Protein AF-A0ABD2QLW8-F1 (afdb_monomer_lite)

pLDDT: mean 84.71, std 13.04, range [32.97, 97.0]

Sequence (474 aa):
MIVKSRLRKSGEIDLCFFELCGQRHRYFQFLSPSQQATKYHVDKIKFDKLGTLLAVSCLPNDSSGLIFVRILTCSNYHWSVKWQYSADSSIQTLPFAWNYNCLMGHNTHILNIYDSQKSTFEIFEFDSSVYSVCQVHSKPGAKDSSLAIVVDTNDLKISDFGRALIPPPMCSTRIKFRKTQDNFLEPCINFVSMPQCLSFQSADSIPVLVQVDAQLVLLSLDPNGPVSHDSLDWQEHSLGSDLLLNHSHECGPKGKFPFAKTTTLLTLENCRLDTSISREEFQKMQIEPLLHCTWFEDNRLALIINEGRSVILMQLHFPLINIRKIAEFQADCDDRIVGTCAWNDCILLQKCTGDVIAVPVATREDVVDLNNTNFAAGRIPCLCHQMRVVDILLAGNIRQSVLLAYSSSQAKLYALPLLANYSGTAKLIMDFCTSVNVHKEFLLVSSFNHELRCFRLLQNNLILDSKPEALTDR

Foldseek 3Di:
DDWDWDQDPQRWIKIWDADPVRDTDDIDTPGDVLQVSVQKDWDDWDAAPVNQKIWIWIAGPDQAAWTKIWIWGADPNDIFTQAMDTHHSVDPDWDKDWDPPCPFFDDWTWMWIQDVVVRDIDIDIDDDDWAWAWDDEPDPPDQIWIWTWDFGFQKTAIATPSVDDDDPPHGFKIKGKAWPDSPHRGWGWHDKHWAHYPPDHDDQWTWMWIQTALWIKIFTKRQQADQCPDDQDWDWDDQDNTMIITMGGDDDDRGGGIDRPDMHIDDPVQEDEDPQADPVNVSQQRNPRFQDKEDQDRFWIWTQGPQQFWIKIWGHPPSHIYIHTAAGEDPPDPKGFQDWYHDDQWIWTAIQCQWIFTGGNPDDPDYHHPVDCQRTQEGEPHRFNDWYWAWAQAPPRDTWIWIWGADQSQQWIWIRTGDVPDHYYTATQDHQWNDWDDDNFWIWTQGPVRDIDIDGRHDCQSVSPDDDPPPDDD

InterPro domains:
  IPR006849 Elongator complex protein 1 [PTHR12747] (11-458)
  IPR056165 ELP1, N-terminal second beta-propeller [PF23797] (150-460)

Structure (mmCIF, N/CA/C/O backbone):
data_AF-A0ABD2QLW8-F1
#
_entry.id   AF-A0ABD2QLW8-F1
#
loop_
_atom_site.group_PDB
_atom_site.id
_atom_site.type_symbol
_atom_site.label_atom_id
_atom_site.label_alt_id
_atom_site.label_comp_id
_atom_site.label_asym_id
_atom_site.label_entity_id
_atom_site.label_seq_id
_atom_site.pdbx_PDB_ins_code
_atom_site.Cartn_x
_atom_site.Cartn_y
_atom_site.Cartn_z
_atom_site.occupancy
_atom_site.B_iso_or_equiv
_atom_site.auth_seq_id
_atom_site.auth_comp_id
_atom_site.auth_asym_id
_atom_site.auth_atom_id
_atom_site.pdbx_PDB_model_num
ATOM 1 N N . MET A 1 1 ? -10.978 -21.589 15.325 1.00 81.56 1 MET A N 1
ATOM 2 C CA . MET A 1 1 ? -10.734 -20.619 16.416 1.00 81.56 1 MET A CA 1
ATOM 3 C C . MET A 1 1 ? -11.939 -19.700 16.509 1.00 81.56 1 MET A C 1
ATOM 5 O O . MET A 1 1 ? -12.428 -19.284 15.468 1.00 81.56 1 MET A O 1
ATOM 9 N N . ILE A 1 2 ? -12.446 -19.430 17.710 1.00 89.81 2 ILE A N 1
ATOM 10 C CA . ILE A 1 2 ? -13.586 -18.523 17.928 1.00 89.81 2 ILE A CA 1
ATOM 11 C C . ILE A 1 2 ? -13.037 -17.197 18.463 1.00 89.81 2 ILE A C 1
ATOM 13 O O . ILE A 1 2 ? -12.175 -17.212 19.339 1.00 89.81 2 ILE A O 1
ATOM 17 N N . VAL A 1 3 ? -13.529 -16.063 17.961 1.00 91.81 3 VAL A N 1
ATOM 18 C CA . VAL A 1 3 ? -13.140 -14.725 18.440 1.00 91.81 3 VAL A CA 1
ATOM 19 C C . VAL A 1 3 ? -14.362 -14.000 18.969 1.00 91.81 3 VAL A C 1
ATOM 21 O O . VAL A 1 3 ? -15.420 -14.034 18.341 1.00 91.81 3 VAL A O 1
ATOM 24 N N . LYS A 1 4 ? -14.223 -13.348 20.122 1.00 95.12 4 LYS A N 1
ATOM 25 C CA . LYS A 1 4 ? -15.259 -12.488 20.703 1.00 95.12 4 LYS A CA 1
ATOM 26 C C . LYS A 1 4 ? -14.649 -11.195 21.215 1.00 95.12 4 LYS A C 1
ATOM 28 O O . LYS A 1 4 ? -13.523 -11.201 21.708 1.00 95.12 4 LYS A O 1
ATOM 33 N N . SER A 1 5 ? -15.403 -10.108 21.141 1.00 95.19 5 SER A N 1
ATOM 34 C CA . SER A 1 5 ? -15.041 -8.853 21.789 1.00 95.19 5 SER A CA 1
ATOM 35 C C . SER A 1 5 ? -15.433 -8.858 23.268 1.00 95.19 5 SER A C 1
ATOM 37 O O . SER A 1 5 ? -16.365 -9.554 23.686 1.00 95.19 5 SER A O 1
ATOM 39 N N . ARG A 1 6 ? -14.705 -8.094 24.083 1.00 94.62 6 ARG A N 1
ATOM 40 C CA . ARG A 1 6 ? -15.025 -7.863 25.495 1.00 94.62 6 ARG A CA 1
ATOM 41 C C . ARG A 1 6 ? -14.654 -6.440 25.889 1.00 94.62 6 ARG A C 1
ATOM 43 O O . ARG A 1 6 ? -13.480 -6.088 25.846 1.00 94.62 6 ARG A O 1
ATOM 50 N N . LEU A 1 7 ? -15.630 -5.671 26.366 1.00 92.81 7 LEU A N 1
ATOM 51 C CA . LEU A 1 7 ? -15.379 -4.398 27.040 1.00 92.81 7 LEU A CA 1
ATOM 52 C C . LEU A 1 7 ? -14.895 -4.660 28.476 1.00 92.81 7 LEU A C 1
ATOM 54 O O . LEU A 1 7 ? -15.542 -5.371 29.255 1.00 92.81 7 LEU A O 1
ATOM 58 N N . ARG A 1 8 ? -13.732 -4.119 28.830 1.00 90.31 8 ARG A N 1
ATOM 59 C CA . ARG A 1 8 ? -13.179 -4.150 30.185 1.00 90.31 8 ARG A CA 1
ATOM 60 C C . ARG A 1 8 ? -13.749 -3.023 31.035 1.00 90.31 8 ARG A C 1
ATOM 62 O O . ARG A 1 8 ? -14.130 -1.973 30.534 1.00 90.31 8 ARG A O 1
ATOM 69 N N . LYS A 1 9 ? -13.675 -3.199 32.359 1.00 86.81 9 LYS A N 1
ATOM 70 C CA . LYS A 1 9 ? -13.966 -2.127 33.327 1.00 86.81 9 LYS A CA 1
ATOM 71 C C . LYS A 1 9 ? -13.040 -0.913 33.170 1.00 86.81 9 LYS A C 1
ATOM 73 O O . LYS A 1 9 ? -13.452 0.185 33.505 1.00 86.81 9 LYS A O 1
ATOM 78 N N . SER A 1 10 ? -11.826 -1.111 32.649 1.00 87.25 10 SER A N 1
ATOM 79 C CA . SER A 1 10 ? -10.880 -0.040 32.304 1.00 87.25 10 SER A CA 1
ATOM 80 C C . SER A 1 10 ? -11.334 0.827 31.123 1.00 87.25 10 SER A C 1
ATOM 82 O O . SER A 1 10 ? -10.666 1.806 30.813 1.00 87.25 10 SER A O 1
ATOM 84 N N . GLY A 1 11 ? -12.446 0.486 30.458 1.00 89.94 11 GLY A N 1
ATOM 85 C CA . GLY A 1 11 ? -12.909 1.194 29.266 1.00 89.94 11 GLY A CA 1
ATOM 86 C C . GLY A 1 11 ? -12.135 0.816 28.005 1.00 89.94 11 GLY A C 1
ATOM 87 O O . GLY A 1 11 ? -12.017 1.633 27.106 1.00 89.94 11 GLY A O 1
ATOM 88 N N . GLU A 1 12 ? -11.591 -0.401 27.947 1.00 92.75 12 GLU A N 1
ATOM 89 C CA . GLU A 1 12 ? -10.851 -0.959 26.805 1.00 92.75 12 GLU A CA 1
ATOM 90 C C . GLU A 1 12 ? -11.678 -2.047 26.124 1.00 92.75 12 GLU A C 1
ATOM 92 O O . GLU A 1 12 ? -12.354 -2.813 26.813 1.00 92.75 12 GLU A O 1
ATOM 97 N N . ILE A 1 13 ? -11.579 -2.186 24.802 1.00 95.62 13 ILE A N 1
ATOM 98 C CA . ILE A 1 13 ? -12.150 -3.337 24.093 1.00 95.62 13 ILE A CA 1
ATOM 99 C C . ILE A 1 13 ? -11.027 -4.302 23.737 1.00 95.62 13 ILE A C 1
ATOM 101 O O . ILE A 1 13 ? -10.119 -3.964 22.980 1.00 95.62 13 ILE A O 1
ATOM 105 N N . ASP A 1 14 ? -11.135 -5.527 24.240 1.00 96.12 14 ASP A N 1
ATOM 106 C CA . ASP A 1 14 ? -10.288 -6.644 23.838 1.00 96.12 14 ASP A CA 1
ATOM 107 C C . ASP A 1 14 ? -10.958 -7.492 22.766 1.00 96.12 14 ASP A C 1
ATOM 109 O O . ASP A 1 14 ? -12.177 -7.683 22.781 1.00 96.12 14 ASP A O 1
ATOM 113 N N . LEU A 1 15 ? -10.139 -8.139 21.942 1.00 96.94 15 LEU A N 1
ATOM 114 C CA . LEU A 1 15 ? -10.539 -9.312 21.173 1.00 96.94 15 LEU A CA 1
ATOM 115 C C . LEU A 1 15 ? -9.937 -10.561 21.818 1.00 96.94 15 LEU A C 1
ATOM 117 O O . LEU A 1 15 ? -8.721 -10.706 21.923 1.00 96.94 15 LEU A O 1
ATOM 121 N N . CYS A 1 16 ? -10.809 -11.448 22.291 1.00 96.69 16 CYS A N 1
ATOM 122 C CA . CYS A 1 16 ? -10.474 -12.691 22.977 1.00 96.69 16 CYS A CA 1
ATOM 123 C C . CYS A 1 16 ? -10.613 -13.883 22.025 1.00 96.69 16 CYS A C 1
ATOM 125 O O . CYS A 1 16 ? -11.652 -14.059 21.387 1.00 96.69 16 CYS A O 1
ATOM 127 N N . PHE A 1 17 ? -9.591 -14.732 21.994 1.00 95.88 17 PHE A N 1
ATOM 128 C CA . PHE A 1 17 ? -9.534 -15.953 21.201 1.00 95.88 17 PHE A CA 1
ATOM 129 C C . PHE A 1 17 ? -9.810 -17.176 22.067 1.00 95.88 17 PHE A C 1
ATOM 131 O O . PHE A 1 17 ? -9.241 -17.330 23.153 1.00 95.88 17 PHE A O 1
ATOM 138 N N . PHE A 1 18 ? -10.639 -18.068 21.542 1.00 95.69 18 PHE A N 1
ATOM 139 C CA . PHE A 1 18 ? -11.011 -19.324 22.171 1.00 95.69 18 PHE A CA 1
ATOM 140 C C . PHE A 1 18 ? -10.697 -20.501 21.249 1.00 95.69 18 PHE A C 1
ATOM 142 O O . PHE A 1 18 ? -10.898 -20.449 20.026 1.00 95.69 18 PHE A O 1
ATOM 149 N N . GLU A 1 19 ? -10.216 -21.574 21.860 1.00 94.50 19 GLU A N 1
ATOM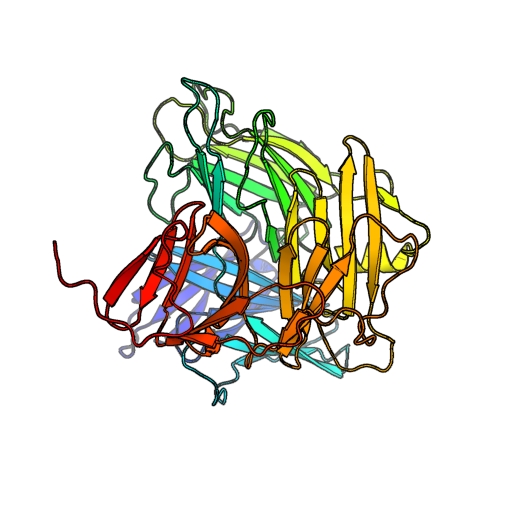 150 C CA . GLU A 1 19 ? -10.091 -22.882 21.227 1.00 94.50 19 GLU A CA 1
ATOM 151 C C . GLU A 1 19 ? -11.465 -23.543 21.052 1.00 94.50 19 GLU A C 1
ATOM 153 O O . GLU A 1 19 ? -12.471 -23.101 21.610 1.00 94.50 19 GLU A O 1
ATOM 158 N N . LEU A 1 20 ? -11.514 -24.633 20.281 1.00 93.50 20 LEU A N 1
ATOM 159 C CA . LEU A 1 20 ? -12.754 -25.389 20.060 1.00 93.50 20 LEU A CA 1
ATOM 160 C C . LEU A 1 20 ? -13.307 -26.010 21.353 1.00 93.50 20 LEU A C 1
ATOM 162 O O . LEU A 1 20 ? -14.512 -26.196 21.470 1.00 93.50 20 LEU A O 1
ATOM 166 N N . CYS A 1 21 ? -12.446 -26.268 22.340 1.00 94.62 21 CYS A N 1
ATOM 167 C CA . CYS A 1 21 ? -12.833 -26.738 23.672 1.00 94.62 21 CYS A CA 1
ATOM 168 C C . CYS A 1 21 ? -13.444 -25.635 24.561 1.00 94.62 21 CYS A C 1
ATOM 170 O O . CYS A 1 21 ? -13.775 -25.889 25.716 1.00 94.62 21 CYS A O 1
ATOM 172 N N . GLY A 1 22 ? -13.564 -24.400 24.058 1.00 93.12 22 GLY A N 1
ATOM 173 C CA . GLY A 1 22 ? -14.110 -23.260 24.795 1.00 93.12 22 GLY A CA 1
ATOM 174 C C . GLY A 1 22 ? -13.125 -22.592 25.758 1.00 93.12 22 GLY A C 1
ATOM 175 O O . GLY A 1 22 ? -13.476 -21.591 26.383 1.00 93.12 22 GLY A O 1
ATOM 176 N N . GLN A 1 23 ? -11.888 -23.087 25.869 1.00 94.19 23 GLN A N 1
ATOM 177 C CA . GLN A 1 23 ? -10.861 -22.441 26.681 1.00 94.19 23 GLN A CA 1
ATOM 178 C C . GLN A 1 23 ? -10.362 -21.158 26.015 1.00 94.19 23 GLN A C 1
ATOM 180 O O . GLN A 1 23 ? -10.132 -21.100 24.803 1.00 94.19 23 GLN A O 1
ATOM 185 N N . ARG A 1 24 ? -10.190 -20.109 26.827 1.00 94.12 24 ARG A N 1
ATOM 186 C CA . ARG A 1 24 ? -9.586 -18.851 26.383 1.00 94.12 24 ARG A CA 1
ATOM 187 C C . ARG A 1 24 ? -8.094 -19.075 26.178 1.00 94.12 24 ARG A C 1
ATOM 189 O O . ARG A 1 24 ? -7.380 -19.322 27.143 1.00 94.12 24 ARG A O 1
ATOM 196 N N . HIS A 1 25 ? -7.639 -18.908 24.945 1.00 91.94 25 HIS A N 1
ATOM 197 C CA . HIS A 1 25 ? -6.240 -19.090 24.584 1.00 91.94 25 HIS A CA 1
ATOM 198 C C . HIS A 1 25 ? -5.464 -17.775 24.694 1.00 91.94 25 HIS A C 1
ATOM 200 O O . HIS A 1 25 ? -4.417 -17.712 25.333 1.00 91.94 25 HIS A O 1
ATOM 206 N N . ARG A 1 26 ? -5.988 -16.693 24.098 1.00 91.75 26 ARG A N 1
ATOM 207 C CA . ARG A 1 26 ? -5.306 -15.390 24.008 1.00 91.75 26 ARG A CA 1
ATOM 208 C C . ARG A 1 26 ? -6.277 -14.221 23.970 1.00 91.75 26 ARG A C 1
ATOM 210 O O . ARG A 1 26 ? -7.477 -14.403 23.784 1.00 91.75 26 ARG A O 1
ATOM 217 N N . TYR A 1 27 ? -5.744 -13.018 24.123 1.00 93.81 27 TYR A N 1
ATOM 218 C CA . TYR A 1 27 ? -6.440 -11.780 23.807 1.00 93.81 27 TYR A CA 1
ATOM 219 C C . TYR A 1 27 ? -5.434 -10.716 23.361 1.00 93.81 27 TYR A C 1
ATOM 221 O O . TYR A 1 27 ? -4.240 -10.849 23.624 1.00 93.81 27 TYR A O 1
ATOM 229 N N . PHE A 1 28 ? -5.923 -9.657 22.727 1.00 94.50 28 PHE A N 1
ATOM 230 C CA . PHE A 1 28 ? -5.189 -8.401 22.577 1.00 94.50 28 PHE A CA 1
ATOM 231 C C . PHE A 1 28 ? -6.140 -7.222 22.750 1.00 94.50 28 PHE A C 1
ATOM 233 O O . PHE A 1 28 ? -7.352 -7.360 22.556 1.00 94.50 28 PHE A O 1
ATOM 240 N N . GLN A 1 29 ? -5.572 -6.078 23.120 1.00 94.62 29 GLN A N 1
ATOM 241 C CA . GLN A 1 29 ? -6.292 -4.817 23.198 1.00 94.62 29 GLN A CA 1
ATOM 242 C C . GLN A 1 29 ? -6.541 -4.303 21.782 1.00 94.62 29 GLN A C 1
ATOM 244 O O . GLN A 1 29 ? -5.602 -3.999 21.053 1.00 94.62 29 GLN A O 1
ATOM 249 N N . PHE A 1 30 ? -7.808 -4.234 21.395 1.00 94.31 30 PHE A N 1
ATOM 250 C CA . PHE A 1 30 ? -8.224 -3.804 20.066 1.00 94.31 30 PHE A CA 1
ATOM 251 C C . PHE A 1 30 ? -8.543 -2.305 20.015 1.00 94.31 30 PHE A C 1
ATOM 253 O O . PHE A 1 30 ? -8.186 -1.641 19.042 1.00 94.31 30 PHE A O 1
ATOM 260 N N . LEU A 1 31 ? -9.179 -1.776 21.067 1.00 92.62 31 LEU A N 1
ATOM 261 C CA . LEU A 1 31 ? -9.359 -0.338 21.270 1.00 92.62 31 LEU A CA 1
ATOM 262 C C . LEU A 1 31 ? -8.942 0.051 22.689 1.00 92.62 31 LEU A C 1
ATOM 264 O O . LEU A 1 31 ? -9.371 -0.564 23.672 1.00 92.62 31 LEU A O 1
ATOM 268 N N . SER A 1 32 ? -8.116 1.087 22.789 1.00 89.25 32 SER A N 1
ATOM 269 C CA . SER A 1 32 ? -7.715 1.700 24.056 1.00 89.25 32 SER A CA 1
ATOM 270 C C . SER A 1 32 ? -8.705 2.775 24.522 1.00 89.25 32 SER A C 1
ATOM 272 O O . SER A 1 32 ? -9.560 3.217 23.749 1.00 89.25 32 SER A O 1
ATOM 274 N N . PRO A 1 33 ? -8.589 3.261 25.772 1.00 84.69 33 PRO A N 1
ATOM 275 C CA . PRO A 1 33 ? -9.411 4.369 26.240 1.00 84.69 33 PRO A CA 1
ATOM 276 C C . PRO A 1 33 ? -9.087 5.660 25.474 1.00 84.69 33 PRO A C 1
ATOM 278 O O . PRO A 1 33 ? -9.996 6.435 25.195 1.00 84.69 33 PRO A O 1
ATOM 281 N N . SER A 1 34 ? -7.827 5.846 25.043 1.00 81.38 34 SER A N 1
ATOM 282 C CA . SER A 1 34 ? -7.426 6.954 24.154 1.00 81.38 34 SER A CA 1
ATOM 283 C C . SER A 1 34 ? -8.097 6.886 22.780 1.00 81.38 34 SER A C 1
ATOM 285 O O . SER A 1 34 ? -8.284 7.906 22.130 1.00 81.38 34 SER A O 1
ATOM 287 N N . GLN A 1 35 ? -8.529 5.695 22.363 1.00 81.31 35 GLN A N 1
ATOM 288 C CA . GLN A 1 35 ? -9.317 5.463 21.151 1.00 81.31 35 GLN A CA 1
ATOM 289 C C . GLN A 1 35 ? -10.827 5.468 21.420 1.00 81.31 35 GLN A C 1
ATOM 291 O O . GLN A 1 35 ? -11.605 5.033 20.572 1.00 81.31 35 GLN A O 1
ATOM 296 N N . GLN A 1 36 ? -11.249 5.936 22.599 1.00 84.75 36 GLN A N 1
ATOM 297 C CA . GLN A 1 36 ? -12.648 6.035 23.015 1.00 84.75 36 GLN A CA 1
ATOM 298 C C . GLN A 1 36 ? -13.402 4.712 22.920 1.00 84.75 36 GLN A C 1
ATOM 300 O O . GLN A 1 36 ? -14.556 4.680 22.497 1.00 84.75 36 GLN A O 1
ATOM 305 N N . ALA A 1 37 ? -12.775 3.607 23.328 1.00 88.00 37 ALA A N 1
ATOM 306 C CA . ALA A 1 37 ? -13.385 2.287 23.197 1.00 88.00 37 ALA A CA 1
ATOM 307 C C . ALA A 1 37 ? -14.788 2.192 23.838 1.00 88.00 37 ALA A C 1
ATOM 309 O O . ALA A 1 37 ? -15.629 1.445 23.356 1.00 88.00 37 ALA A O 1
ATOM 310 N N . THR A 1 38 ? -15.086 2.983 24.875 1.00 90.56 38 THR A N 1
ATOM 311 C CA . THR A 1 38 ? -16.416 3.048 25.511 1.00 90.56 38 THR A CA 1
ATOM 312 C C . THR A 1 38 ? -17.523 3.616 24.619 1.00 90.56 38 THR A C 1
ATOM 314 O O . THR A 1 38 ? -18.696 3.365 24.894 1.00 90.56 38 THR A O 1
ATOM 317 N N . LYS A 1 39 ? -17.185 4.354 23.556 1.00 91.38 39 LYS A N 1
ATOM 318 C CA . LYS A 1 39 ? -18.147 4.885 22.579 1.00 91.38 39 LYS A CA 1
ATOM 319 C C . LYS A 1 39 ? -18.470 3.906 21.458 1.00 91.38 39 LYS A C 1
ATOM 321 O O . LYS A 1 39 ? -19.301 4.229 20.619 1.00 91.38 39 LYS A O 1
ATOM 326 N N . TYR A 1 40 ? -17.835 2.739 21.428 1.00 93.00 40 TYR A N 1
ATOM 327 C CA . TYR A 1 40 ? -18.000 1.766 20.359 1.00 93.00 40 TYR A CA 1
ATOM 328 C C . TYR A 1 40 ? -18.392 0.399 20.908 1.00 93.00 40 TYR A C 1
ATOM 330 O O . TYR A 1 40 ? -18.121 0.055 22.061 1.00 93.00 40 TYR A O 1
ATOM 338 N N . HIS A 1 41 ? -18.987 -0.414 20.048 1.00 93.75 41 HIS A N 1
ATOM 339 C CA . HIS A 1 41 ? -19.063 -1.854 20.225 1.00 93.75 41 HIS A CA 1
ATOM 340 C C . HIS A 1 41 ? -18.669 -2.551 18.924 1.00 93.75 41 HIS A C 1
ATOM 342 O O . HIS A 1 41 ? -18.771 -1.999 17.829 1.00 93.75 41 HIS A O 1
ATOM 348 N N . VAL A 1 42 ? -18.184 -3.783 19.048 1.00 95.62 42 VAL A N 1
ATOM 349 C CA . VAL A 1 42 ? -17.807 -4.600 17.891 1.00 95.62 42 VAL A CA 1
ATOM 350 C C . VAL A 1 42 ? -19.049 -5.325 17.380 1.00 95.62 42 VAL A C 1
ATOM 352 O O . VAL A 1 42 ? -19.609 -6.138 18.115 1.00 95.62 42 VAL A O 1
ATOM 355 N N . ASP A 1 43 ? -19.444 -5.054 16.135 1.00 95.31 43 ASP A N 1
ATOM 356 C CA . ASP A 1 43 ? -20.573 -5.712 15.455 1.00 95.31 43 ASP A CA 1
ATOM 357 C C . ASP A 1 43 ? -20.147 -7.069 14.891 1.00 95.31 43 ASP A C 1
ATOM 359 O O . ASP A 1 43 ? -20.704 -8.119 15.214 1.00 95.31 43 ASP A O 1
ATOM 363 N N . LYS A 1 44 ? -19.101 -7.064 14.059 1.00 95.69 44 LYS A N 1
ATOM 364 C CA . LYS A 1 44 ? -18.684 -8.240 13.287 1.00 95.69 44 LYS A CA 1
ATOM 365 C C . LYS A 1 44 ? -17.186 -8.446 13.337 1.00 95.69 44 LYS A C 1
ATOM 367 O O . LYS A 1 44 ? -16.408 -7.504 13.247 1.00 95.69 44 LYS A O 1
ATOM 372 N N . ILE A 1 45 ? -16.801 -9.716 13.405 1.00 96.75 45 ILE A N 1
ATOM 373 C CA . ILE A 1 45 ? -15.417 -10.180 13.350 1.00 96.75 45 ILE A CA 1
ATOM 374 C C . ILE A 1 45 ? -15.367 -11.312 12.327 1.00 96.75 45 ILE A C 1
ATOM 376 O O . ILE A 1 45 ? -16.074 -12.310 12.491 1.00 96.75 45 ILE A O 1
ATOM 380 N N . LYS A 1 46 ? -14.560 -11.181 11.271 1.00 96.19 46 LYS A N 1
ATOM 381 C CA . LYS A 1 46 ? -14.378 -12.252 10.280 1.00 96.19 46 LYS A CA 1
ATOM 382 C C . LYS A 1 46 ? -12.925 -12.370 9.854 1.00 96.19 46 LYS A C 1
ATOM 384 O O . LYS A 1 46 ? -12.314 -11.393 9.426 1.00 96.19 46 LYS A O 1
ATOM 389 N N . PHE A 1 47 ? -12.417 -13.592 9.910 1.00 94.62 47 PHE A N 1
ATOM 390 C CA . PHE A 1 47 ? -11.191 -13.951 9.215 1.00 94.62 47 PHE A CA 1
ATOM 391 C C . PHE A 1 47 ? -11.435 -14.062 7.720 1.00 94.62 47 PHE A C 1
ATOM 393 O O . PHE A 1 47 ? -12.542 -14.406 7.296 1.00 94.62 47 PHE A O 1
ATOM 400 N N . ASP A 1 48 ? -10.392 -13.788 6.951 1.00 92.88 48 ASP A N 1
ATOM 401 C CA . ASP A 1 48 ? -10.333 -14.186 5.556 1.00 92.88 48 ASP A CA 1
ATOM 402 C C . ASP A 1 48 ? -10.225 -15.722 5.425 1.00 92.88 48 ASP A C 1
ATOM 404 O O . ASP A 1 48 ? -10.212 -16.464 6.411 1.00 92.88 48 ASP A O 1
ATOM 408 N N . LYS A 1 49 ? -10.141 -16.218 4.186 1.00 89.25 49 LYS A N 1
ATOM 409 C CA . LYS A 1 49 ? -10.057 -17.659 3.903 1.00 89.25 49 LYS A CA 1
ATOM 410 C C . LYS A 1 49 ? -8.809 -18.312 4.494 1.00 89.25 49 LYS A C 1
ATOM 412 O O . LYS A 1 49 ? -8.878 -19.468 4.908 1.00 89.25 49 LYS A O 1
ATOM 417 N N . LEU A 1 50 ? -7.684 -17.600 4.483 1.00 88.06 50 LEU A N 1
ATOM 418 C CA . LEU A 1 50 ? -6.387 -18.121 4.910 1.00 88.06 50 LEU A CA 1
ATOM 419 C C . LEU A 1 50 ? -6.154 -17.931 6.414 1.00 88.06 50 LEU A C 1
ATOM 421 O O . LEU A 1 50 ? -5.246 -18.540 6.976 1.00 88.06 50 LEU A O 1
ATOM 425 N N . GLY A 1 51 ? -6.976 -17.114 7.079 1.00 90.44 51 GLY A N 1
ATOM 426 C CA . GLY A 1 51 ? -6.809 -16.761 8.486 1.00 90.44 51 GLY A CA 1
ATOM 427 C C . GLY A 1 51 ? -5.634 -15.812 8.739 1.00 90.44 51 GLY A C 1
ATOM 428 O O . GLY A 1 51 ? -5.221 -15.658 9.889 1.00 90.44 51 GLY A O 1
ATOM 429 N N . THR A 1 52 ? -5.087 -15.195 7.690 1.00 90.00 52 THR A N 1
ATOM 430 C CA . THR A 1 52 ? -3.967 -14.247 7.761 1.00 90.00 52 THR A CA 1
ATOM 431 C C . THR A 1 52 ? -4.450 -12.827 8.048 1.00 90.00 52 THR A C 1
ATOM 433 O O . THR A 1 52 ? -3.738 -12.070 8.714 1.00 90.00 52 THR A O 1
ATOM 436 N N . LEU A 1 53 ? -5.664 -12.481 7.603 1.00 94.31 53 LEU A N 1
ATOM 437 C CA . LEU A 1 53 ? -6.300 -11.186 7.830 1.00 94.31 53 LEU A CA 1
ATOM 438 C C . LEU A 1 53 ? -7.541 -11.328 8.711 1.00 94.31 53 LEU A C 1
ATOM 440 O O . LEU A 1 53 ? -8.381 -12.210 8.522 1.00 94.31 53 LEU A O 1
ATOM 444 N N . LEU A 1 54 ? -7.688 -10.402 9.653 1.00 96.38 54 LEU A N 1
ATOM 445 C CA . LEU A 1 54 ? -8.867 -10.264 10.498 1.00 96.38 54 LEU A CA 1
ATOM 446 C C . LEU A 1 54 ? -9.553 -8.933 10.196 1.00 96.38 54 LEU A C 1
ATOM 448 O O . LEU A 1 54 ? -8.954 -7.880 10.383 1.00 96.38 54 LEU A O 1
ATOM 452 N N . ALA A 1 55 ? -10.814 -8.978 9.775 1.00 97.00 55 ALA A N 1
ATOM 453 C CA . ALA A 1 55 ? -11.661 -7.801 9.624 1.00 97.00 55 ALA A CA 1
ATOM 454 C C . ALA A 1 55 ? -12.573 -7.638 10.845 1.00 97.00 55 ALA A C 1
ATOM 456 O O . ALA A 1 55 ? -13.252 -8.590 11.250 1.00 97.00 55 ALA A O 1
ATOM 457 N N . VAL A 1 56 ? -12.603 -6.435 11.419 1.00 96.75 56 VAL A N 1
ATOM 458 C CA . VAL A 1 56 ? -13.407 -6.102 12.605 1.00 96.75 56 VAL A CA 1
ATOM 459 C C . VAL A 1 56 ? -14.208 -4.835 12.334 1.00 96.75 56 VAL A C 1
ATOM 461 O O . VAL A 1 56 ? -13.616 -3.777 12.136 1.00 96.75 56 VAL A O 1
ATOM 464 N N . SER A 1 57 ? -15.539 -4.935 12.341 1.00 96.06 57 SER A N 1
ATOM 465 C CA . SER A 1 57 ? -16.437 -3.779 12.240 1.00 96.06 57 SER A CA 1
ATOM 466 C C . SER A 1 57 ? -16.846 -3.288 13.619 1.00 96.06 57 SER A C 1
ATOM 468 O O . SER A 1 57 ? -17.213 -4.086 14.488 1.00 96.06 57 SER A O 1
ATOM 470 N N . CYS A 1 58 ? -16.791 -1.973 13.798 1.00 94.88 58 CYS A N 1
ATOM 471 C CA . CYS A 1 58 ? -17.208 -1.287 15.008 1.00 94.88 58 CYS A CA 1
ATOM 472 C C . CYS A 1 58 ? -18.308 -0.292 14.686 1.00 94.88 58 CYS A C 1
ATOM 474 O O . CYS A 1 58 ? -18.176 0.498 13.751 1.00 94.88 58 CYS A O 1
ATOM 476 N N . LEU A 1 59 ? -19.359 -0.322 15.495 1.00 93.38 59 LEU A N 1
ATOM 477 C CA . LEU A 1 59 ? -20.453 0.632 15.444 1.00 93.38 59 LEU A CA 1
ATOM 478 C C . LEU A 1 59 ? -20.349 1.548 16.663 1.00 93.38 59 LEU A C 1
ATOM 480 O O . LEU A 1 59 ? -19.981 1.079 17.749 1.00 93.38 59 LEU A O 1
ATOM 484 N N . PRO A 1 60 ? -20.640 2.846 16.515 1.00 92.81 60 PRO A N 1
ATOM 485 C CA . PRO A 1 60 ? -20.721 3.720 17.665 1.00 92.81 60 PRO A CA 1
ATOM 486 C C . PRO A 1 60 ? -21.960 3.366 18.502 1.00 92.81 60 PRO A C 1
ATOM 488 O O . PRO A 1 60 ? -22.976 2.906 17.984 1.00 92.81 60 PRO A O 1
ATOM 491 N N . ASN A 1 61 ? -21.861 3.548 19.816 1.00 90.62 61 ASN A N 1
ATOM 492 C CA . ASN A 1 61 ? -22.970 3.342 20.751 1.00 90.62 61 ASN A CA 1
ATOM 493 C C . ASN A 1 61 ? -24.021 4.455 20.626 1.00 90.62 61 ASN A C 1
ATOM 495 O O . ASN A 1 61 ? -25.199 4.211 20.871 1.00 90.62 61 ASN A O 1
ATOM 499 N N . ASP A 1 62 ? -23.581 5.633 20.178 1.00 86.94 62 ASP A N 1
ATOM 500 C CA . ASP A 1 62 ? -24.409 6.806 19.919 1.00 86.94 62 ASP A CA 1
ATOM 501 C C . ASP A 1 62 ? -24.346 7.171 18.427 1.00 86.94 62 ASP A C 1
ATOM 503 O O . ASP A 1 62 ? -23.367 6.883 17.738 1.00 86.94 62 ASP A O 1
ATOM 507 N N . SER A 1 63 ? -25.348 7.884 17.914 1.00 80.69 63 SER A N 1
ATOM 508 C CA . SER A 1 63 ? -25.438 8.294 16.501 1.00 80.69 63 SER A CA 1
ATOM 509 C C . SER A 1 63 ? -24.477 9.427 16.098 1.00 80.69 63 SER A C 1
ATOM 511 O O . SER A 1 63 ? -24.750 10.150 15.147 1.00 80.69 63 SER A O 1
ATOM 513 N N . SER A 1 64 ? -23.405 9.657 16.858 1.00 79.00 64 SER A N 1
ATOM 514 C CA . SER A 1 64 ? -22.454 10.758 16.648 1.00 79.00 64 SER A CA 1
ATOM 515 C C . SER A 1 64 ? -21.032 10.292 16.321 1.00 79.00 64 SER A C 1
ATOM 517 O O . SER A 1 64 ? -20.137 11.125 16.193 1.00 79.00 64 SER A O 1
ATOM 519 N N . GLY A 1 65 ? -20.782 8.979 16.269 1.00 82.62 65 GLY A N 1
ATOM 520 C CA . GLY A 1 65 ? -19.469 8.421 15.922 1.00 82.62 65 GLY A CA 1
ATOM 521 C C . GLY A 1 65 ? -19.322 8.126 14.429 1.00 82.62 65 GLY A C 1
ATOM 522 O O . GLY A 1 65 ? -20.223 8.393 13.648 1.00 82.62 65 GLY A O 1
ATOM 523 N N . LEU A 1 66 ? -18.195 7.547 14.024 1.00 88.75 66 LEU A N 1
ATOM 524 C CA . LEU A 1 66 ? -18.046 6.957 12.688 1.00 88.75 66 LEU A CA 1
ATOM 525 C C . LEU A 1 66 ? -18.152 5.444 12.805 1.00 88.75 66 LEU A C 1
ATOM 527 O O . LEU A 1 66 ? -17.609 4.856 13.739 1.00 88.75 66 LEU A O 1
ATOM 531 N N . ILE A 1 67 ? -18.804 4.797 11.849 1.00 91.56 67 ILE A N 1
ATOM 532 C CA . ILE A 1 67 ? -18.682 3.348 11.709 1.00 91.56 67 ILE A CA 1
ATOM 533 C C . ILE A 1 67 ? -17.364 3.060 11.013 1.00 91.56 67 ILE A C 1
ATOM 535 O O . ILE A 1 67 ? -16.983 3.769 10.084 1.00 91.56 67 ILE A O 1
ATOM 539 N N . PHE A 1 68 ? -16.661 2.012 11.429 1.00 92.69 68 PHE A N 1
ATOM 540 C CA . PHE A 1 68 ? -15.424 1.640 10.756 1.00 92.69 68 PHE A CA 1
ATOM 541 C C . PHE A 1 68 ? -15.200 0.134 10.686 1.00 92.69 68 PHE A C 1
ATOM 543 O O . PHE A 1 68 ? -15.700 -0.633 11.512 1.00 92.69 68 PHE A O 1
ATOM 550 N N . VAL A 1 69 ? -14.412 -0.284 9.695 1.00 94.81 69 VAL A N 1
ATOM 551 C CA . VAL A 1 69 ? -13.863 -1.640 9.568 1.00 94.81 69 VAL A CA 1
ATOM 552 C C . VAL A 1 69 ? -12.349 -1.548 9.613 1.00 94.81 69 VAL A C 1
ATOM 554 O O . VAL A 1 69 ? -11.748 -0.849 8.803 1.00 94.81 69 VAL A O 1
ATOM 557 N N . ARG A 1 70 ? -11.720 -2.271 10.541 1.00 95.25 70 ARG A N 1
ATOM 558 C CA . ARG A 1 70 ? -10.260 -2.411 10.608 1.00 95.25 70 ARG A CA 1
ATOM 559 C C . ARG A 1 70 ? -9.823 -3.744 10.040 1.00 95.25 70 ARG A C 1
ATOM 561 O O . ARG A 1 70 ? -10.421 -4.770 10.367 1.00 95.25 70 ARG A O 1
ATOM 568 N N . ILE A 1 71 ? -8.744 -3.718 9.267 1.00 95.44 71 ILE A N 1
ATOM 569 C CA . ILE A 1 71 ? -8.021 -4.911 8.832 1.00 95.44 71 ILE A CA 1
ATOM 570 C C . ILE A 1 71 ? -6.773 -5.067 9.688 1.00 95.44 71 ILE A C 1
ATOM 572 O O . ILE A 1 71 ? -5.936 -4.164 9.775 1.00 95.44 71 ILE A O 1
ATOM 576 N N . LEU A 1 72 ? -6.666 -6.222 10.338 1.00 95.44 72 LEU A N 1
ATOM 577 C CA . LEU A 1 72 ? -5.576 -6.557 11.236 1.00 95.44 72 LEU A CA 1
ATOM 578 C C . LEU A 1 72 ? -4.813 -7.776 10.739 1.00 95.44 72 LEU A C 1
ATOM 580 O O . LEU A 1 72 ? -5.392 -8.735 10.230 1.00 95.44 72 LEU A O 1
ATOM 584 N N . THR A 1 73 ? -3.510 -7.751 10.984 1.00 94.69 73 THR A N 1
ATOM 585 C CA . THR A 1 73 ? -2.594 -8.874 10.773 1.00 94.69 73 THR A CA 1
ATOM 586 C C . THR A 1 73 ? -1.957 -9.260 12.097 1.00 94.69 73 THR A C 1
ATOM 588 O O . THR A 1 73 ? -1.744 -8.395 12.951 1.00 94.69 73 THR A O 1
ATOM 591 N N . CYS A 1 74 ? -1.571 -10.524 12.241 1.00 93.94 74 CYS A N 1
ATOM 592 C CA . CYS A 1 74 ? -0.810 -11.000 13.392 1.00 93.94 74 CYS A CA 1
ATOM 593 C C . CYS A 1 74 ? 0.580 -11.465 12.958 1.00 93.94 74 CYS A C 1
ATOM 595 O O . CYS A 1 74 ? 0.703 -12.282 12.048 1.00 93.94 74 CYS A O 1
ATOM 597 N N . SER A 1 75 ? 1.623 -10.977 13.626 1.00 91.50 75 SER A N 1
ATOM 598 C CA . SER A 1 75 ? 2.994 -11.473 13.471 1.00 91.50 75 SER A CA 1
ATOM 599 C C . SER A 1 75 ? 3.678 -11.506 14.829 1.00 91.50 75 SER A C 1
ATOM 601 O O . SER A 1 75 ? 3.537 -10.568 15.609 1.00 91.50 75 SER A O 1
ATOM 603 N N . ASN A 1 76 ? 4.383 -12.596 15.149 1.00 91.00 76 ASN A N 1
ATOM 604 C CA . ASN A 1 76 ? 5.023 -12.805 16.457 1.00 91.00 76 ASN A CA 1
ATOM 605 C C . ASN A 1 76 ? 4.083 -12.526 17.647 1.00 91.00 76 ASN A C 1
ATOM 607 O O . ASN A 1 76 ? 4.483 -11.937 18.647 1.00 91.00 76 ASN A O 1
ATOM 611 N N . TYR A 1 77 ? 2.814 -12.931 17.519 1.00 89.62 77 TYR A N 1
ATOM 612 C CA . TYR A 1 77 ? 1.739 -12.690 18.494 1.00 89.62 77 TYR A CA 1
ATOM 613 C C . TYR A 1 77 ? 1.367 -11.221 18.735 1.00 89.62 77 TYR A C 1
ATOM 615 O O . TYR A 1 77 ? 0.545 -10.939 19.608 1.00 89.62 77 TYR A O 1
ATOM 623 N N . HIS A 1 78 ? 1.906 -10.301 17.940 1.00 92.00 78 HIS A N 1
ATOM 624 C CA . HIS A 1 78 ? 1.508 -8.903 17.910 1.00 92.00 78 HIS A CA 1
ATOM 625 C C . HIS A 1 78 ? 0.453 -8.689 16.829 1.00 92.00 78 HIS A C 1
ATOM 627 O O . HIS A 1 78 ? 0.688 -8.967 15.651 1.00 92.00 78 HIS A O 1
ATOM 633 N N . TRP A 1 79 ? -0.709 -8.190 17.239 1.00 94.25 79 TRP A N 1
ATOM 634 C CA . TRP A 1 79 ? -1.760 -7.763 16.325 1.00 94.25 79 TRP A CA 1
ATOM 635 C C . TRP A 1 79 ? -1.557 -6.295 15.981 1.00 94.25 79 TRP A C 1
ATOM 637 O O . TRP A 1 79 ? -1.442 -5.463 16.875 1.00 94.25 79 TRP A O 1
ATOM 647 N N . SER A 1 80 ? -1.540 -5.990 14.689 1.00 92.94 80 SER A N 1
ATOM 648 C CA . SER A 1 80 ? -1.390 -4.624 14.187 1.00 92.94 80 SER A CA 1
ATOM 649 C C . SER A 1 80 ? -2.491 -4.296 13.195 1.00 92.94 80 SER A C 1
ATOM 651 O O . SER A 1 80 ? -2.802 -5.130 12.337 1.00 92.94 80 SER A O 1
ATOM 653 N N . VAL A 1 81 ? -3.033 -3.084 13.272 1.00 93.06 81 VAL A N 1
ATOM 654 C CA . VAL A 1 81 ? -3.983 -2.569 12.277 1.00 93.06 81 VAL A CA 1
ATOM 655 C C . VAL A 1 81 ? -3.193 -2.086 11.066 1.00 93.06 81 VAL A C 1
ATOM 657 O O . VAL A 1 81 ? -2.265 -1.289 11.210 1.00 93.06 81 VAL A O 1
ATOM 660 N N . LYS A 1 82 ? -3.545 -2.585 9.881 1.00 91.38 82 LYS A N 1
ATOM 661 C CA . LYS A 1 82 ? -2.892 -2.222 8.613 1.00 91.38 82 LYS A CA 1
ATOM 662 C C . LYS A 1 82 ? -3.697 -1.247 7.776 1.00 91.38 82 LYS A C 1
ATOM 664 O O . LYS A 1 82 ? -3.116 -0.571 6.939 1.00 91.38 82 LYS A O 1
ATOM 669 N N . TRP A 1 83 ? -5.008 -1.208 7.983 1.00 91.88 83 TRP A N 1
ATOM 670 C CA . TRP A 1 83 ? -5.911 -0.375 7.206 1.00 91.88 83 TRP A CA 1
ATOM 671 C C . TRP A 1 83 ? -7.242 -0.182 7.937 1.00 91.88 83 TRP A C 1
ATOM 673 O O . TRP A 1 83 ? -7.676 -1.072 8.683 1.00 91.88 83 TRP A O 1
ATOM 683 N N . GLN A 1 84 ? -7.894 0.957 7.701 1.00 92.12 84 GLN A N 1
ATOM 684 C CA . GLN A 1 84 ? -9.220 1.262 8.225 1.00 92.12 84 GLN A CA 1
ATOM 685 C C . GLN A 1 84 ? -10.102 1.897 7.149 1.00 92.12 84 GLN A C 1
ATOM 687 O O . GLN A 1 84 ? -9.753 2.913 6.558 1.00 92.12 84 GLN A O 1
ATOM 692 N N . TYR A 1 85 ? -11.297 1.342 6.984 1.00 91.00 85 TYR A N 1
ATOM 693 C CA . TYR A 1 85 ? -12.400 2.007 6.307 1.00 91.00 85 TYR A CA 1
ATOM 694 C C . TYR A 1 85 ? -13.270 2.722 7.325 1.00 91.00 85 TYR A C 1
ATOM 696 O O . TYR A 1 85 ? -13.590 2.118 8.348 1.00 91.00 85 TYR A O 1
ATOM 704 N N . SER A 1 86 ? -13.692 3.951 7.045 1.00 89.75 86 SER A N 1
ATOM 705 C CA . SER A 1 86 ? -14.626 4.681 7.907 1.00 89.75 86 SER A CA 1
ATOM 706 C C . SER A 1 86 ? -15.784 5.228 7.081 1.00 89.75 86 SER A C 1
ATOM 708 O O . SER A 1 86 ? -15.569 5.730 5.983 1.00 89.75 86 SER A O 1
ATOM 710 N N . ALA A 1 87 ? -16.991 5.151 7.629 1.00 87.38 87 ALA A N 1
ATOM 711 C CA . ALA A 1 87 ? -18.207 5.697 7.051 1.00 87.38 87 ALA A CA 1
ATOM 712 C C . ALA A 1 87 ? -19.023 6.423 8.128 1.00 87.38 87 ALA A C 1
ATOM 714 O O . ALA A 1 87 ? -18.840 6.207 9.331 1.00 87.38 87 ALA A O 1
ATOM 715 N N . ASP A 1 88 ? -19.907 7.314 7.697 1.00 83.06 88 ASP A N 1
ATOM 716 C CA . ASP A 1 88 ? -20.720 8.122 8.602 1.00 83.06 88 ASP A CA 1
ATOM 717 C C . ASP A 1 88 ? -21.775 7.274 9.350 1.00 83.06 88 ASP A C 1
ATOM 719 O O . ASP A 1 88 ? -22.286 6.275 8.841 1.00 83.06 88 ASP A O 1
ATOM 723 N N . SER A 1 89 ? -22.095 7.660 10.589 1.00 76.69 89 SER A N 1
ATOM 724 C CA . SER A 1 89 ? -23.011 6.929 11.483 1.00 76.69 89 SER A CA 1
ATOM 725 C C . SER A 1 89 ? -24.482 7.059 11.135 1.00 76.69 89 SER A C 1
ATOM 727 O O . SER A 1 89 ? -25.307 6.389 11.758 1.00 76.69 89 SER A O 1
ATOM 729 N N . SER A 1 90 ? -24.853 7.866 10.138 1.00 78.25 90 SER A N 1
ATOM 730 C CA . SER A 1 90 ? -26.218 7.781 9.611 1.00 78.25 90 SER A CA 1
ATOM 731 C C . SER A 1 90 ? -26.488 6.434 8.916 1.00 78.25 90 SER A C 1
ATOM 733 O O . SER A 1 90 ? -27.644 6.046 8.737 1.00 78.25 90 SER A O 1
ATOM 735 N N . ILE A 1 91 ? -25.440 5.657 8.622 1.00 75.88 91 ILE A N 1
ATOM 736 C CA . ILE A 1 91 ? -25.523 4.224 8.335 1.00 75.88 91 ILE A CA 1
ATOM 737 C C . ILE A 1 91 ? -25.750 3.463 9.651 1.00 75.88 91 ILE A C 1
ATOM 739 O O . ILE A 1 91 ? -25.030 3.668 10.613 1.00 75.88 91 ILE A O 1
ATOM 743 N N . GLN A 1 92 ? -26.721 2.547 9.724 1.00 77.94 92 GLN A N 1
ATOM 744 C CA . GLN A 1 92 ? -26.955 1.760 10.954 1.00 77.94 92 GLN A CA 1
ATOM 745 C C . GLN A 1 92 ? -26.036 0.540 11.078 1.00 77.94 92 GLN A C 1
ATOM 747 O O . GLN A 1 92 ? -25.723 0.085 12.176 1.00 77.94 92 GLN A O 1
ATOM 752 N N . THR A 1 93 ? -25.631 -0.027 9.945 1.00 82.12 93 THR A N 1
ATOM 753 C CA . THR A 1 93 ? -24.776 -1.212 9.884 1.00 82.12 93 THR A CA 1
ATOM 754 C C . THR A 1 93 ? -23.867 -1.102 8.683 1.00 82.12 93 THR A C 1
ATOM 756 O O . THR A 1 93 ? -24.320 -0.641 7.640 1.00 82.12 93 THR A O 1
ATOM 759 N N . LEU A 1 94 ? -22.653 -1.630 8.783 1.00 86.88 94 LEU A N 1
ATOM 760 C CA . LEU A 1 94 ? -21.734 -1.710 7.654 1.00 86.88 94 LEU A CA 1
ATOM 761 C C . LEU A 1 94 ? -21.463 -3.185 7.321 1.00 86.88 94 LEU A C 1
ATOM 763 O O . LEU A 1 94 ? -20.519 -3.790 7.844 1.00 86.88 94 LEU A O 1
ATOM 767 N N . PRO A 1 95 ? -22.346 -3.838 6.536 1.00 90.31 95 PRO A N 1
ATOM 768 C CA . PRO A 1 95 ? -22.161 -5.225 6.157 1.00 90.31 95 PRO A CA 1
ATOM 769 C C . PRO A 1 95 ? -20.870 -5.384 5.364 1.00 90.31 95 PRO A C 1
ATOM 771 O O . PRO A 1 95 ? -20.634 -4.675 4.390 1.00 90.31 95 PRO A O 1
ATOM 774 N N . PHE A 1 96 ? -20.070 -6.374 5.752 1.00 94.44 96 PHE A N 1
ATOM 775 C CA . PHE A 1 96 ? -18.897 -6.760 4.990 1.00 94.44 96 PHE A CA 1
ATOM 776 C C . PHE A 1 96 ? -18.761 -8.280 4.882 1.00 94.44 96 PHE A C 1
ATOM 778 O O . PHE A 1 96 ? -19.216 -9.057 5.746 1.00 94.44 96 PHE A O 1
ATOM 785 N N . ALA A 1 97 ? -18.112 -8.719 3.811 1.00 93.88 97 ALA A N 1
ATOM 786 C CA . ALA A 1 97 ? -17.781 -10.114 3.579 1.00 93.88 97 ALA A CA 1
ATOM 787 C C . ALA A 1 97 ? -16.465 -10.243 2.813 1.00 93.88 97 ALA A C 1
ATOM 789 O O . ALA A 1 97 ? -16.211 -9.507 1.865 1.00 93.88 97 ALA A O 1
ATOM 790 N N . TRP A 1 98 ? -15.660 -11.227 3.206 1.00 93.38 98 TRP A N 1
ATOM 791 C CA . TRP A 1 98 ? -14.554 -11.691 2.382 1.00 93.38 98 TRP A CA 1
ATOM 792 C C . TRP A 1 98 ? -15.104 -12.446 1.171 1.00 93.38 98 TRP A C 1
ATOM 794 O O . TRP A 1 98 ? -16.038 -13.244 1.304 1.00 93.38 98 TRP A O 1
ATOM 804 N N . ASN A 1 99 ? -14.533 -12.204 -0.003 1.00 87.25 99 ASN A N 1
ATOM 805 C CA . ASN A 1 99 ? -14.850 -12.954 -1.206 1.00 87.25 99 ASN A CA 1
ATOM 806 C C . ASN A 1 99 ? -14.004 -14.237 -1.250 1.00 87.25 99 ASN A C 1
ATOM 808 O O . ASN A 1 99 ? -12.788 -14.201 -1.417 1.00 87.25 99 ASN A O 1
ATOM 812 N N . TYR A 1 100 ? -14.667 -15.384 -1.102 1.00 78.25 100 TYR A N 1
ATOM 813 C CA . TYR A 1 100 ? -14.029 -16.706 -1.086 1.00 78.25 100 TYR A CA 1
ATOM 814 C C . TYR A 1 100 ? -13.927 -17.362 -2.471 1.00 78.25 100 TYR A C 1
ATOM 816 O O . TYR A 1 100 ? -13.280 -18.406 -2.603 1.00 78.25 100 TYR A O 1
ATOM 824 N N . ASN A 1 101 ? -14.557 -16.757 -3.484 1.00 65.38 101 ASN A N 1
ATOM 825 C CA . ASN A 1 101 ? -14.705 -17.294 -4.837 1.00 65.38 101 ASN A CA 1
ATOM 826 C C . ASN A 1 101 ? -13.594 -16.841 -5.789 1.00 65.38 101 ASN A C 1
ATOM 828 O O . ASN A 1 101 ? -13.755 -16.958 -7.003 1.00 65.38 101 ASN A O 1
ATOM 832 N N . CYS A 1 102 ? -12.471 -16.326 -5.279 1.00 57.22 102 CYS A N 1
ATOM 833 C CA . CYS A 1 102 ? -11.345 -15.990 -6.138 1.00 57.22 102 CYS A CA 1
ATOM 834 C C . CYS A 1 102 ? -10.748 -17.289 -6.712 1.00 57.22 102 CYS A C 1
ATOM 836 O O . CYS A 1 102 ? -9.934 -17.962 -6.085 1.00 57.22 102 CYS A O 1
ATOM 838 N N . LEU A 1 103 ? -11.225 -17.670 -7.901 1.00 50.66 103 LEU A N 1
ATOM 839 C CA . LEU A 1 103 ? -10.728 -18.778 -8.725 1.00 50.66 103 LEU A CA 1
ATOM 840 C C . LEU A 1 103 ? -9.298 -18.507 -9.236 1.00 50.66 103 LEU A C 1
ATOM 842 O O . LEU A 1 103 ? -8.645 -19.404 -9.761 1.00 50.66 103 LEU A O 1
ATOM 846 N N . MET A 1 104 ? -8.819 -17.270 -9.075 1.00 46.78 104 MET A N 1
ATOM 847 C CA . MET A 1 104 ? -7.549 -16.758 -9.575 1.00 46.78 104 MET A CA 1
ATOM 848 C C . MET A 1 104 ? -6.511 -16.672 -8.446 1.00 46.78 104 MET A C 1
ATOM 850 O O . MET A 1 104 ? -6.213 -15.599 -7.939 1.00 46.78 104 MET A O 1
ATOM 854 N N . GLY A 1 105 ? -5.936 -17.820 -8.088 1.00 51.81 105 GLY A N 1
ATOM 855 C CA . GLY A 1 105 ? -4.640 -17.883 -7.411 1.00 51.81 105 GLY A CA 1
ATOM 856 C C . GLY A 1 105 ? -4.630 -17.666 -5.889 1.00 51.81 105 GLY A C 1
ATOM 857 O O . GLY A 1 105 ? -5.599 -17.253 -5.261 1.00 51.81 105 GLY A O 1
ATOM 858 N N . HIS A 1 106 ? -3.535 -18.100 -5.268 1.00 56.97 106 HIS A N 1
ATOM 859 C CA . HIS A 1 106 ? -3.530 -18.598 -3.891 1.00 56.97 106 HIS A CA 1
ATOM 860 C C . HIS A 1 106 ? -3.514 -17.527 -2.784 1.00 56.97 106 HIS A C 1
ATOM 862 O O . HIS A 1 106 ? -3.680 -17.904 -1.626 1.00 56.97 106 HIS A O 1
ATOM 868 N N . ASN A 1 107 ? -3.366 -16.232 -3.101 1.00 65.44 107 ASN A N 1
ATOM 869 C CA . ASN A 1 107 ? -2.966 -15.222 -2.106 1.00 65.44 107 ASN A CA 1
ATOM 870 C C . ASN A 1 107 ? -3.735 -13.885 -2.120 1.00 65.44 107 ASN A C 1
ATOM 872 O O . ASN A 1 107 ? -3.382 -12.995 -1.351 1.00 65.44 107 ASN A O 1
ATOM 876 N N . THR A 1 108 ? -4.759 -13.700 -2.956 1.00 73.38 108 THR A N 1
ATOM 877 C CA . THR A 1 108 ? -5.493 -12.421 -2.974 1.00 73.38 108 THR A CA 1
ATOM 878 C C . THR A 1 108 ? -6.551 -12.359 -1.877 1.00 73.38 108 THR A C 1
ATOM 880 O O . THR A 1 108 ? -7.397 -13.252 -1.765 1.00 73.38 108 THR A O 1
ATOM 883 N N . HIS A 1 109 ? -6.569 -11.262 -1.121 1.00 83.94 109 HIS A N 1
ATOM 884 C CA . HIS A 1 109 ? -7.601 -10.987 -0.127 1.00 83.94 109 HIS A CA 1
ATOM 885 C C . HIS A 1 109 ? -8.565 -9.917 -0.641 1.00 83.94 109 HIS A C 1
ATOM 887 O O . HIS A 1 109 ? -8.178 -8.766 -0.805 1.00 83.94 109 HIS A O 1
ATOM 893 N N . ILE A 1 110 ? -9.828 -10.286 -0.867 1.00 86.44 110 ILE A N 1
ATOM 894 C CA . ILE A 1 110 ? -10.850 -9.360 -1.373 1.00 86.44 110 ILE A CA 1
ATOM 895 C C . ILE A 1 110 ? -11.936 -9.165 -0.318 1.00 86.44 110 ILE A C 1
ATOM 897 O O . ILE A 1 110 ? -12.595 -10.130 0.084 1.00 86.44 110 ILE A O 1
ATOM 901 N N . LEU A 1 111 ? -12.140 -7.923 0.107 1.00 89.81 111 LEU A N 1
ATOM 902 C CA . LEU A 1 111 ? -13.181 -7.517 1.044 1.00 89.81 111 LEU A CA 1
ATOM 903 C C . LEU A 1 111 ? -14.243 -6.700 0.315 1.00 89.81 111 LEU A C 1
ATOM 905 O O . LEU A 1 111 ? -13.942 -5.662 -0.265 1.00 89.81 111 LEU A O 1
ATOM 909 N N . ASN A 1 112 ? -15.494 -7.129 0.423 1.00 90.94 112 ASN A N 1
ATOM 910 C CA . ASN A 1 112 ? -16.637 -6.364 -0.054 1.00 90.94 112 ASN A CA 1
ATOM 911 C C . ASN A 1 112 ? -17.281 -5.654 1.136 1.00 90.94 112 ASN A C 1
ATOM 913 O O . ASN A 1 112 ? -17.633 -6.316 2.121 1.00 90.94 112 ASN A O 1
ATOM 917 N N . ILE A 1 113 ? -17.469 -4.342 1.031 1.00 90.38 113 ILE A N 1
ATOM 918 C CA . ILE A 1 113 ? -18.192 -3.509 1.996 1.00 90.38 113 ILE A CA 1
ATOM 919 C C . ILE A 1 113 ? -19.407 -2.911 1.285 1.00 90.38 113 ILE A C 1
ATOM 921 O O . ILE A 1 113 ? -19.280 -2.385 0.185 1.00 90.38 113 ILE A O 1
ATOM 925 N N . TYR A 1 114 ? -20.591 -3.012 1.890 1.00 89.00 114 TYR A N 1
ATOM 926 C CA . TYR A 1 114 ? -21.784 -2.331 1.385 1.00 89.00 114 TYR A CA 1
ATOM 927 C C . TYR A 1 114 ? -21.980 -1.009 2.120 1.00 89.00 114 TYR A C 1
ATOM 929 O O . TYR A 1 114 ? -22.279 -1.017 3.317 1.00 89.00 114 TYR A O 1
ATOM 937 N N . ASP A 1 115 ? -21.843 0.101 1.402 1.00 84.44 115 ASP A N 1
ATOM 938 C CA . ASP A 1 115 ? -22.151 1.432 1.914 1.00 84.44 115 ASP A CA 1
ATOM 939 C C . ASP A 1 115 ? -23.589 1.795 1.519 1.00 84.44 115 ASP A C 1
ATOM 941 O O . ASP A 1 115 ? -23.901 2.066 0.356 1.00 84.44 115 ASP A O 1
ATOM 945 N N . SER A 1 116 ? -24.492 1.796 2.504 1.00 83.81 116 SER A N 1
ATOM 946 C CA . SER A 1 116 ? -25.904 2.093 2.266 1.00 83.81 116 SER A CA 1
ATOM 947 C C . SER A 1 116 ? -26.172 3.552 1.903 1.00 83.81 116 SER A C 1
ATOM 949 O O . SER A 1 116 ? -27.191 3.813 1.268 1.00 83.81 116 SER A O 1
ATOM 951 N N . GLN A 1 117 ? -25.308 4.500 2.285 1.00 82.12 117 GLN A N 1
ATOM 952 C CA . GLN A 1 117 ? -25.468 5.898 1.862 1.00 82.12 117 GLN A CA 1
ATOM 953 C C . GLN A 1 117 ? -25.208 6.034 0.371 1.00 82.12 117 GLN A C 1
ATOM 955 O O . GLN A 1 117 ? -25.980 6.674 -0.341 1.00 82.12 117 GLN A O 1
ATOM 960 N N . LYS A 1 118 ? -24.136 5.397 -0.104 1.00 83.06 118 LYS A N 1
ATOM 961 C CA . LYS A 1 118 ? -23.771 5.408 -1.523 1.00 83.06 118 LYS A CA 1
ATOM 962 C C . LYS A 1 118 ? -24.630 4.456 -2.349 1.00 83.06 118 LYS A C 1
ATOM 964 O O . LYS A 1 118 ? -24.711 4.611 -3.561 1.00 83.06 118 LYS A O 1
ATOM 969 N N . SER A 1 119 ? -25.296 3.497 -1.700 1.00 85.94 119 SER A N 1
ATOM 970 C CA . SER A 1 119 ? -26.002 2.391 -2.359 1.00 85.94 119 SER A CA 1
ATOM 971 C C . SER A 1 119 ? -25.078 1.599 -3.293 1.00 85.94 119 SER A C 1
ATOM 973 O O . SER A 1 119 ? -25.493 1.138 -4.357 1.00 85.94 119 SER A O 1
ATOM 975 N N . THR A 1 120 ? -23.813 1.442 -2.897 1.00 85.50 120 THR A N 1
ATOM 976 C CA . THR A 1 120 ? -22.776 0.766 -3.683 1.00 85.50 120 THR A CA 1
ATOM 977 C C . THR A 1 120 ? -22.032 -0.275 -2.853 1.00 85.50 120 THR A C 1
ATOM 979 O O . THR A 1 120 ? -21.976 -0.224 -1.622 1.00 85.50 120 THR A O 1
ATOM 982 N N . PHE A 1 121 ? -21.462 -1.254 -3.556 1.00 86.31 121 PHE A N 1
ATOM 983 C CA . PHE A 1 121 ? -20.448 -2.132 -2.992 1.00 86.31 121 PHE A CA 1
ATOM 984 C C . PHE A 1 121 ? -19.077 -1.558 -3.301 1.00 86.31 121 PHE A C 1
ATOM 986 O O . PHE A 1 121 ? -18.728 -1.368 -4.465 1.00 86.31 121 PHE A O 1
ATOM 993 N N . GLU A 1 122 ? -18.295 -1.343 -2.258 1.00 87.25 122 GLU A N 1
ATOM 994 C CA . GLU A 1 122 ? -16.878 -1.055 -2.380 1.00 87.25 122 GLU A CA 1
ATOM 995 C C . GLU A 1 122 ? -16.106 -2.365 -2.241 1.00 87.25 122 GLU A C 1
ATOM 997 O O . GLU A 1 122 ? -16.309 -3.143 -1.301 1.00 87.25 122 GLU A O 1
ATOM 1002 N N . ILE A 1 123 ? -15.259 -2.637 -3.231 1.00 86.44 123 ILE A N 1
ATOM 1003 C CA . ILE A 1 123 ? -14.471 -3.862 -3.326 1.00 86.44 123 ILE A CA 1
ATOM 1004 C C . ILE A 1 123 ? -13.014 -3.478 -3.117 1.00 86.44 123 ILE A C 1
ATOM 1006 O O . ILE A 1 123 ? -12.442 -2.737 -3.914 1.00 86.44 123 ILE A O 1
ATOM 1010 N N . PHE A 1 124 ? -12.421 -4.001 -2.050 1.00 86.38 124 PHE A N 1
ATOM 1011 C CA . PHE A 1 124 ? -11.028 -3.765 -1.698 1.00 86.38 124 PHE A CA 1
ATOM 1012 C C . PHE A 1 124 ? -10.218 -5.032 -1.933 1.00 86.38 124 PHE A C 1
ATOM 1014 O O . PHE A 1 124 ? -10.517 -6.078 -1.355 1.00 86.38 124 PHE A O 1
ATOM 1021 N N . GLU A 1 125 ? -9.183 -4.925 -2.759 1.00 84.56 125 GLU A N 1
ATOM 1022 C CA . GLU A 1 125 ? -8.176 -5.962 -2.956 1.00 84.56 125 GLU A CA 1
ATOM 1023 C C . GLU A 1 125 ? -6.928 -5.601 -2.144 1.00 84.56 125 GLU A C 1
ATOM 1025 O O . GLU A 1 125 ? -6.371 -4.514 -2.297 1.00 84.56 125 GLU A O 1
ATOM 1030 N N . PHE A 1 126 ? -6.507 -6.496 -1.250 1.00 83.31 126 PHE A N 1
ATOM 1031 C CA . PHE A 1 126 ? -5.334 -6.297 -0.404 1.00 83.31 126 PHE A CA 1
ATOM 1032 C C . PHE A 1 126 ? -4.189 -7.204 -0.838 1.00 83.31 126 PHE A C 1
ATOM 1034 O O . PHE A 1 126 ? -4.360 -8.420 -0.965 1.00 83.31 126 PHE A O 1
ATOM 1041 N N . ASP A 1 127 ? -3.004 -6.606 -0.940 1.00 78.69 127 ASP A N 1
ATOM 1042 C CA . ASP A 1 127 ? -1.732 -7.308 -1.070 1.00 78.69 127 ASP A CA 1
ATOM 1043 C C . ASP A 1 127 ? -0.724 -6.804 -0.030 1.00 78.69 127 ASP A C 1
ATOM 1045 O O . ASP A 1 127 ? -0.782 -5.673 0.465 1.00 78.69 127 ASP A O 1
ATOM 1049 N N . SER A 1 128 ? 0.224 -7.666 0.313 1.00 76.94 128 SER A N 1
ATOM 1050 C CA . SER A 1 128 ? 1.352 -7.327 1.161 1.00 76.94 128 SER A CA 1
ATOM 1051 C C . SER A 1 128 ? 2.341 -6.432 0.412 1.00 76.94 128 SER A C 1
ATOM 1053 O O . SER A 1 128 ? 2.872 -6.779 -0.641 1.00 76.94 128 SER A O 1
ATOM 1055 N N . SER A 1 129 ? 2.625 -5.267 0.987 1.00 70.62 129 SER A N 1
ATOM 1056 C CA . SER A 1 129 ? 3.674 -4.370 0.506 1.00 70.62 129 SER A CA 1
ATOM 1057 C C . SER A 1 129 ? 4.698 -4.138 1.605 1.00 70.62 129 SER A C 1
ATOM 1059 O O . SER A 1 129 ? 4.348 -3.821 2.742 1.00 70.62 129 SER A O 1
ATOM 1061 N N . VAL A 1 130 ? 5.975 -4.293 1.258 1.00 73.88 130 VAL A N 1
ATOM 1062 C CA . VAL A 1 130 ? 7.095 -3.908 2.118 1.00 73.88 130 VAL A CA 1
ATOM 1063 C C . VAL A 1 130 ? 7.705 -2.651 1.526 1.00 73.88 130 VAL A C 1
ATOM 1065 O O . VAL A 1 130 ? 8.291 -2.680 0.445 1.00 73.88 130 VAL A O 1
ATOM 1068 N N . TYR A 1 131 ? 7.561 -1.541 2.241 1.00 70.50 131 TYR A N 1
ATOM 1069 C CA . TYR A 1 131 ? 8.274 -0.320 1.910 1.00 70.50 131 TYR A CA 1
ATOM 1070 C C . TYR A 1 131 ? 9.648 -0.402 2.560 1.00 70.50 131 TYR A C 1
ATOM 1072 O O . TYR A 1 131 ? 9.773 -0.388 3.788 1.00 70.50 131 TYR A O 1
ATOM 1080 N N . SER A 1 132 ? 10.676 -0.503 1.724 1.00 66.69 132 SER A N 1
ATOM 1081 C CA . SER A 1 132 ? 12.072 -0.485 2.144 1.00 66.69 132 SER A CA 1
ATOM 1082 C C . SER A 1 132 ? 12.893 0.445 1.263 1.00 66.69 132 SER A C 1
ATOM 1084 O O . SER A 1 132 ? 12.647 0.524 0.059 1.00 66.69 132 SER A O 1
ATOM 1086 N N . VAL A 1 133 ? 13.888 1.098 1.856 1.00 71.44 133 VAL A N 1
ATOM 1087 C CA . VAL A 1 133 ? 14.858 1.940 1.149 1.00 71.44 133 VAL A CA 1
ATOM 1088 C C . VAL A 1 133 ? 16.248 1.458 1.480 1.00 71.44 133 VAL A C 1
ATOM 1090 O O . VAL A 1 133 ? 16.590 1.336 2.655 1.00 71.44 133 VAL A O 1
ATOM 1093 N N . CYS A 1 134 ? 17.050 1.238 0.445 1.00 58.59 134 CYS A N 1
ATOM 1094 C CA . CYS A 1 134 ? 18.487 1.084 0.587 1.00 58.59 134 CYS A CA 1
ATOM 1095 C C . CYS A 1 134 ? 19.160 2.362 0.078 1.00 58.59 134 CYS A C 1
ATOM 1097 O O . CYS A 1 134 ? 19.046 2.708 -1.101 1.00 58.59 134 CYS A O 1
ATOM 1099 N N . GLN A 1 135 ? 19.833 3.075 0.976 1.00 58.66 135 GLN A N 1
ATOM 1100 C CA . GLN A 1 135 ? 20.677 4.211 0.634 1.00 58.66 135 GLN A CA 1
ATOM 1101 C C . GLN A 1 135 ? 22.128 3.747 0.635 1.00 58.66 135 GLN A C 1
ATOM 1103 O O . GLN A 1 135 ? 22.699 3.499 1.699 1.00 58.66 135 GLN A O 1
ATOM 1108 N N . VAL A 1 136 ? 22.711 3.651 -0.560 1.00 57.12 136 VAL A N 1
ATOM 1109 C CA . VAL A 1 136 ? 24.137 3.358 -0.726 1.00 57.12 136 VAL A CA 1
ATOM 1110 C C . VAL A 1 136 ? 24.882 4.680 -0.791 1.00 57.12 136 VAL A C 1
ATOM 1112 O O . VAL A 1 136 ? 24.700 5.452 -1.735 1.00 57.12 136 VAL A O 1
ATOM 1115 N N . HIS A 1 137 ? 25.710 4.969 0.207 1.00 55.34 137 HIS A N 1
ATOM 1116 C CA . HIS A 1 137 ? 26.454 6.224 0.219 1.00 55.34 137 HIS A CA 1
ATOM 1117 C C . HIS A 1 137 ? 27.717 6.104 -0.639 1.00 55.34 137 HIS A C 1
ATOM 1119 O O . HIS A 1 137 ? 28.522 5.193 -0.471 1.00 55.34 137 HIS A O 1
ATOM 1125 N N . SER A 1 138 ? 27.950 7.073 -1.528 1.00 48.97 138 SER A N 1
ATOM 1126 C CA . SER A 1 138 ? 29.211 7.161 -2.282 1.00 48.97 138 SER A CA 1
ATOM 1127 C C . SER A 1 138 ? 30.378 7.702 -1.445 1.00 48.97 138 SER A C 1
ATOM 1129 O O . SER A 1 138 ? 31.537 7.559 -1.833 1.00 48.97 138 SER A O 1
ATOM 1131 N N . LYS A 1 139 ? 30.090 8.345 -0.303 1.00 56.47 139 LYS A N 1
ATOM 1132 C CA . LYS A 1 139 ? 31.102 8.957 0.567 1.00 56.47 139 LYS A CA 1
ATOM 1133 C C . LYS A 1 139 ? 31.798 7.892 1.430 1.00 56.47 139 LYS A C 1
ATOM 1135 O O . LYS A 1 139 ? 31.114 7.213 2.199 1.00 56.47 139 LYS A O 1
ATOM 1140 N N . PRO A 1 140 ? 33.141 7.791 1.393 1.00 50.69 140 PRO A N 1
ATOM 1141 C CA . PRO A 1 140 ? 33.891 6.907 2.282 1.00 50.69 140 PRO A CA 1
ATOM 1142 C C . PRO A 1 140 ? 33.561 7.194 3.755 1.00 50.69 140 PRO A C 1
ATOM 1144 O O . PRO A 1 140 ? 33.697 8.327 4.212 1.00 50.69 140 PRO A O 1
ATOM 1147 N N . GLY A 1 141 ? 33.119 6.173 4.495 1.00 60.22 141 GLY A N 1
ATOM 1148 C CA . GLY A 1 141 ? 32.802 6.266 5.928 1.00 60.22 141 GLY A CA 1
ATOM 1149 C C . GLY A 1 141 ? 31.343 6.588 6.273 1.00 60.22 141 GLY A C 1
ATOM 1150 O O . GLY A 1 141 ? 30.973 6.482 7.444 1.00 60.22 141 GLY A O 1
ATOM 1151 N N . ALA A 1 142 ? 30.495 6.924 5.297 1.00 62.56 142 ALA A N 1
ATOM 1152 C CA . ALA A 1 142 ? 29.051 6.945 5.513 1.00 62.56 142 ALA A CA 1
ATOM 1153 C C . ALA A 1 142 ? 28.523 5.501 5.537 1.00 62.56 142 ALA A C 1
ATOM 1155 O O . ALA A 1 142 ? 28.883 4.690 4.687 1.00 62.56 142 ALA A O 1
ATOM 1156 N N . LYS A 1 143 ? 27.717 5.161 6.548 1.00 65.31 143 LYS A N 1
ATOM 1157 C CA . LYS A 1 143 ? 27.098 3.835 6.633 1.00 65.31 143 LYS A CA 1
ATOM 1158 C C . LYS A 1 143 ? 25.885 3.792 5.718 1.00 65.31 143 LYS A C 1
ATOM 1160 O O . LYS A 1 143 ? 25.049 4.692 5.780 1.00 65.31 143 LYS A O 1
ATOM 1165 N N . ASP A 1 144 ? 25.785 2.734 4.928 1.00 72.38 144 ASP A N 1
ATOM 1166 C CA . ASP A 1 144 ? 24.570 2.436 4.181 1.00 72.38 144 ASP A CA 1
ATOM 1167 C C . ASP A 1 144 ? 23.395 2.299 5.156 1.00 72.38 144 ASP A C 1
ATOM 1169 O O . ASP A 1 144 ? 23.521 1.690 6.224 1.00 72.38 144 ASP A O 1
ATOM 1173 N N . SER A 1 145 ? 22.264 2.904 4.805 1.00 75.31 145 SER A N 1
ATOM 1174 C CA . SER A 1 145 ? 21.033 2.802 5.589 1.00 75.31 145 SER A CA 1
ATOM 1175 C C . SER A 1 145 ? 20.051 1.910 4.849 1.00 75.31 145 SER A C 1
ATOM 1177 O O . SER A 1 145 ? 19.839 2.068 3.646 1.00 75.31 145 SER A O 1
ATOM 1179 N N . SER A 1 146 ? 19.455 0.969 5.577 1.00 86.25 146 SER A N 1
ATOM 1180 C CA . SER A 1 146 ? 18.459 0.035 5.055 1.00 86.25 146 SER A CA 1
ATOM 1181 C C . SER A 1 146 ? 17.196 0.167 5.890 1.00 86.25 146 SER A C 1
ATOM 1183 O O . SER A 1 146 ? 16.985 -0.588 6.842 1.00 86.25 146 SER A O 1
ATOM 1185 N N . LEU A 1 147 ? 16.368 1.153 5.552 1.00 88.62 147 LEU A N 1
ATOM 1186 C CA . LEU A 1 147 ? 15.155 1.459 6.300 1.00 88.62 147 LEU A CA 1
ATOM 1187 C C . LEU A 1 147 ? 14.003 0.564 5.864 1.00 88.62 147 LEU A C 1
ATOM 1189 O O . LEU A 1 147 ? 13.767 0.383 4.672 1.00 88.62 147 LEU A O 1
ATOM 1193 N N . ALA A 1 148 ? 13.239 0.078 6.834 1.00 90.81 148 ALA A N 1
ATOM 1194 C CA . ALA A 1 148 ? 11.921 -0.501 6.631 1.00 90.81 148 ALA A CA 1
ATOM 1195 C C . ALA A 1 148 ? 10.899 0.263 7.471 1.00 90.81 148 ALA A C 1
ATOM 1197 O O . ALA A 1 148 ? 11.164 0.574 8.636 1.00 90.81 148 ALA A O 1
ATOM 1198 N N . ILE A 1 149 ? 9.734 0.541 6.884 1.00 92.19 149 ILE A N 1
ATOM 1199 C CA . ILE A 1 149 ? 8.618 1.192 7.576 1.00 92.19 149 ILE A CA 1
ATOM 1200 C C . ILE A 1 149 ? 7.440 0.227 7.652 1.00 92.19 149 ILE A C 1
ATOM 1202 O O . ILE A 1 149 ? 7.028 -0.357 6.649 1.00 92.19 149 ILE A O 1
ATOM 1206 N N . VAL A 1 150 ? 6.885 0.080 8.851 1.00 92.25 150 VAL A N 1
ATOM 1207 C CA . VAL A 1 150 ? 5.700 -0.729 9.129 1.00 92.25 150 VAL A CA 1
ATOM 1208 C C . VAL A 1 150 ? 4.621 0.157 9.738 1.00 92.25 150 VAL A C 1
ATOM 1210 O O . VAL A 1 150 ? 4.865 0.859 10.715 1.00 92.25 150 VAL A O 1
ATOM 1213 N N . VAL A 1 151 ? 3.413 0.081 9.180 1.00 92.31 151 VAL A N 1
ATOM 1214 C CA . VAL A 1 151 ? 2.223 0.745 9.726 1.00 92.31 151 VAL A CA 1
ATOM 1215 C C . VAL A 1 151 ? 1.603 -0.105 10.833 1.00 92.31 151 VAL A C 1
ATOM 1217 O O . VAL A 1 151 ? 1.435 -1.323 10.673 1.00 92.31 151 VAL A O 1
ATOM 1220 N N . ASP A 1 152 ? 1.260 0.533 11.947 1.00 92.06 152 ASP A N 1
ATOM 1221 C CA . ASP A 1 152 ? 0.471 -0.046 13.030 1.00 92.06 152 ASP A CA 1
ATOM 1222 C C . ASP A 1 152 ? -0.522 0.992 13.574 1.00 92.06 152 ASP A C 1
ATOM 1224 O O . ASP A 1 152 ? -0.204 1.775 14.465 1.00 92.06 152 ASP A O 1
ATOM 1228 N N . THR A 1 153 ? -1.738 1.009 13.026 1.00 91.31 153 THR A N 1
ATOM 1229 C CA . THR A 1 153 ? -2.765 2.024 13.330 1.00 91.31 153 THR A CA 1
ATOM 1230 C C . THR A 1 153 ? -2.278 3.450 13.034 1.00 91.31 153 THR A C 1
ATOM 1232 O O . THR A 1 153 ? -2.254 3.863 11.879 1.00 91.31 153 THR A O 1
ATOM 1235 N N . ASN A 1 154 ? -1.887 4.197 14.067 1.00 92.94 154 ASN A N 1
ATOM 1236 C CA . ASN A 1 154 ? -1.396 5.570 14.021 1.00 92.94 154 ASN A CA 1
ATOM 1237 C C . ASN A 1 154 ? 0.118 5.669 14.218 1.00 92.94 154 ASN A C 1
ATOM 1239 O O . ASN A 1 154 ? 0.652 6.776 14.273 1.00 92.94 154 ASN A O 1
ATOM 1243 N N . ASP A 1 155 ? 0.794 4.528 14.336 1.00 93.75 155 ASP A N 1
ATOM 1244 C CA . ASP A 1 155 ? 2.233 4.438 14.508 1.00 93.75 155 ASP A CA 1
ATOM 1245 C C . ASP A 1 155 ? 2.900 4.055 13.174 1.00 93.75 155 ASP A C 1
ATOM 1247 O O . ASP A 1 155 ? 2.577 3.035 12.557 1.00 93.75 155 ASP A O 1
ATOM 1251 N N . LEU A 1 156 ? 3.896 4.838 12.760 1.00 94.06 156 LEU A N 1
ATOM 1252 C CA . LEU A 1 156 ? 4.935 4.410 11.827 1.00 94.06 156 LEU A CA 1
ATOM 1253 C C . LEU A 1 156 ? 6.106 3.858 12.625 1.00 94.06 156 LEU A C 1
ATOM 1255 O O . LEU A 1 156 ? 6.788 4.586 13.351 1.00 94.06 156 LEU A O 1
ATOM 1259 N N . LYS A 1 157 ? 6.355 2.565 12.460 1.00 93.69 157 LYS A N 1
ATOM 1260 C CA . LYS A 1 157 ? 7.470 1.849 13.073 1.00 93.69 157 LYS A CA 1
ATOM 1261 C C . LYS A 1 157 ? 8.596 1.730 12.058 1.00 93.69 157 LYS A C 1
ATOM 1263 O O . LYS A 1 157 ? 8.419 1.113 11.010 1.00 93.69 157 LYS A O 1
ATOM 1268 N N . ILE A 1 158 ? 9.738 2.331 12.364 1.00 92.75 158 ILE A N 1
ATOM 1269 C CA . ILE A 1 158 ? 10.883 2.447 11.462 1.00 92.75 158 ILE A CA 1
ATOM 1270 C C . ILE A 1 158 ? 12.044 1.634 12.027 1.00 92.75 158 ILE A C 1
ATOM 1272 O O . ILE A 1 158 ? 12.445 1.835 13.179 1.00 92.75 158 ILE A O 1
ATOM 1276 N N . SER A 1 159 ? 12.612 0.757 11.204 1.00 91.56 159 SER A N 1
ATOM 1277 C CA . SER A 1 159 ? 13.789 -0.058 11.531 1.00 91.56 159 SER A CA 1
ATOM 1278 C C . SER A 1 159 ? 14.897 0.170 10.506 1.00 91.56 159 SER A C 1
ATOM 1280 O O . SER A 1 159 ? 14.666 -0.025 9.316 1.00 91.56 159 SER A O 1
ATOM 1282 N N . ASP A 1 160 ? 16.097 0.558 10.955 1.00 88.75 160 ASP A N 1
ATOM 1283 C CA . ASP A 1 160 ? 17.301 0.603 10.107 1.00 88.75 160 ASP A CA 1
ATOM 1284 C C . ASP A 1 160 ? 18.108 -0.697 10.238 1.00 88.75 160 ASP A C 1
ATOM 1286 O O . ASP A 1 160 ? 18.967 -0.840 11.117 1.00 88.75 160 ASP A O 1
ATOM 1290 N N . PHE A 1 161 ? 17.853 -1.638 9.330 1.00 87.81 161 PHE A N 1
ATOM 1291 C CA . PHE A 1 161 ? 18.552 -2.923 9.271 1.00 87.81 161 PHE A CA 1
ATOM 1292 C C . PHE A 1 161 ? 20.033 -2.793 8.895 1.00 87.81 161 PHE A C 1
ATOM 1294 O O . PHE A 1 161 ? 20.802 -3.716 9.156 1.00 87.81 161 PHE A O 1
ATOM 1301 N N . GLY A 1 162 ? 20.460 -1.650 8.345 1.00 84.38 162 GLY A N 1
ATOM 1302 C CA . GLY A 1 162 ? 21.875 -1.364 8.093 1.00 84.38 162 GLY A CA 1
ATOM 1303 C C . GLY A 1 162 ? 22.661 -1.102 9.382 1.00 84.38 162 GLY A C 1
ATOM 1304 O O . GLY A 1 162 ? 23.889 -1.207 9.402 1.00 84.38 162 GLY A O 1
ATOM 1305 N N . ARG A 1 163 ? 21.966 -0.783 10.484 1.00 83.19 163 ARG A N 1
ATOM 1306 C CA . ARG A 1 163 ? 22.578 -0.436 11.779 1.00 83.19 163 ARG A CA 1
ATOM 1307 C C . ARG A 1 163 ? 22.273 -1.431 12.879 1.00 83.19 163 ARG A C 1
ATOM 1309 O O . ARG A 1 163 ? 23.142 -1.684 13.711 1.00 83.19 163 ARG A O 1
ATOM 1316 N N . ALA A 1 164 ? 21.050 -1.946 12.915 1.00 84.88 164 ALA A N 1
ATOM 1317 C CA . ALA A 1 164 ? 20.600 -2.842 13.963 1.00 84.88 164 ALA A CA 1
ATOM 1318 C C . ALA A 1 164 ? 19.618 -3.878 13.413 1.00 84.88 164 ALA A C 1
ATOM 1320 O O . ALA A 1 164 ? 18.661 -3.556 12.712 1.00 84.88 164 ALA A O 1
ATOM 1321 N N . LEU A 1 165 ? 19.821 -5.137 13.798 1.00 88.69 165 LEU A N 1
ATOM 1322 C CA . LEU A 1 165 ? 18.867 -6.209 13.538 1.00 88.69 165 LEU A CA 1
ATOM 1323 C C . LEU A 1 165 ? 17.786 -6.181 14.621 1.00 88.69 165 LEU A C 1
ATOM 1325 O O . LEU A 1 165 ? 17.907 -6.840 15.652 1.00 88.69 165 LEU A O 1
ATOM 1329 N N . ILE A 1 166 ? 16.751 -5.371 14.402 1.00 88.50 166 ILE A N 1
ATOM 1330 C CA . ILE A 1 166 ? 15.625 -5.239 15.331 1.00 88.50 166 ILE A CA 1
ATOM 1331 C C . ILE A 1 166 ? 14.504 -6.187 14.882 1.00 88.50 166 ILE A C 1
ATOM 1333 O O . ILE A 1 166 ? 13.971 -6.015 13.783 1.00 88.50 166 ILE A O 1
ATOM 1337 N N . PRO A 1 167 ? 14.138 -7.202 15.685 1.00 89.00 167 PRO A N 1
ATOM 1338 C CA . PRO A 1 167 ? 13.100 -8.149 15.304 1.00 89.00 167 PRO A CA 1
ATOM 1339 C C . PRO A 1 167 ? 11.694 -7.538 15.470 1.00 89.00 167 PRO A C 1
ATOM 1341 O O . PRO A 1 167 ? 11.443 -6.831 16.450 1.00 89.00 167 PRO A O 1
ATOM 1344 N N . PRO A 1 168 ? 10.731 -7.863 14.588 1.00 88.25 168 PRO A N 1
ATOM 1345 C CA . PRO A 1 168 ? 9.326 -7.534 14.816 1.00 88.25 168 PRO A CA 1
ATOM 1346 C C . PRO A 1 168 ? 8.811 -8.152 16.131 1.00 88.25 168 PRO A C 1
ATOM 1348 O O . PRO A 1 168 ? 9.168 -9.295 16.434 1.00 88.25 168 PRO A O 1
ATOM 1351 N N . PRO A 1 169 ? 7.946 -7.467 16.903 1.00 88.00 169 PRO A N 1
ATOM 1352 C CA . PRO A 1 169 ? 7.254 -6.211 16.582 1.00 88.00 169 PRO A CA 1
ATOM 1353 C C . PRO A 1 169 ? 8.013 -4.927 16.973 1.00 88.00 169 PRO A C 1
ATOM 1355 O O . PRO A 1 169 ? 7.430 -3.845 16.883 1.00 88.00 169 PRO A O 1
ATOM 1358 N N . MET A 1 170 ? 9.262 -5.033 17.440 1.00 91.31 170 MET A N 1
ATOM 1359 C CA . MET A 1 170 ? 10.065 -3.881 17.862 1.00 91.31 170 MET A CA 1
ATOM 1360 C C . MET A 1 170 ? 10.524 -3.043 16.658 1.00 91.31 170 MET A C 1
ATOM 1362 O O . MET A 1 170 ? 10.577 -3.531 15.526 1.00 91.31 170 MET A O 1
ATOM 1366 N N . CYS A 1 171 ? 10.882 -1.783 16.907 1.00 92.00 171 CYS A N 1
ATOM 1367 C CA . CYS A 1 171 ? 11.449 -0.871 15.911 1.00 92.00 171 CYS A CA 1
ATOM 1368 C C . CYS A 1 171 ? 12.505 0.052 16.530 1.00 92.00 171 CYS A C 1
ATOM 1370 O O . CYS A 1 171 ? 12.546 0.212 17.747 1.00 92.00 171 CYS A O 1
ATOM 1372 N N . SER A 1 172 ? 13.355 0.672 15.705 1.00 89.75 172 SER A N 1
ATOM 1373 C CA . SER A 1 172 ? 14.307 1.683 16.202 1.00 89.75 172 SER A CA 1
ATOM 1374 C C . SER A 1 172 ? 13.605 2.979 16.592 1.00 89.75 172 SER A C 1
ATOM 1376 O O . SER A 1 172 ? 13.843 3.523 17.670 1.00 89.75 172 SER A O 1
ATOM 1378 N N . THR A 1 173 ? 12.710 3.441 15.722 1.00 90.31 173 THR A N 1
ATOM 1379 C CA . THR A 1 173 ? 12.026 4.724 15.854 1.00 90.31 173 THR A CA 1
ATOM 1380 C C . THR A 1 173 ? 10.538 4.523 15.646 1.00 90.31 173 THR A C 1
ATOM 1382 O O . THR A 1 173 ? 10.127 3.828 14.713 1.00 90.31 173 THR A O 1
ATOM 1385 N N . ARG A 1 174 ? 9.734 5.169 16.489 1.00 93.00 174 ARG A N 1
ATOM 1386 C CA . ARG A 1 174 ? 8.284 5.224 16.358 1.00 93.00 174 ARG A CA 1
ATOM 1387 C C . ARG A 1 174 ? 7.839 6.667 16.153 1.00 93.00 174 ARG A C 1
ATOM 1389 O O . ARG A 1 174 ? 8.139 7.542 16.962 1.00 93.00 174 ARG A O 1
ATOM 1396 N N . ILE A 1 175 ? 7.090 6.902 15.083 1.00 93.19 175 ILE A N 1
ATOM 1397 C CA . ILE A 1 175 ? 6.397 8.168 14.835 1.00 93.19 175 ILE A CA 1
ATOM 1398 C C . ILE A 1 175 ? 4.909 7.912 15.030 1.00 93.19 175 ILE A C 1
ATOM 1400 O O . ILE A 1 175 ? 4.335 7.092 14.322 1.00 93.19 175 ILE A O 1
ATOM 1404 N N . LYS A 1 176 ? 4.296 8.600 15.987 1.00 93.38 176 LYS A N 1
ATOM 1405 C CA . LYS A 1 176 ? 2.886 8.460 16.337 1.00 93.38 176 LYS A CA 1
ATOM 1406 C C . LYS A 1 176 ? 2.106 9.695 15.912 1.00 93.38 176 LYS A C 1
ATOM 1408 O O . LYS A 1 176 ? 2.445 10.806 16.315 1.00 93.38 176 LYS A O 1
ATOM 1413 N N . PHE A 1 177 ? 1.027 9.493 15.168 1.00 92.75 177 PHE A N 1
ATOM 1414 C CA . PHE A 1 177 ? 0.077 10.546 14.822 1.00 92.75 177 PHE A CA 1
ATOM 1415 C C . PHE A 1 177 ? -1.055 10.607 15.851 1.00 92.75 177 PHE A C 1
ATOM 1417 O O . PHE A 1 177 ? -1.610 9.582 16.264 1.00 92.75 177 PHE A O 1
ATOM 1424 N N . ARG A 1 178 ? -1.414 11.816 16.282 1.00 90.19 178 ARG A N 1
ATOM 1425 C CA . ARG A 1 178 ? -2.495 12.065 17.246 1.00 90.19 178 ARG A CA 1
ATOM 1426 C C . ARG A 1 178 ? -3.371 13.210 16.777 1.00 90.19 178 ARG A C 1
ATOM 1428 O O . ARG A 1 178 ? -2.910 14.075 16.044 1.00 90.19 178 ARG A O 1
ATOM 1435 N N . LYS A 1 179 ? -4.622 13.231 17.230 1.00 86.62 179 LYS A N 1
ATOM 1436 C CA . LYS A 1 179 ? -5.477 14.409 17.075 1.00 86.62 179 LYS A CA 1
ATOM 1437 C C . LYS A 1 179 ? -5.291 15.345 18.263 1.00 86.62 179 LYS A C 1
ATOM 1439 O O . LYS A 1 179 ? -5.060 14.870 19.371 1.00 86.62 179 LYS A O 1
ATOM 1444 N N . THR A 1 180 ? -5.381 16.654 18.036 1.00 80.69 180 THR A N 1
ATOM 1445 C CA . THR A 1 180 ? -5.309 17.664 19.115 1.00 80.69 180 THR A CA 1
ATOM 1446 C C . THR A 1 180 ? -6.525 17.612 20.039 1.00 80.69 180 THR A C 1
ATOM 1448 O O . THR A 1 180 ? -6.445 18.014 21.195 1.00 80.69 180 THR A O 1
ATOM 1451 N N . GLN A 1 181 ? -7.655 17.114 19.533 1.00 79.69 181 GLN A N 1
ATOM 1452 C CA . GLN A 1 181 ? -8.907 17.008 20.269 1.00 79.69 181 GLN A CA 1
ATOM 1453 C C . GLN A 1 181 ? -9.164 15.559 20.701 1.00 79.69 181 GLN A C 1
ATOM 1455 O O . GLN A 1 181 ? -9.370 14.679 19.862 1.00 79.69 181 GLN A O 1
ATOM 1460 N N . ASP A 1 182 ? -9.260 15.336 22.015 1.00 66.75 182 ASP A N 1
ATOM 1461 C CA . ASP A 1 182 ? -9.473 14.016 22.640 1.00 66.75 182 ASP A CA 1
ATOM 1462 C C . ASP A 1 182 ? -10.796 13.331 22.246 1.00 66.75 182 ASP A C 1
ATOM 1464 O O . ASP A 1 182 ? -10.998 12.146 22.512 1.00 66.75 182 ASP A O 1
ATOM 1468 N N . ASN A 1 183 ? -11.712 14.063 21.601 1.00 64.69 183 ASN A N 1
ATOM 1469 C CA . ASN A 1 183 ? -13.050 13.595 21.239 1.00 64.69 183 ASN A CA 1
ATOM 1470 C C . ASN A 1 183 ? -13.158 12.907 19.876 1.00 64.69 183 ASN A C 1
ATOM 1472 O O . ASN A 1 183 ? -14.226 12.372 19.573 1.00 64.69 183 ASN A O 1
ATOM 1476 N N . PHE A 1 184 ? -12.062 12.741 19.135 1.00 72.50 184 PHE A N 1
ATOM 1477 C CA . PHE A 1 184 ? -12.053 11.962 17.893 1.00 72.50 184 PHE A CA 1
ATOM 1478 C C . PHE A 1 184 ? -11.354 10.608 18.023 1.00 72.50 184 PHE A C 1
ATOM 1480 O O . PHE A 1 184 ? -10.444 10.433 18.828 1.00 72.50 184 PHE A O 1
ATOM 1487 N N . LEU A 1 185 ? -11.771 9.650 17.188 1.00 80.81 185 LEU A N 1
ATOM 1488 C CA . LEU A 1 185 ? -11.003 8.427 16.954 1.00 80.81 185 LEU A CA 1
ATOM 1489 C C . LEU A 1 185 ? -9.559 8.797 16.599 1.00 80.81 185 LEU A C 1
ATOM 1491 O O . LEU A 1 185 ? -9.343 9.699 15.778 1.00 80.81 185 LEU A O 1
ATOM 1495 N N . GLU A 1 186 ? -8.599 8.085 17.203 1.00 86.25 186 GLU A N 1
ATOM 1496 C CA . GLU A 1 186 ? -7.188 8.224 16.840 1.00 86.25 186 GLU A CA 1
ATOM 1497 C C . GLU A 1 186 ? -7.034 8.099 15.317 1.00 86.25 186 GLU A C 1
ATOM 1499 O O . GLU A 1 186 ? -7.714 7.267 14.702 1.00 86.25 186 GLU A O 1
ATOM 1504 N N . PRO A 1 187 ? -6.179 8.933 14.707 1.00 90.31 187 PRO A N 1
ATOM 1505 C CA . PRO A 1 187 ? -6.029 8.947 13.261 1.00 90.31 187 PRO A CA 1
ATOM 1506 C C . PRO A 1 187 ? -5.475 7.610 12.764 1.00 90.31 187 PRO A C 1
ATOM 1508 O O . PRO A 1 187 ? -4.646 7.015 13.436 1.00 90.31 187 PRO A O 1
ATOM 1511 N N . CYS A 1 188 ? -5.884 7.124 11.600 1.00 91.06 188 CYS A N 1
ATOM 1512 C CA . CYS A 1 188 ? -5.351 5.891 11.026 1.00 91.06 188 CYS A CA 1
ATOM 1513 C C . CYS A 1 188 ? -4.424 6.206 9.857 1.00 91.06 188 CYS A C 1
ATOM 1515 O O . CYS A 1 188 ? -4.764 6.981 8.967 1.00 91.06 188 CYS A O 1
ATOM 1517 N N . ILE A 1 189 ? -3.255 5.578 9.824 1.00 93.12 189 ILE A N 1
ATOM 1518 C CA . ILE A 1 189 ? -2.388 5.629 8.654 1.00 93.12 189 ILE A CA 1
ATOM 1519 C C . ILE A 1 189 ? -2.949 4.648 7.628 1.00 93.12 189 ILE A C 1
ATOM 1521 O O . ILE A 1 189 ? -3.000 3.442 7.870 1.00 93.12 189 ILE A O 1
ATOM 1525 N N . ASN A 1 190 ? -3.363 5.175 6.482 1.00 89.69 190 ASN A N 1
ATOM 1526 C CA . ASN A 1 190 ? -3.945 4.393 5.392 1.00 89.69 190 ASN A CA 1
ATOM 1527 C C . ASN A 1 190 ? -2.912 4.049 4.321 1.00 89.69 190 ASN A C 1
ATOM 1529 O O . ASN A 1 190 ? -3.036 3.033 3.641 1.00 89.69 190 ASN A O 1
ATOM 1533 N N . PHE A 1 191 ? -1.882 4.885 4.185 1.00 90.81 191 PHE A N 1
ATOM 1534 C CA . PHE A 1 191 ? -0.872 4.737 3.152 1.00 90.81 191 PHE A CA 1
ATOM 1535 C C . PHE A 1 191 ? 0.480 5.260 3.630 1.00 90.81 191 PHE A C 1
ATOM 1537 O O . PHE A 1 191 ? 0.560 6.257 4.349 1.00 90.81 191 PHE A O 1
ATOM 1544 N N . VAL A 1 192 ? 1.556 4.608 3.198 1.00 93.12 192 VAL A N 1
ATOM 1545 C CA . VAL A 1 192 ? 2.923 5.099 3.364 1.00 93.12 192 VAL A CA 1
ATOM 1546 C C . VAL A 1 192 ? 3.715 4.788 2.106 1.00 93.12 192 VAL A C 1
ATOM 1548 O O . VAL A 1 192 ? 3.549 3.725 1.519 1.00 93.12 192 VAL A O 1
ATOM 1551 N N . SER A 1 193 ? 4.576 5.702 1.679 1.00 91.62 193 SER A N 1
ATOM 1552 C CA . SER A 1 193 ? 5.471 5.478 0.552 1.00 91.62 193 SER A CA 1
ATOM 1553 C C . SER A 1 193 ? 6.768 6.249 0.723 1.00 91.62 193 SER A C 1
ATOM 1555 O O . SER A 1 193 ? 6.788 7.361 1.246 1.00 91.62 193 SER A O 1
ATOM 1557 N N . MET A 1 194 ? 7.857 5.657 0.250 1.00 90.19 194 MET A N 1
ATOM 1558 C CA . MET A 1 194 ? 9.189 6.251 0.269 1.00 90.19 194 MET A CA 1
ATOM 1559 C C . MET A 1 194 ? 10.000 5.790 -0.950 1.00 90.19 194 MET A C 1
ATOM 1561 O O . MET A 1 194 ? 9.722 4.708 -1.486 1.00 90.19 194 MET A O 1
ATOM 1565 N N . PRO A 1 195 ? 10.978 6.588 -1.410 1.00 85.81 195 PRO A N 1
ATOM 1566 C CA . PRO A 1 195 ? 11.745 6.267 -2.605 1.00 85.81 195 PRO A CA 1
ATOM 1567 C C . PRO A 1 195 ? 12.660 5.063 -2.382 1.00 85.81 195 PRO A C 1
ATOM 1569 O O . PRO A 1 195 ? 13.441 5.033 -1.445 1.00 85.81 195 PRO A O 1
ATOM 1572 N N . GLN A 1 196 ? 12.569 4.054 -3.248 1.00 72.44 196 GLN A N 1
ATOM 1573 C CA . GLN A 1 196 ? 13.094 2.709 -2.963 1.00 72.44 196 GLN A CA 1
ATOM 1574 C C . GLN A 1 196 ? 14.572 2.502 -3.283 1.00 72.44 196 GLN A C 1
ATOM 1576 O O . GLN A 1 196 ? 15.218 1.647 -2.679 1.00 72.44 196 GLN A O 1
ATOM 1581 N N . CYS A 1 197 ? 15.113 3.270 -4.224 1.00 66.06 197 CYS A N 1
ATOM 1582 C CA . CYS A 1 197 ? 16.526 3.244 -4.562 1.00 66.06 197 CYS A CA 1
ATOM 1583 C C . CYS A 1 197 ? 17.024 4.679 -4.594 1.00 66.06 197 CYS A C 1
ATOM 1585 O O . CYS A 1 197 ? 16.678 5.442 -5.492 1.00 66.06 197 CYS A O 1
ATOM 1587 N N . LEU A 1 198 ? 17.830 5.035 -3.600 1.00 58.22 198 LEU A N 1
ATOM 1588 C CA . LEU A 1 198 ? 18.460 6.339 -3.546 1.00 58.22 198 LEU A CA 1
ATOM 1589 C C . LEU A 1 198 ? 19.847 6.226 -4.191 1.00 58.22 198 LEU A C 1
ATOM 1591 O O . LEU A 1 198 ? 20.823 5.915 -3.511 1.00 58.22 198 LEU A O 1
ATOM 1595 N N . SER A 1 199 ? 19.968 6.502 -5.493 1.00 53.06 199 SER A N 1
ATOM 1596 C CA . SER A 1 199 ? 21.271 6.788 -6.116 1.00 53.06 199 SER A CA 1
ATOM 1597 C 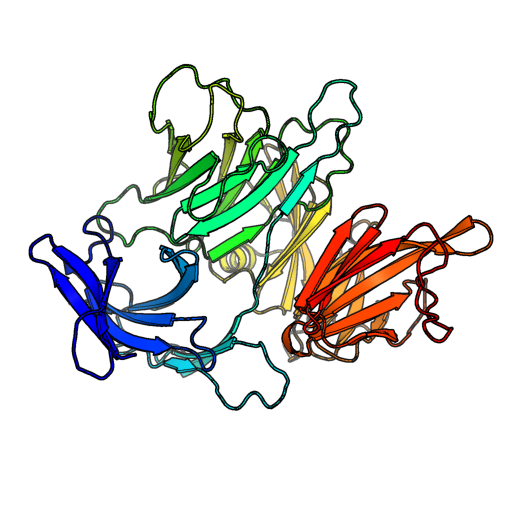C . SER A 1 199 ? 21.725 8.210 -5.763 1.00 53.06 199 SER A C 1
ATOM 1599 O O . SER A 1 199 ? 21.930 9.047 -6.638 1.00 53.06 199 SER A O 1
ATOM 1601 N N . PHE A 1 200 ? 21.813 8.525 -4.473 1.00 52.59 200 PHE A N 1
ATOM 1602 C CA . PHE A 1 200 ? 22.026 9.892 -4.012 1.00 52.59 200 PHE A CA 1
ATOM 1603 C C . PHE A 1 200 ? 23.466 10.113 -3.586 1.00 52.59 200 PHE A C 1
ATOM 1605 O O . PHE A 1 200 ? 24.032 9.346 -2.807 1.00 52.59 200 PHE A O 1
ATOM 1612 N N . GLN A 1 201 ? 24.024 11.243 -4.012 1.00 49.44 201 GLN A N 1
ATOM 1613 C CA . GLN A 1 201 ? 25.291 11.750 -3.487 1.00 49.44 201 GLN A CA 1
ATOM 1614 C C . GLN A 1 201 ? 25.100 12.848 -2.417 1.00 49.44 201 GLN A C 1
ATOM 1616 O O . GLN A 1 201 ? 26.088 13.236 -1.786 1.00 49.44 201 GLN A O 1
ATOM 1621 N N . SER A 1 202 ? 23.871 13.345 -2.174 1.00 51.59 202 SER A N 1
ATOM 1622 C CA . SER A 1 202 ? 23.688 14.608 -1.429 1.00 51.59 202 SER A CA 1
ATOM 1623 C C . SER A 1 202 ? 22.483 14.772 -0.491 1.00 51.59 202 SER A C 1
ATOM 1625 O O . SER A 1 202 ? 22.480 15.772 0.221 1.00 51.59 202 SER A O 1
ATOM 1627 N N . ALA A 1 203 ? 21.468 13.897 -0.447 1.00 61.44 203 ALA A N 1
ATOM 1628 C CA . ALA A 1 203 ? 20.336 14.155 0.454 1.00 61.44 203 ALA A CA 1
ATOM 1629 C C . ALA A 1 203 ? 20.630 13.701 1.888 1.00 61.44 203 ALA A C 1
ATOM 1631 O O . ALA A 1 203 ? 20.800 12.513 2.157 1.00 61.44 203 ALA A O 1
ATOM 1632 N N . ASP A 1 204 ? 20.617 14.667 2.807 1.00 77.38 204 ASP A N 1
ATOM 1633 C CA . ASP A 1 204 ? 20.687 14.441 4.255 1.00 77.38 204 ASP A CA 1
ATOM 1634 C C . ASP A 1 204 ? 19.410 13.786 4.816 1.00 77.38 204 ASP A C 1
ATOM 1636 O O . ASP A 1 204 ? 19.364 13.417 5.985 1.00 77.38 204 ASP A O 1
ATOM 1640 N N . SER A 1 205 ? 18.349 13.668 4.010 1.00 85.81 205 SER A N 1
ATOM 1641 C CA . SER A 1 205 ? 17.059 13.143 4.451 1.00 85.81 205 SER A CA 1
ATOM 1642 C C . SER A 1 205 ? 16.309 12.384 3.363 1.00 85.81 205 SER A C 1
ATOM 1644 O O . SER A 1 205 ? 16.381 12.743 2.189 1.00 85.81 205 SER A O 1
ATOM 1646 N N . ILE A 1 206 ? 15.512 11.409 3.781 1.00 88.06 206 ILE A N 1
ATOM 1647 C CA . ILE A 1 206 ? 14.675 10.548 2.956 1.00 88.06 206 ILE A CA 1
ATOM 1648 C C . ILE A 1 206 ? 13.231 11.053 3.055 1.00 88.06 206 ILE A C 1
ATOM 1650 O O . ILE A 1 206 ? 12.671 11.056 4.156 1.00 88.06 206 ILE A O 1
ATOM 1654 N N . PRO A 1 207 ? 12.607 11.494 1.953 1.00 91.06 207 PRO A N 1
ATOM 1655 C CA . PRO A 1 207 ? 11.216 11.910 1.990 1.00 91.06 207 PRO A CA 1
ATOM 1656 C C . PRO A 1 207 ? 10.301 10.689 2.136 1.00 91.06 207 PRO A C 1
ATOM 1658 O O . PRO A 1 207 ? 10.502 9.657 1.496 1.00 91.06 207 PRO A O 1
ATOM 1661 N N . VAL A 1 208 ? 9.278 10.811 2.975 1.00 92.50 208 VAL A N 1
ATOM 1662 C CA . VAL A 1 208 ? 8.252 9.787 3.181 1.00 92.50 208 VAL A CA 1
ATOM 1663 C C . VAL A 1 208 ? 6.891 10.445 3.074 1.00 92.50 208 VAL A C 1
ATOM 1665 O O . VAL A 1 208 ? 6.579 11.365 3.825 1.00 92.50 208 VAL A O 1
ATOM 1668 N N . LEU A 1 209 ? 6.076 9.965 2.143 1.00 94.44 209 LEU A N 1
ATOM 1669 C CA . LEU A 1 209 ? 4.680 10.358 2.039 1.00 94.44 209 LEU A CA 1
ATOM 1670 C C . LEU A 1 209 ? 3.840 9.437 2.921 1.00 94.44 209 LEU A C 1
ATOM 1672 O O . LEU A 1 209 ? 3.956 8.215 2.834 1.00 94.44 209 LEU A O 1
ATOM 1676 N N . VAL A 1 210 ? 2.976 10.023 3.738 1.00 94.81 210 VAL A N 1
ATOM 1677 C CA . VAL A 1 210 ? 2.078 9.313 4.647 1.00 94.81 210 VAL A CA 1
ATOM 1678 C C . VAL A 1 210 ? 0.670 9.852 4.438 1.00 94.81 210 VAL A C 1
ATOM 1680 O O . VAL A 1 210 ? 0.471 11.064 4.465 1.00 94.81 210 VAL A O 1
ATOM 1683 N N . GLN A 1 211 ? -0.309 8.971 4.248 1.00 93.62 211 GLN A N 1
ATOM 1684 C CA . GLN A 1 211 ? -1.719 9.344 4.313 1.00 93.62 211 GLN A CA 1
ATOM 1685 C C . GLN A 1 211 ? -2.269 8.961 5.681 1.00 93.62 211 GLN A C 1
ATOM 1687 O O . GLN A 1 211 ? -2.277 7.783 6.046 1.00 93.62 211 GLN A O 1
ATOM 1692 N N . VAL A 1 212 ? -2.715 9.965 6.425 1.00 92.81 212 VAL A N 1
ATOM 1693 C CA . VAL A 1 212 ? -3.269 9.851 7.771 1.00 92.81 212 VAL A CA 1
ATOM 1694 C C . VAL A 1 212 ? -4.718 10.317 7.712 1.00 92.81 212 VAL A C 1
ATOM 1696 O O . VAL A 1 212 ? -4.977 11.488 7.449 1.00 92.81 212 VAL A O 1
ATOM 1699 N N . ASP A 1 213 ? -5.667 9.409 7.922 1.00 89.44 213 ASP A N 1
ATOM 1700 C CA . ASP A 1 213 ? -7.082 9.616 7.611 1.00 89.44 213 ASP A CA 1
ATOM 1701 C C . ASP A 1 213 ? -7.246 10.173 6.178 1.00 89.44 213 ASP A C 1
ATOM 1703 O O . ASP A 1 213 ? -6.881 9.507 5.209 1.00 89.44 213 ASP A O 1
ATOM 1707 N N . ALA A 1 214 ? -7.754 11.402 6.069 1.00 87.00 214 ALA A N 1
ATOM 1708 C CA . ALA A 1 214 ? -7.986 12.161 4.844 1.00 87.00 214 ALA A CA 1
ATOM 1709 C C . ALA A 1 214 ? -6.935 13.273 4.639 1.00 87.00 214 ALA A C 1
ATOM 1711 O O . ALA A 1 214 ? -7.236 14.323 4.074 1.00 87.00 214 ALA A O 1
ATOM 1712 N N . GLN A 1 215 ? -5.726 13.108 5.180 1.00 91.44 215 GLN A N 1
ATOM 1713 C CA . GLN A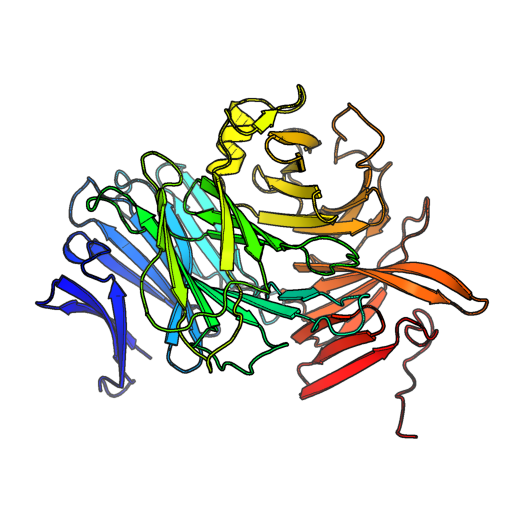 1 215 ? -4.656 14.102 5.114 1.00 91.44 215 GLN A CA 1
ATOM 1714 C C . GLN A 1 215 ? -3.367 13.483 4.586 1.00 91.44 215 GLN A C 1
ATOM 1716 O O . GLN A 1 215 ? -2.967 12.395 4.994 1.00 91.44 215 GLN A O 1
ATOM 1721 N N . LEU A 1 216 ? -2.683 14.212 3.705 1.00 93.19 216 LEU A N 1
ATOM 1722 C CA . LEU A 1 216 ? -1.368 13.827 3.204 1.00 93.19 216 LEU A CA 1
ATOM 1723 C C . LEU A 1 216 ? -0.278 14.600 3.936 1.00 93.19 216 LEU A C 1
ATOM 1725 O O . LEU A 1 216 ? -0.272 15.832 3.967 1.00 93.19 216 LEU A O 1
ATOM 1729 N N . VAL A 1 217 ? 0.661 13.857 4.503 1.00 93.88 217 VAL A N 1
ATOM 1730 C CA . VAL A 1 217 ? 1.777 14.366 5.290 1.00 93.88 217 VAL A CA 1
ATOM 1731 C C . VAL A 1 217 ? 3.076 13.940 4.624 1.00 93.88 217 VAL A C 1
ATOM 1733 O O . VAL A 1 217 ? 3.298 12.759 4.361 1.00 93.88 217 VAL A O 1
ATOM 1736 N N . LEU A 1 218 ? 3.950 14.907 4.368 1.00 93.44 218 LEU A N 1
ATOM 1737 C CA . LEU A 1 218 ? 5.299 14.667 3.883 1.00 93.44 218 LEU A CA 1
ATOM 1738 C C . LEU A 1 218 ? 6.281 14.774 5.051 1.00 93.44 218 LEU A C 1
ATOM 1740 O O . LEU A 1 218 ? 6.436 15.840 5.649 1.00 93.44 218 LEU A O 1
ATOM 1744 N N . LEU A 1 219 ? 6.943 13.667 5.372 1.00 92.75 219 LEU A N 1
ATOM 1745 C CA . LEU A 1 219 ? 8.013 13.597 6.362 1.00 92.75 219 LEU A CA 1
ATOM 1746 C C . LEU A 1 219 ? 9.370 13.668 5.662 1.00 92.75 219 LEU A C 1
ATOM 1748 O O . LEU A 1 219 ? 9.565 13.072 4.607 1.00 92.75 219 LEU A O 1
ATOM 1752 N N . SER A 1 220 ? 10.331 14.335 6.285 1.00 90.50 220 SER A N 1
ATOM 1753 C CA . SER A 1 220 ? 11.751 14.261 5.939 1.00 90.50 220 SER A CA 1
ATOM 1754 C C . SER A 1 220 ? 12.456 13.452 7.023 1.00 90.50 220 SER A C 1
ATOM 1756 O O . SER A 1 220 ? 12.613 13.925 8.148 1.00 90.50 220 SER A O 1
ATOM 1758 N N . LEU A 1 221 ? 12.844 12.213 6.719 1.00 89.44 221 LEU A N 1
ATOM 1759 C CA . LEU A 1 221 ? 13.545 11.342 7.660 1.00 89.44 221 LEU A CA 1
ATOM 1760 C C . LEU A 1 221 ? 15.056 11.511 7.533 1.00 89.44 221 LEU A C 1
ATOM 1762 O O . LEU A 1 221 ? 15.629 11.167 6.508 1.00 89.44 221 LEU A O 1
ATOM 1766 N N . ASP A 1 222 ? 15.722 11.977 8.579 1.00 87.56 222 ASP A N 1
ATOM 1767 C CA . ASP A 1 222 ? 17.177 11.933 8.682 1.00 87.56 222 ASP A CA 1
ATOM 1768 C C . ASP A 1 222 ? 17.597 10.548 9.209 1.00 87.56 222 ASP A C 1
ATOM 1770 O O . ASP A 1 222 ? 17.346 10.245 10.381 1.00 87.56 222 ASP A O 1
ATOM 1774 N N . PRO A 1 223 ? 18.230 9.681 8.394 1.00 82.81 223 PRO A N 1
ATOM 1775 C CA . PRO A 1 223 ? 18.705 8.380 8.866 1.00 82.81 223 PRO A CA 1
ATOM 1776 C C . PRO A 1 223 ? 19.823 8.527 9.913 1.00 82.81 223 PRO A C 1
ATOM 1778 O O . PRO A 1 223 ? 20.057 7.630 10.722 1.00 82.81 223 PRO A O 1
ATOM 1781 N N . ASN A 1 224 ? 20.522 9.662 9.927 1.00 80.75 224 ASN A N 1
ATOM 1782 C CA . ASN A 1 224 ? 21.619 10.018 10.820 1.00 80.75 224 ASN A CA 1
ATOM 1783 C C . ASN A 1 224 ? 21.181 10.952 11.953 1.00 80.75 224 ASN A C 1
ATOM 1785 O O . ASN A 1 224 ? 22.011 11.745 12.414 1.00 80.75 224 ASN A O 1
ATOM 1789 N N . GLY A 1 225 ? 19.931 10.815 12.408 1.00 73.69 225 GLY A N 1
ATOM 1790 C CA . GLY A 1 225 ? 19.348 11.599 13.491 1.00 73.69 225 GLY A CA 1
ATOM 1791 C C . GLY A 1 225 ? 20.249 11.733 14.729 1.00 73.69 225 GLY A C 1
ATOM 1792 O O . GLY A 1 225 ? 21.243 11.009 14.885 1.00 73.69 225 GLY A O 1
ATOM 1793 N N . PRO A 1 226 ? 19.940 12.695 15.613 1.00 72.75 226 PRO A N 1
ATOM 1794 C CA . PRO A 1 226 ? 20.804 13.049 16.732 1.00 72.75 226 PRO A CA 1
ATOM 1795 C C . PRO A 1 226 ? 21.150 11.823 17.584 1.00 72.75 226 PRO A C 1
ATOM 1797 O O . PRO A 1 226 ? 20.354 10.899 17.739 1.00 72.75 226 PRO A O 1
ATOM 1800 N N . VAL A 1 227 ? 22.363 11.812 18.143 1.00 62.53 227 VAL A N 1
ATOM 1801 C CA . VAL A 1 227 ? 22.748 10.779 19.109 1.00 62.53 227 VAL A CA 1
ATOM 1802 C C . VAL A 1 227 ? 21.883 10.991 20.348 1.00 62.53 227 VAL A C 1
ATOM 1804 O O . VAL A 1 227 ? 22.089 11.958 21.083 1.00 62.53 227 VAL A O 1
ATOM 1807 N N . SER A 1 228 ? 20.898 10.121 20.572 1.00 57.94 228 SER A N 1
ATOM 1808 C CA . SER A 1 228 ? 20.065 10.205 21.771 1.00 57.94 228 SER A CA 1
ATOM 1809 C C . SER A 1 228 ? 20.917 9.789 22.971 1.00 57.94 228 SER A C 1
ATOM 1811 O O . SER A 1 228 ? 21.301 8.620 23.092 1.00 57.94 228 SER A O 1
ATOM 1813 N N . HIS A 1 229 ? 21.280 10.746 23.826 1.00 53.00 229 HIS A N 1
ATOM 1814 C CA . HIS A 1 229 ? 22.148 10.467 24.970 1.00 53.00 229 HIS A CA 1
ATOM 1815 C C . HIS A 1 229 ? 21.397 9.931 26.184 1.00 53.00 229 HIS A C 1
ATOM 1817 O O . HIS A 1 229 ? 21.994 9.115 26.881 1.00 53.00 229 HIS A O 1
ATOM 1823 N N . ASP A 1 230 ? 20.131 10.314 26.364 1.00 47.62 230 ASP A N 1
ATOM 1824 C CA . ASP A 1 230 ? 19.152 9.768 27.305 1.00 47.62 230 ASP A CA 1
ATOM 1825 C C . ASP A 1 230 ? 17.754 10.319 26.927 1.00 47.62 230 ASP A C 1
ATOM 1827 O O . ASP A 1 230 ? 17.669 11.431 26.414 1.00 47.62 230 ASP A O 1
ATOM 1831 N N . SER A 1 231 ? 16.707 9.539 27.230 1.00 50.03 231 SER A N 1
ATOM 1832 C CA . SER A 1 231 ? 15.260 9.853 27.260 1.00 50.03 231 SER A CA 1
ATOM 1833 C C . SER A 1 231 ? 14.330 9.372 26.124 1.00 50.03 231 SER A C 1
ATOM 1835 O O . SER A 1 231 ? 14.551 9.536 24.927 1.00 50.03 231 SER A O 1
ATOM 1837 N N . LEU A 1 232 ? 13.221 8.783 26.593 1.00 53.50 232 LEU A N 1
ATOM 1838 C CA . LEU A 1 232 ? 11.950 8.470 25.927 1.00 53.50 232 LEU A CA 1
ATOM 1839 C C . LEU A 1 232 ? 11.099 9.743 25.707 1.00 53.50 232 LEU A C 1
ATOM 1841 O O . LEU A 1 232 ? 9.868 9.658 25.661 1.00 53.50 232 LEU A O 1
ATOM 1845 N N . ASP A 1 233 ? 11.716 10.927 25.647 1.00 57.69 233 ASP A N 1
ATOM 1846 C CA . ASP A 1 233 ? 10.956 12.173 25.574 1.00 57.69 233 ASP A CA 1
ATOM 1847 C C . ASP A 1 233 ? 10.352 12.327 24.182 1.00 57.69 233 ASP A C 1
ATOM 1849 O O . ASP A 1 233 ? 11.044 12.419 23.165 1.00 57.69 233 ASP A O 1
ATOM 1853 N N . TRP A 1 234 ? 9.022 12.335 24.152 1.00 63.56 234 TRP A N 1
ATOM 1854 C CA . TRP A 1 234 ? 8.263 12.586 22.943 1.00 63.56 234 TRP A CA 1
ATOM 1855 C C . TRP A 1 234 ? 8.483 14.032 22.506 1.00 63.56 234 TRP A C 1
ATOM 1857 O O . TRP A 1 234 ? 8.096 14.960 23.214 1.00 63.56 234 TRP A O 1
ATOM 1867 N N . GLN A 1 235 ? 9.070 14.223 21.328 1.00 71.94 235 GLN A N 1
ATOM 1868 C CA . GLN A 1 235 ? 9.044 15.526 20.668 1.00 71.94 235 GLN A CA 1
ATOM 1869 C C . GLN A 1 235 ? 7.721 15.659 19.925 1.00 71.94 235 GLN A C 1
ATOM 1871 O O . GLN A 1 235 ? 7.378 14.790 19.122 1.00 71.94 235 GLN A O 1
ATOM 1876 N N . GLU A 1 236 ? 6.971 16.708 20.247 1.00 76.06 236 GLU A N 1
ATOM 1877 C CA . GLU A 1 236 ? 5.639 16.964 19.711 1.00 76.06 236 GLU A CA 1
ATOM 1878 C C . GLU A 1 236 ? 5.704 18.104 18.691 1.00 76.06 236 GLU A C 1
ATOM 1880 O O . GLU A 1 236 ? 6.181 19.203 18.980 1.00 76.06 236 GLU A O 1
ATOM 1885 N N . HIS A 1 237 ? 5.238 17.827 17.477 1.00 79.75 237 HIS A N 1
ATOM 1886 C CA . HIS A 1 237 ? 5.170 18.779 16.379 1.00 79.75 237 HIS A CA 1
ATOM 1887 C C . HIS A 1 237 ? 3.709 18.952 15.962 1.00 79.75 237 HIS A C 1
ATOM 1889 O O . HIS A 1 237 ? 3.052 17.990 15.563 1.00 79.75 237 HIS A O 1
ATOM 1895 N N . SER A 1 238 ? 3.193 20.180 16.035 1.00 80.12 238 SER A N 1
ATOM 1896 C CA . SER A 1 238 ? 1.879 20.505 15.472 1.00 80.12 238 SER A CA 1
ATOM 1897 C C . SER A 1 238 ? 1.978 20.584 13.949 1.00 80.12 238 SER A C 1
ATOM 1899 O O . SER A 1 238 ? 2.834 21.290 13.416 1.00 80.12 238 SER A O 1
ATOM 1901 N N . LEU A 1 239 ? 1.113 19.842 13.253 1.00 77.50 239 LEU A N 1
ATOM 1902 C CA . LEU A 1 239 ? 1.037 19.800 11.787 1.00 77.50 239 LEU A CA 1
ATOM 1903 C C . LEU A 1 239 ? -0.127 20.631 11.230 1.00 77.50 239 LEU A C 1
ATOM 1905 O O . LEU A 1 239 ? -0.401 20.587 10.035 1.00 77.50 239 LEU A O 1
ATOM 1909 N N . GLY A 1 240 ? -0.821 21.367 12.095 1.00 80.00 240 GLY A N 1
ATOM 1910 C CA . GLY A 1 240 ? -2.056 22.089 11.805 1.00 80.00 240 GLY A CA 1
ATOM 1911 C C . GLY A 1 240 ? -2.953 22.149 13.042 1.00 80.00 240 GLY A C 1
ATOM 1912 O O . GLY A 1 240 ? -2.524 21.800 14.144 1.00 80.00 240 GLY A O 1
ATOM 1913 N N . SER A 1 241 ? -4.211 22.563 12.862 1.00 70.81 241 SER A N 1
ATOM 1914 C CA . SER A 1 241 ? -5.187 22.678 13.958 1.00 70.81 241 SER A CA 1
ATOM 1915 C C . SER A 1 241 ? -5.486 21.345 14.643 1.00 70.81 241 SER A C 1
ATOM 1917 O O . SER A 1 241 ? -5.722 21.321 15.850 1.00 70.81 241 SER A O 1
ATOM 1919 N N . ASP A 1 242 ? -5.447 20.243 13.887 1.00 83.19 242 ASP A N 1
ATOM 1920 C CA . ASP A 1 242 ? -6.067 18.988 14.318 1.00 83.19 242 ASP A CA 1
ATOM 1921 C C . ASP A 1 242 ? -5.128 17.782 14.385 1.00 83.19 242 ASP A C 1
ATOM 1923 O O . ASP A 1 242 ? -5.538 16.753 14.914 1.00 83.19 242 ASP A O 1
ATOM 1927 N N . LEU A 1 243 ? -3.879 17.885 13.911 1.00 84.88 243 LEU A N 1
ATOM 1928 C CA . LEU A 1 243 ? -2.934 16.763 13.867 1.00 84.88 243 LEU A CA 1
ATOM 1929 C C . LEU A 1 243 ? -1.617 17.099 14.581 1.00 84.88 243 LEU A C 1
ATOM 1931 O O . LEU A 1 243 ? -0.972 18.112 14.306 1.00 84.88 243 LEU A O 1
ATOM 1935 N N . LEU A 1 244 ? -1.214 16.209 15.481 1.00 85.19 244 LEU A N 1
ATOM 1936 C CA . LEU A 1 244 ? 0.053 16.216 16.202 1.00 85.19 244 LEU A CA 1
ATOM 1937 C C . LEU A 1 244 ? 0.893 15.023 15.757 1.00 85.19 244 LEU A C 1
ATOM 1939 O O . LEU A 1 244 ? 0.377 13.923 15.531 1.00 85.19 244 LEU A O 1
ATOM 1943 N N . LEU A 1 245 ? 2.196 15.245 15.662 1.00 87.00 245 LEU A N 1
ATOM 1944 C CA . LEU A 1 245 ? 3.185 14.214 15.412 1.00 87.00 245 LEU A CA 1
ATOM 1945 C C . LEU A 1 245 ? 4.098 14.106 16.622 1.00 87.00 245 LEU A C 1
ATOM 1947 O O . LEU A 1 245 ? 4.777 15.066 16.982 1.00 87.00 245 LEU A O 1
ATOM 1951 N N . ASN A 1 246 ? 4.129 12.918 17.216 1.00 85.44 246 ASN A N 1
ATOM 1952 C CA . ASN A 1 246 ? 4.959 12.622 18.369 1.00 85.44 246 ASN A CA 1
ATOM 1953 C C . ASN A 1 246 ? 6.010 11.609 17.924 1.00 85.44 246 ASN A C 1
ATOM 1955 O O . ASN A 1 246 ? 5.686 10.580 17.335 1.00 85.44 246 ASN A O 1
ATOM 1959 N N . HIS A 1 247 ? 7.271 11.875 18.222 1.00 83.38 247 HIS A N 1
ATOM 1960 C CA . HIS A 1 247 ? 8.375 10.990 17.870 1.00 83.38 247 HIS A CA 1
ATOM 1961 C C . HIS A 1 247 ? 9.016 10.386 19.127 1.00 83.38 247 HIS A C 1
ATOM 1963 O O . HIS A 1 247 ? 9.298 11.125 20.070 1.00 83.38 247 HIS A O 1
ATOM 1969 N N . SER A 1 248 ? 9.306 9.081 19.132 1.00 82.88 248 SER A N 1
ATOM 1970 C CA . SER A 1 248 ? 10.084 8.423 20.191 1.00 82.88 248 SER A CA 1
ATOM 1971 C C . SER A 1 248 ? 11.071 7.378 19.658 1.00 82.88 248 SER A C 1
ATOM 1973 O O . SER A 1 248 ? 10.866 6.748 18.617 1.00 82.88 248 SER A O 1
ATOM 1975 N N . HIS A 1 249 ? 12.163 7.190 20.401 1.00 79.94 249 HIS A N 1
ATOM 1976 C CA . HIS A 1 249 ? 13.130 6.115 20.186 1.00 79.94 249 HIS A CA 1
ATOM 1977 C C . HIS A 1 249 ? 12.804 4.949 21.120 1.00 79.94 249 HIS A C 1
ATOM 1979 O O . HIS A 1 249 ? 12.650 5.153 22.324 1.00 79.94 249 HIS A O 1
ATOM 1985 N N . GLU A 1 250 ? 12.701 3.730 20.586 1.00 74.75 250 GLU A N 1
ATOM 1986 C CA . GLU A 1 250 ? 12.253 2.578 21.385 1.00 74.75 250 GLU A CA 1
ATOM 1987 C C . GLU A 1 250 ? 13.365 1.590 21.717 1.00 74.75 250 GLU A C 1
ATOM 1989 O O . GLU A 1 250 ? 13.375 1.024 22.810 1.00 74.75 250 GLU A O 1
ATOM 1994 N N . CYS A 1 251 ? 14.276 1.325 20.778 1.00 67.69 251 CYS A N 1
ATOM 1995 C CA . CYS A 1 251 ? 15.227 0.225 20.905 1.00 67.69 251 CYS A CA 1
ATOM 1996 C C . CYS A 1 251 ? 16.583 0.547 20.270 1.00 67.69 251 CYS A C 1
ATOM 1998 O O . CYS A 1 251 ? 16.665 0.896 19.094 1.00 67.69 251 CYS A O 1
ATOM 2000 N N . GLY A 1 252 ? 17.650 0.300 21.034 1.00 60.69 252 GLY A N 1
ATOM 2001 C CA . GLY A 1 252 ? 19.020 0.187 20.537 1.00 60.69 252 GLY A CA 1
ATOM 2002 C C . GLY A 1 252 ? 20.072 0.792 21.480 1.00 60.69 252 GLY A C 1
ATOM 2003 O O . GLY A 1 252 ? 19.731 1.528 22.405 1.00 60.69 252 GLY A O 1
ATOM 2004 N N . PRO A 1 253 ? 21.363 0.461 21.293 1.00 58.09 253 PRO A N 1
ATOM 2005 C CA . PRO A 1 253 ? 22.459 1.106 22.017 1.00 58.09 253 PRO A CA 1
ATOM 2006 C C . PRO A 1 253 ? 22.521 2.605 21.682 1.00 58.09 253 PRO A C 1
ATOM 2008 O O . PRO A 1 253 ? 22.035 3.013 20.629 1.00 58.09 253 PRO A O 1
ATOM 2011 N N . LYS A 1 254 ? 23.165 3.415 22.542 1.00 64.50 254 LYS A N 1
ATOM 2012 C CA . LYS A 1 254 ? 23.455 4.837 22.264 1.00 64.50 254 LYS A CA 1
ATOM 2013 C C . LYS A 1 254 ? 23.960 4.981 20.824 1.00 64.50 254 LYS A C 1
ATOM 2015 O O . LYS A 1 254 ? 25.009 4.439 20.477 1.00 64.50 254 LYS A O 1
ATOM 2020 N N . GLY A 1 255 ? 23.186 5.653 19.978 1.00 67.38 255 GLY A N 1
ATOM 2021 C CA . GLY A 1 255 ? 23.384 5.608 18.536 1.00 67.38 255 GLY A CA 1
ATOM 2022 C C . GLY A 1 255 ? 22.533 6.628 17.795 1.00 67.38 255 GLY A C 1
ATOM 2023 O O . GLY A 1 255 ? 21.660 7.271 18.371 1.00 67.38 255 GLY A O 1
ATOM 2024 N N . LYS A 1 256 ? 22.836 6.794 16.506 1.00 75.00 256 LYS A N 1
ATOM 2025 C CA . LYS A 1 256 ? 22.044 7.607 15.582 1.00 75.00 256 LYS A CA 1
ATOM 2026 C C . LYS A 1 256 ? 20.937 6.739 15.000 1.00 75.00 256 LYS A C 1
ATOM 2028 O O . LYS A 1 256 ? 21.242 5.766 14.301 1.00 75.00 256 LYS A O 1
ATOM 2033 N N . PHE A 1 257 ? 19.690 7.096 15.265 1.00 80.81 257 PHE A N 1
ATOM 2034 C CA . PHE A 1 257 ? 18.514 6.428 14.712 1.00 80.81 257 PHE A CA 1
ATOM 2035 C C . PHE A 1 257 ? 17.795 7.346 13.722 1.00 80.81 257 PHE A C 1
ATOM 2037 O O . PHE A 1 257 ? 17.971 8.565 13.801 1.00 80.81 257 PHE A O 1
ATOM 2044 N N . PRO A 1 258 ? 16.990 6.786 12.801 1.00 83.06 258 PRO A N 1
ATOM 2045 C CA . PRO A 1 258 ? 16.159 7.590 11.917 1.00 83.06 258 PRO A CA 1
ATOM 2046 C C . PRO A 1 258 ? 15.282 8.553 12.721 1.00 83.06 258 PRO A C 1
ATOM 2048 O O . PRO A 1 258 ? 14.675 8.139 13.707 1.00 83.06 258 PRO A O 1
ATOM 2051 N N . PHE A 1 259 ? 15.213 9.814 12.307 1.00 85.19 259 PHE A N 1
ATOM 2052 C CA . PHE A 1 259 ? 14.455 10.869 12.982 1.00 85.19 259 PHE A CA 1
ATOM 2053 C C . PHE A 1 259 ? 13.675 11.706 11.963 1.00 85.19 259 PHE A C 1
ATOM 2055 O O . PHE A 1 259 ? 14.187 11.994 10.884 1.00 85.19 259 PHE A O 1
ATOM 2062 N N . ALA A 1 260 ? 12.454 12.131 12.290 1.00 85.75 260 ALA A N 1
ATOM 2063 C CA . ALA A 1 260 ? 11.677 13.025 11.430 1.00 85.75 260 ALA A CA 1
ATOM 2064 C C . ALA A 1 260 ? 12.154 14.480 11.579 1.00 85.75 260 ALA A C 1
ATOM 2066 O O . ALA A 1 260 ? 11.730 15.192 12.482 1.00 85.75 260 ALA A O 1
ATOM 2067 N N . LYS A 1 261 ? 13.044 14.925 10.685 1.00 85.62 261 LYS A N 1
ATOM 2068 C CA . LYS A 1 261 ? 13.679 16.253 10.706 1.00 85.62 261 LYS A CA 1
ATOM 2069 C C . LYS A 1 261 ? 12.697 17.382 10.419 1.00 85.62 261 LYS A C 1
ATOM 2071 O O . LYS A 1 261 ? 12.716 18.407 11.095 1.00 85.62 261 LYS A O 1
ATOM 2076 N N . THR A 1 262 ? 11.872 17.214 9.392 1.00 85.06 262 THR A N 1
ATOM 2077 C CA . THR A 1 262 ? 10.803 18.155 9.052 1.00 85.06 262 THR A CA 1
ATOM 2078 C C . THR A 1 262 ? 9.533 17.392 8.735 1.00 85.06 262 THR A C 1
ATOM 2080 O O . THR A 1 262 ? 9.567 16.239 8.299 1.00 85.06 262 THR A O 1
ATOM 2083 N N . THR A 1 263 ? 8.403 18.048 8.971 1.00 85.88 263 THR A N 1
ATOM 2084 C CA . THR A 1 263 ? 7.098 17.541 8.570 1.00 85.88 263 THR A CA 1
ATOM 2085 C C . THR A 1 263 ? 6.307 18.656 7.911 1.00 85.88 263 THR A C 1
ATOM 2087 O O . THR A 1 263 ? 6.276 19.780 8.410 1.00 85.88 263 THR A O 1
ATOM 2090 N N . THR A 1 264 ? 5.665 18.344 6.793 1.00 87.44 264 THR A N 1
ATOM 2091 C CA . THR A 1 264 ? 4.841 19.282 6.036 1.00 87.44 264 THR A CA 1
ATOM 2092 C C . THR A 1 264 ? 3.490 18.641 5.761 1.00 87.44 264 THR A C 1
ATOM 2094 O O . THR A 1 264 ? 3.407 17.621 5.078 1.00 87.44 264 THR A O 1
ATOM 2097 N N . LEU A 1 265 ? 2.422 19.240 6.290 1.00 88.94 265 LEU A N 1
ATOM 2098 C CA . LEU A 1 265 ? 1.061 18.907 5.881 1.00 88.94 265 LEU A CA 1
ATOM 2099 C C . LEU A 1 265 ? 0.820 19.483 4.479 1.00 88.94 265 LEU A C 1
ATOM 2101 O O . LEU A 1 265 ? 1.068 20.672 4.239 1.00 88.94 265 LEU A O 1
ATOM 2105 N N . LEU A 1 266 ? 0.345 18.649 3.554 1.00 86.56 266 LEU A N 1
ATOM 2106 C CA . LEU A 1 266 ? 0.004 19.092 2.207 1.00 86.56 266 LEU A CA 1
ATOM 2107 C C . LEU A 1 266 ? -1.309 19.875 2.250 1.00 86.56 266 LEU A C 1
ATOM 2109 O O . LEU A 1 266 ? -2.395 19.307 2.224 1.00 86.56 266 LEU A O 1
ATOM 2113 N N . THR A 1 267 ? -1.207 21.196 2.318 1.00 87.62 267 THR A N 1
ATOM 2114 C CA . THR A 1 267 ? -2.340 22.126 2.239 1.00 87.62 267 THR A CA 1
ATOM 2115 C C . THR A 1 267 ? -2.258 22.940 0.950 1.00 87.62 267 THR A C 1
ATOM 2117 O O . THR A 1 267 ? -1.204 23.002 0.315 1.00 87.62 267 THR A O 1
ATOM 2120 N N . LEU A 1 268 ? -3.350 23.613 0.575 1.00 83.25 268 LEU A N 1
ATOM 2121 C CA . LEU A 1 268 ? -3.343 24.568 -0.544 1.00 83.25 268 LEU A CA 1
ATOM 2122 C C . LEU A 1 268 ? -2.339 25.717 -0.344 1.00 83.25 268 LEU A C 1
ATOM 2124 O O . LEU A 1 268 ? -1.923 26.330 -1.318 1.00 83.25 268 LEU A O 1
ATOM 2128 N N . GLU A 1 269 ? -1.949 26.013 0.897 1.00 85.31 269 GLU A N 1
ATOM 2129 C CA . GLU A 1 269 ? -0.968 27.060 1.214 1.00 85.31 269 GLU A CA 1
ATOM 2130 C C . GLU A 1 269 ? 0.467 26.609 0.910 1.00 85.31 269 GLU A C 1
ATOM 2132 O O . GLU A 1 269 ? 1.292 27.408 0.474 1.00 85.31 269 GLU A O 1
ATOM 2137 N N . ASN A 1 270 ? 0.747 25.315 1.086 1.00 86.94 270 ASN A N 1
ATOM 2138 C CA . ASN A 1 270 ? 2.069 24.723 0.863 1.00 86.94 270 ASN A CA 1
ATOM 2139 C C . ASN A 1 270 ? 2.227 24.125 -0.547 1.00 86.94 270 ASN A C 1
ATOM 2141 O O . ASN A 1 270 ? 3.317 23.684 -0.924 1.00 86.94 270 ASN A O 1
ATOM 2145 N N . CYS A 1 271 ? 1.145 24.096 -1.331 1.00 89.81 271 CYS A N 1
ATOM 2146 C CA . CYS A 1 271 ? 1.110 23.491 -2.657 1.00 89.81 271 CYS A CA 1
ATOM 2147 C C . CYS A 1 271 ? 0.804 24.530 -3.737 1.00 89.81 271 CYS A C 1
ATOM 2149 O O . CYS A 1 271 ? -0.184 25.256 -3.673 1.00 89.81 271 CYS A O 1
ATOM 2151 N N . ARG A 1 272 ? 1.611 24.538 -4.796 1.00 93.62 272 ARG A N 1
ATOM 2152 C CA . ARG A 1 272 ? 1.301 25.234 -6.040 1.00 93.62 272 ARG A CA 1
ATOM 2153 C C . ARG A 1 272 ? 0.610 24.266 -6.988 1.00 93.62 272 ARG A C 1
ATOM 2155 O O . ARG A 1 272 ? 1.233 23.342 -7.507 1.00 93.62 272 ARG A O 1
ATOM 2162 N N . LEU A 1 273 ? -0.675 24.511 -7.205 1.00 92.56 273 LEU A N 1
ATOM 2163 C CA . LEU A 1 273 ? -1.475 23.774 -8.172 1.00 92.56 273 LEU A CA 1
ATOM 2164 C C . LEU A 1 273 ? -1.231 24.323 -9.578 1.00 92.56 273 LEU A C 1
ATOM 2166 O O . LEU A 1 273 ? -1.286 25.534 -9.802 1.00 92.56 273 LEU A O 1
ATOM 2170 N N . ASP A 1 274 ? -0.942 23.423 -10.504 1.00 92.56 274 ASP A N 1
ATOM 2171 C CA . ASP A 1 274 ? -0.961 23.696 -11.933 1.00 92.56 274 ASP A CA 1
ATOM 2172 C C . ASP A 1 274 ? -2.403 23.887 -12.438 1.00 92.56 274 ASP A C 1
ATOM 2174 O O . ASP A 1 274 ? -3.358 23.442 -11.803 1.00 92.56 274 ASP A O 1
ATOM 2178 N N . THR A 1 275 ? -2.586 24.540 -13.586 1.00 88.38 275 THR A N 1
ATOM 2179 C CA . THR A 1 275 ? -3.924 24.769 -14.163 1.00 88.38 275 THR A CA 1
ATOM 2180 C C . THR A 1 275 ? -4.634 23.475 -14.555 1.00 88.38 275 THR A C 1
ATOM 2182 O O . THR A 1 275 ? -5.860 23.465 -14.651 1.00 88.38 275 THR A O 1
ATOM 2185 N N . SER A 1 276 ? -3.888 22.386 -14.753 1.00 90.19 276 SER A N 1
ATOM 2186 C CA . SER A 1 276 ? -4.429 21.056 -15.039 1.00 90.19 276 SER A CA 1
ATOM 2187 C C . SER A 1 276 ? -5.171 20.406 -13.867 1.00 90.19 276 SER A C 1
ATOM 2189 O O . SER A 1 276 ? -5.899 19.447 -14.112 1.00 90.19 276 SER A O 1
ATOM 2191 N N . ILE A 1 277 ? -4.999 20.878 -12.624 1.00 91.62 277 ILE A N 1
ATOM 2192 C CA . ILE A 1 277 ? -5.639 20.296 -11.435 1.00 91.62 277 ILE A CA 1
ATOM 2193 C C . ILE A 1 277 ? -6.560 21.305 -10.739 1.00 91.62 277 ILE A C 1
ATOM 2195 O O . ILE A 1 277 ? -6.154 22.407 -10.362 1.00 91.62 277 ILE A O 1
ATOM 2199 N N . SER A 1 278 ? -7.819 20.920 -10.536 1.00 92.56 278 SER A N 1
ATOM 2200 C CA . SER A 1 278 ? -8.789 21.736 -9.805 1.00 92.56 278 SER A CA 1
ATOM 2201 C C . SER A 1 278 ? -8.570 21.658 -8.288 1.00 92.56 278 SER A C 1
ATOM 2203 O O . SER A 1 278 ? -7.925 20.748 -7.758 1.00 92.56 278 SER A O 1
ATOM 2205 N N . ARG A 1 279 ? -9.139 22.614 -7.542 1.00 91.88 279 ARG A N 1
ATOM 2206 C CA . ARG A 1 279 ? -9.114 22.562 -6.070 1.00 91.88 279 ARG A CA 1
ATOM 2207 C C . ARG A 1 279 ? -9.903 21.369 -5.536 1.00 91.88 279 ARG A C 1
ATOM 2209 O O . ARG A 1 279 ? -9.479 20.767 -4.555 1.00 91.88 279 ARG A O 1
ATOM 2216 N N . GLU A 1 280 ? -11.017 21.024 -6.176 1.00 90.62 280 GLU A N 1
ATOM 2217 C CA . GLU A 1 280 ? -11.826 19.857 -5.824 1.00 90.62 280 GLU A CA 1
ATOM 2218 C C . GLU A 1 280 ? -11.052 18.556 -6.065 1.00 90.62 280 GLU A C 1
ATOM 2220 O O . GLU A 1 280 ? -11.076 17.669 -5.217 1.00 90.62 280 GLU A O 1
ATOM 2225 N N . GLU A 1 281 ? -10.316 18.443 -7.174 1.00 88.56 281 GLU A N 1
ATOM 2226 C CA . GLU A 1 281 ? -9.451 17.285 -7.444 1.00 88.56 281 GLU A CA 1
ATOM 2227 C C . GLU A 1 281 ? -8.324 17.165 -6.411 1.00 88.56 281 GLU A C 1
ATOM 2229 O O . GLU A 1 281 ? -8.049 16.072 -5.913 1.00 88.56 281 GLU A O 1
ATOM 2234 N N . PHE A 1 282 ? -7.709 18.287 -6.024 1.00 90.25 282 PHE A N 1
ATOM 2235 C CA . PHE A 1 282 ? -6.718 18.297 -4.949 1.00 90.25 282 PHE A CA 1
ATOM 2236 C C . PHE A 1 282 ? -7.321 17.868 -3.603 1.00 90.25 282 PHE A C 1
ATOM 2238 O O . PHE A 1 282 ? -6.692 17.111 -2.871 1.00 90.25 282 PHE A O 1
ATOM 2245 N N . GLN A 1 283 ? -8.544 18.296 -3.275 1.00 89.38 283 GLN A N 1
ATOM 2246 C CA . GLN A 1 283 ? -9.243 17.840 -2.067 1.00 89.38 283 GLN A CA 1
ATOM 2247 C C . GLN A 1 283 ? -9.564 16.343 -2.122 1.00 89.38 283 GLN A C 1
ATOM 2249 O O . GLN A 1 283 ? -9.336 15.637 -1.140 1.00 89.38 283 GLN A O 1
ATOM 2254 N N . LYS A 1 284 ? -10.025 15.835 -3.271 1.00 87.44 284 LYS A N 1
ATOM 2255 C CA . LYS A 1 284 ? -10.249 14.396 -3.477 1.00 87.44 284 LYS A CA 1
ATOM 2256 C C . LYS A 1 284 ? -8.980 13.588 -3.247 1.00 87.44 284 LYS A C 1
ATOM 2258 O O . LYS A 1 284 ? -9.037 12.594 -2.540 1.00 87.44 284 LYS A O 1
ATOM 2263 N N . MET A 1 285 ? -7.832 14.053 -3.743 1.00 87.75 285 MET A N 1
ATOM 2264 C CA . MET A 1 285 ? -6.532 13.411 -3.500 1.00 87.75 285 MET A CA 1
ATOM 2265 C C . MET A 1 285 ? -6.203 13.261 -2.004 1.00 87.75 285 MET A C 1
ATOM 2267 O O . MET A 1 285 ? -5.483 12.339 -1.631 1.00 87.75 285 MET A O 1
ATOM 2271 N N . GLN A 1 286 ? -6.695 14.156 -1.144 1.00 85.69 286 GLN A N 1
ATOM 2272 C CA . GLN A 1 286 ? -6.475 14.052 0.300 1.00 85.69 286 GLN A CA 1
ATOM 2273 C C . GLN A 1 286 ? -7.423 13.041 0.953 1.00 85.69 286 GLN A C 1
ATOM 2275 O O . GLN A 1 286 ? -6.996 12.261 1.804 1.00 85.69 286 GLN A O 1
ATOM 2280 N N . ILE A 1 287 ? -8.693 13.064 0.543 1.00 85.50 287 ILE A N 1
ATOM 2281 C CA . ILE A 1 287 ? -9.786 12.315 1.172 1.00 85.50 287 ILE A CA 1
ATOM 2282 C C . ILE A 1 287 ? -9.837 10.864 0.693 1.00 85.50 287 ILE A C 1
ATOM 2284 O O . ILE A 1 287 ? -10.109 9.960 1.484 1.00 85.50 287 ILE A O 1
ATOM 2288 N N . GLU A 1 288 ? -9.603 10.634 -0.594 1.00 85.81 288 GLU A N 1
ATOM 2289 C CA . GLU A 1 288 ? -9.670 9.305 -1.187 1.00 85.81 288 GLU A CA 1
ATOM 2290 C C . GLU A 1 288 ? -8.429 8.481 -0.822 1.00 85.81 288 GLU A C 1
ATOM 2292 O O . GLU A 1 288 ? -7.315 9.013 -0.813 1.00 85.81 288 GLU A O 1
ATOM 2297 N N . PRO A 1 289 ? -8.581 7.173 -0.553 1.00 84.06 289 PRO A N 1
ATOM 2298 C CA . PRO A 1 289 ? -7.443 6.295 -0.333 1.00 84.06 289 PRO A CA 1
ATOM 2299 C C . PRO A 1 289 ? -6.485 6.329 -1.526 1.00 84.06 289 PRO A C 1
ATOM 2301 O O . PRO A 1 289 ? -6.884 6.075 -2.665 1.00 84.06 289 PRO A O 1
ATOM 2304 N N . LEU A 1 290 ? -5.208 6.604 -1.264 1.00 87.50 290 LEU A N 1
ATOM 2305 C CA . LEU A 1 290 ? -4.184 6.486 -2.293 1.00 87.50 290 LEU A CA 1
ATOM 2306 C C . LEU A 1 290 ? -4.021 5.017 -2.691 1.00 87.50 290 LEU A C 1
ATOM 2308 O O . LEU A 1 290 ? -3.705 4.172 -1.854 1.00 87.50 290 LEU A O 1
ATOM 2312 N N . LEU A 1 291 ? -4.200 4.723 -3.980 1.00 83.38 291 LEU A N 1
ATOM 2313 C CA . LEU A 1 291 ? -4.054 3.360 -4.498 1.00 83.38 291 LEU A CA 1
ATOM 2314 C C . LEU A 1 291 ? -2.584 2.998 -4.691 1.00 83.38 291 LEU A C 1
ATOM 2316 O O . LEU A 1 291 ? -2.111 1.962 -4.227 1.00 83.38 291 LEU A O 1
ATOM 2320 N N . HIS A 1 292 ? -1.844 3.880 -5.364 1.00 85.94 292 HIS A N 1
ATOM 2321 C CA . HIS A 1 292 ? -0.431 3.680 -5.640 1.00 85.94 292 HIS A CA 1
ATOM 2322 C C . HIS A 1 292 ? 0.342 4.995 -5.606 1.00 85.94 292 HIS A C 1
ATOM 2324 O O . HIS A 1 292 ? -0.162 6.061 -5.966 1.00 85.94 292 HIS A O 1
ATOM 2330 N N . CYS A 1 293 ? 1.614 4.883 -5.230 1.00 91.62 293 CYS A N 1
ATOM 2331 C CA . CYS A 1 293 ? 2.592 5.956 -5.300 1.00 91.62 293 CYS A CA 1
ATOM 2332 C C . CYS A 1 293 ? 3.883 5.408 -5.899 1.00 91.62 293 CYS A C 1
ATOM 2334 O O . CYS A 1 293 ? 4.417 4.403 -5.422 1.00 91.62 293 CYS A O 1
ATOM 2336 N N . THR A 1 294 ? 4.429 6.101 -6.890 1.00 91.69 294 THR A N 1
ATOM 2337 C CA . THR A 1 294 ? 5.726 5.761 -7.477 1.00 91.69 294 THR A CA 1
ATOM 2338 C C . THR A 1 294 ? 6.668 6.936 -7.375 1.00 91.69 294 THR A C 1
ATOM 2340 O O . THR A 1 294 ? 6.410 8.001 -7.924 1.00 91.69 294 THR A O 1
ATOM 2343 N N . TRP A 1 295 ? 7.794 6.705 -6.715 1.00 90.50 295 TRP A N 1
ATOM 2344 C CA . TRP A 1 295 ? 8.937 7.602 -6.755 1.00 90.50 295 TRP A CA 1
ATOM 2345 C C . TRP A 1 295 ? 9.771 7.255 -7.978 1.00 90.50 295 TRP A C 1
ATOM 2347 O O . TRP A 1 295 ? 10.105 6.086 -8.176 1.00 90.50 295 TRP A O 1
ATOM 2357 N N . PHE A 1 296 ? 10.090 8.250 -8.791 1.00 83.88 296 PHE A N 1
ATOM 2358 C CA . PHE A 1 296 ? 11.018 8.089 -9.911 1.00 83.88 296 PHE A CA 1
ATOM 2359 C C . PHE A 1 296 ? 12.239 8.999 -9.776 1.00 83.88 296 PHE A C 1
ATOM 2361 O O . PHE A 1 296 ? 13.227 8.771 -10.462 1.00 83.88 296 PHE A O 1
ATOM 2368 N N . GLU A 1 297 ? 12.199 9.937 -8.822 1.00 81.44 297 GLU A N 1
ATOM 2369 C CA . GLU A 1 297 ? 13.341 10.685 -8.307 1.00 81.44 297 GLU A CA 1
ATOM 2370 C C . GLU A 1 297 ? 13.136 11.052 -6.835 1.00 81.44 297 GLU A C 1
ATOM 2372 O O . GLU A 1 297 ? 12.078 10.851 -6.238 1.00 81.44 297 GLU A O 1
ATOM 2377 N N . ASP A 1 298 ? 14.170 11.659 -6.282 1.00 76.62 298 ASP A N 1
ATOM 2378 C CA . ASP A 1 298 ? 14.332 12.157 -4.927 1.00 76.62 298 ASP A CA 1
ATOM 2379 C C . ASP A 1 298 ? 13.233 13.122 -4.493 1.00 76.62 298 ASP A C 1
ATOM 2381 O O . ASP A 1 298 ? 12.819 13.162 -3.338 1.00 76.62 298 ASP A O 1
ATOM 2385 N N . ASN A 1 299 ? 12.771 13.925 -5.438 1.00 86.62 299 ASN A N 1
ATOM 2386 C CA . ASN A 1 299 ? 11.824 14.999 -5.220 1.00 86.62 299 ASN A CA 1
ATOM 2387 C C . ASN A 1 299 ? 10.631 14.899 -6.168 1.00 86.62 299 ASN A C 1
ATOM 2389 O O . ASN A 1 299 ? 9.884 15.864 -6.292 1.00 86.62 299 ASN A O 1
ATOM 2393 N N . ARG A 1 300 ? 10.442 13.772 -6.861 1.00 90.69 300 ARG A N 1
ATOM 2394 C CA . ARG A 1 300 ? 9.311 13.583 -7.769 1.00 90.69 300 ARG A CA 1
ATOM 2395 C C . ARG A 1 300 ? 8.627 12.262 -7.493 1.00 90.69 300 ARG A C 1
ATOM 2397 O O . ARG A 1 300 ? 9.242 11.195 -7.533 1.00 90.69 300 ARG A O 1
ATOM 2404 N N . LEU A 1 301 ? 7.324 12.347 -7.272 1.00 93.44 301 LEU A N 1
ATOM 2405 C CA . LEU A 1 301 ? 6.478 11.178 -7.134 1.00 93.44 301 LEU A CA 1
ATOM 2406 C C . LEU A 1 301 ? 5.200 11.326 -7.956 1.00 93.44 301 LEU A C 1
ATOM 2408 O O . LEU A 1 301 ? 4.692 12.427 -8.169 1.00 93.44 301 LEU A O 1
ATOM 2412 N N . ALA A 1 302 ? 4.694 10.194 -8.415 1.00 94.69 302 ALA A N 1
ATOM 2413 C CA . ALA A 1 302 ? 3.411 10.069 -9.075 1.00 94.69 302 ALA A CA 1
ATOM 2414 C C . ALA A 1 302 ? 2.411 9.414 -8.126 1.00 94.69 302 ALA A C 1
ATOM 2416 O O . ALA A 1 302 ? 2.731 8.401 -7.498 1.00 94.69 302 ALA A O 1
ATOM 2417 N N . LEU A 1 303 ? 1.215 9.983 -8.045 1.00 94.94 303 LEU A N 1
ATOM 2418 C CA . LEU A 1 303 ? 0.091 9.505 -7.254 1.00 94.94 303 LEU A CA 1
ATOM 2419 C C . LEU A 1 303 ? -1.030 9.058 -8.179 1.00 94.94 303 LEU A C 1
ATOM 2421 O O . LEU A 1 303 ? -1.371 9.756 -9.135 1.00 94.94 303 LEU A O 1
ATOM 2425 N N . ILE A 1 304 ? -1.611 7.909 -7.860 1.00 93.75 304 ILE A N 1
ATOM 2426 C CA . ILE A 1 304 ? -2.789 7.376 -8.534 1.00 93.75 304 ILE A CA 1
ATOM 2427 C C . ILE A 1 304 ? -4.012 7.669 -7.663 1.00 93.75 304 ILE A C 1
ATOM 2429 O O . ILE A 1 304 ? -4.086 7.188 -6.530 1.00 93.75 304 ILE A O 1
ATOM 2433 N N . ILE A 1 305 ? -4.945 8.465 -8.190 1.00 91.88 305 ILE A N 1
ATOM 2434 C CA . ILE A 1 305 ? -6.138 8.960 -7.478 1.00 91.88 305 ILE A CA 1
ATOM 2435 C C . ILE A 1 305 ? -7.421 8.634 -8.254 1.00 91.88 305 ILE A C 1
ATOM 2437 O O . ILE A 1 305 ? -7.347 8.059 -9.346 1.00 91.88 305 ILE A O 1
ATOM 2441 N N . ASN A 1 306 ? -8.586 9.035 -7.726 1.00 88.69 306 ASN A N 1
ATOM 2442 C CA . ASN A 1 306 ? -9.878 8.921 -8.408 1.00 88.69 306 ASN A CA 1
ATOM 2443 C C . ASN A 1 306 ? -10.147 7.476 -8.842 1.00 88.69 306 ASN A C 1
ATOM 2445 O O . ASN A 1 306 ? -10.357 7.191 -10.018 1.00 88.69 306 ASN A O 1
ATOM 2449 N N . GLU A 1 307 ? -9.997 6.543 -7.900 1.00 88.00 307 GLU A N 1
ATOM 2450 C CA . GLU A 1 307 ? -10.134 5.098 -8.131 1.00 88.00 307 GLU A CA 1
ATOM 2451 C C . GLU A 1 307 ? -9.241 4.526 -9.252 1.00 88.00 307 GLU A C 1
ATOM 2453 O O . GLU A 1 307 ? -9.587 3.535 -9.899 1.00 88.00 307 GLU A O 1
ATOM 2458 N N . GLY A 1 308 ? -8.083 5.139 -9.498 1.00 91.06 308 GLY A N 1
ATOM 2459 C CA . GLY A 1 308 ? -7.155 4.678 -10.528 1.00 91.06 308 GLY A CA 1
ATOM 2460 C C . GLY A 1 308 ? -7.333 5.370 -11.869 1.00 91.06 308 GLY A C 1
ATOM 2461 O O . GLY A 1 308 ? -6.762 4.910 -12.857 1.00 91.06 308 GLY A O 1
ATOM 2462 N N . ARG A 1 309 ? -8.119 6.449 -11.926 1.00 94.31 309 ARG A N 1
ATOM 2463 C CA . ARG A 1 309 ? -8.458 7.107 -13.189 1.00 94.31 309 ARG A CA 1
ATOM 2464 C C . ARG A 1 309 ? -7.529 8.245 -13.582 1.00 94.31 309 ARG A C 1
ATOM 2466 O O . ARG A 1 309 ? -7.429 8.553 -14.769 1.00 94.31 309 ARG A O 1
ATOM 2473 N N . SER A 1 310 ? -6.857 8.853 -12.610 1.00 94.50 310 SER A N 1
ATOM 2474 C CA . SER A 1 310 ? -6.045 10.049 -12.835 1.00 94.50 310 SER A CA 1
ATOM 2475 C C . SER A 1 310 ? -4.675 9.901 -12.173 1.00 94.50 310 SER A C 1
ATOM 2477 O O . SER A 1 310 ? -4.536 9.308 -11.098 1.00 94.50 310 SER A O 1
ATOM 2479 N N . VAL A 1 311 ? -3.651 10.445 -12.830 1.00 95.25 311 VAL A N 1
ATOM 2480 C CA . VAL A 1 311 ? -2.258 10.430 -12.375 1.00 95.25 311 VAL A CA 1
ATOM 2481 C C . VAL A 1 311 ? -1.819 11.848 -12.074 1.00 95.25 311 VAL A C 1
ATOM 2483 O O . VAL A 1 311 ? -1.748 12.701 -12.965 1.00 95.25 311 VAL A O 1
ATOM 2486 N N . ILE A 1 312 ? -1.487 12.086 -10.812 1.00 95.31 312 ILE A N 1
ATOM 2487 C CA . ILE A 1 312 ? -0.980 13.364 -10.330 1.00 95.31 312 ILE A CA 1
ATOM 2488 C C . ILE A 1 312 ? 0.524 13.260 -10.141 1.00 95.31 312 ILE A C 1
ATOM 2490 O O . ILE A 1 312 ? 1.016 12.366 -9.458 1.00 95.31 312 ILE A O 1
ATOM 2494 N N . LEU A 1 313 ? 1.262 14.198 -10.716 1.00 94.94 313 LEU A N 1
ATOM 2495 C CA . LEU A 1 313 ? 2.665 14.387 -10.410 1.00 94.94 313 LEU A CA 1
ATOM 2496 C C . LEU A 1 313 ? 2.826 15.419 -9.301 1.00 94.94 313 LEU A C 1
ATOM 2498 O O . LEU A 1 313 ? 2.335 16.542 -9.413 1.00 94.94 313 LEU A O 1
ATOM 2502 N N . MET A 1 314 ? 3.614 15.063 -8.295 1.00 94.44 314 MET A N 1
ATOM 2503 C CA . MET A 1 314 ? 4.045 15.955 -7.233 1.00 94.44 314 MET A CA 1
ATOM 2504 C C . MET A 1 314 ? 5.563 16.135 -7.285 1.00 94.44 314 MET A C 1
ATOM 2506 O O . MET A 1 314 ? 6.318 15.161 -7.295 1.00 94.44 314 MET A O 1
ATOM 2510 N N . GLN A 1 315 ? 6.005 17.392 -7.328 1.00 93.12 315 GLN A N 1
ATOM 2511 C CA . GLN A 1 315 ? 7.413 17.778 -7.319 1.00 93.12 315 GLN A CA 1
ATOM 2512 C C . GLN A 1 315 ? 7.734 18.579 -6.053 1.00 93.12 315 GLN A C 1
ATOM 2514 O O . GLN A 1 315 ? 7.225 19.683 -5.845 1.00 93.12 315 GLN A O 1
ATOM 2519 N N . LEU A 1 316 ? 8.607 18.026 -5.223 1.00 90.38 316 LEU A N 1
ATOM 2520 C CA . LEU A 1 316 ? 8.988 18.517 -3.908 1.00 90.38 316 LEU A CA 1
ATOM 2521 C C . LEU A 1 316 ? 10.092 19.584 -4.043 1.00 90.38 316 LEU A C 1
ATOM 2523 O O . LEU A 1 316 ? 11.280 19.268 -4.054 1.00 90.38 316 LEU A O 1
ATOM 2527 N N . HIS A 1 317 ? 9.713 20.859 -4.154 1.00 85.56 317 HIS A N 1
ATOM 2528 C CA . HIS A 1 317 ? 10.642 21.996 -4.214 1.00 85.56 317 HIS A CA 1
ATOM 2529 C C . HIS A 1 317 ? 10.559 22.831 -2.933 1.00 85.56 317 HIS A C 1
ATOM 2531 O O . HIS A 1 317 ? 10.067 23.957 -2.947 1.00 85.56 317 HIS A O 1
ATOM 2537 N N . PHE A 1 318 ? 11.022 22.278 -1.809 1.00 75.75 318 PHE A N 1
ATOM 2538 C CA . PHE A 1 318 ? 10.869 22.922 -0.501 1.00 75.75 318 PHE A CA 1
ATOM 2539 C C . PHE A 1 318 ? 11.282 24.411 -0.512 1.00 75.75 318 PHE A C 1
ATOM 2541 O O . PHE A 1 318 ? 12.384 24.733 -0.963 1.00 75.75 318 PHE A O 1
ATOM 2548 N N . PRO A 1 319 ? 10.417 25.318 -0.014 1.00 76.31 319 PRO A N 1
ATOM 2549 C CA . PRO A 1 319 ? 9.208 25.044 0.777 1.00 76.31 319 PRO A CA 1
ATOM 2550 C C . PRO A 1 319 ? 7.929 24.751 -0.031 1.00 76.31 319 PRO A C 1
ATOM 2552 O O . PRO A 1 319 ? 6.912 24.426 0.571 1.00 76.31 319 PRO A O 1
ATOM 2555 N N . LEU A 1 320 ? 7.952 24.865 -1.361 1.00 86.81 320 LEU A N 1
ATOM 2556 C CA . LEU A 1 320 ? 6.764 24.788 -2.211 1.00 86.81 320 LEU A CA 1
ATOM 2557 C C . LEU A 1 320 ? 6.646 23.435 -2.921 1.00 86.81 320 LEU A C 1
ATOM 2559 O O . LEU A 1 320 ? 7.596 22.921 -3.507 1.00 86.81 320 LEU A O 1
ATOM 2563 N N . ILE A 1 321 ? 5.450 22.861 -2.932 1.00 92.00 321 ILE A N 1
ATOM 2564 C CA . ILE A 1 321 ? 5.204 21.586 -3.608 1.00 92.00 321 ILE A CA 1
ATOM 2565 C C . ILE A 1 321 ? 4.402 21.850 -4.875 1.00 92.00 321 ILE A C 1
ATOM 2567 O O . ILE A 1 321 ? 3.275 22.329 -4.802 1.00 92.00 321 ILE A O 1
ATOM 2571 N N . ASN A 1 322 ? 4.969 21.554 -6.044 1.00 93.81 322 ASN A N 1
ATOM 2572 C CA . ASN A 1 322 ? 4.250 21.712 -7.308 1.00 93.81 322 ASN A CA 1
ATOM 2573 C C . ASN A 1 322 ? 3.440 20.450 -7.590 1.00 93.81 322 ASN A C 1
ATOM 2575 O O . ASN A 1 322 ? 3.982 19.344 -7.536 1.00 93.81 322 ASN A O 1
ATOM 2579 N N . ILE A 1 323 ? 2.162 20.617 -7.911 1.00 94.50 323 ILE A N 1
ATOM 2580 C CA . ILE A 1 323 ? 1.234 19.517 -8.165 1.00 94.50 323 ILE A CA 1
ATOM 2581 C C . ILE A 1 323 ? 0.570 19.749 -9.512 1.00 94.50 323 ILE A C 1
ATOM 2583 O O . ILE A 1 323 ? 0.004 20.815 -9.743 1.00 94.50 323 ILE A O 1
ATOM 2587 N N . ARG A 1 324 ? 0.623 18.747 -10.387 1.00 94.38 324 ARG A N 1
ATOM 2588 C CA . ARG A 1 324 ? -0.019 18.791 -11.704 1.00 94.38 324 ARG A CA 1
ATOM 2589 C C . ARG A 1 324 ? -0.633 17.453 -12.068 1.00 94.38 324 ARG A C 1
ATOM 2591 O O . ARG A 1 324 ? -0.100 16.409 -11.690 1.00 94.38 324 ARG A O 1
ATOM 2598 N N . LYS A 1 325 ? -1.708 17.468 -12.846 1.00 95.12 325 LYS A N 1
ATOM 2599 C CA . LYS A 1 325 ? -2.263 16.252 -13.444 1.00 95.12 325 LYS A CA 1
ATOM 2600 C C . LYS A 1 325 ? -1.493 15.958 -14.728 1.00 95.12 325 LYS A C 1
ATOM 2602 O O . LYS A 1 325 ? -1.344 16.837 -15.565 1.00 95.12 325 LYS A O 1
ATOM 2607 N N . ILE A 1 326 ? -0.960 14.746 -14.866 1.00 95.25 326 ILE A N 1
ATOM 2608 C CA . ILE A 1 326 ? -0.159 14.368 -16.046 1.00 95.25 326 ILE A CA 1
ATOM 2609 C C . ILE A 1 326 ? -0.877 13.384 -16.958 1.00 95.25 326 ILE A C 1
ATOM 2611 O O . ILE A 1 326 ? -0.556 13.313 -18.141 1.00 95.25 326 ILE A O 1
ATOM 2615 N N . ALA A 1 327 ? -1.843 12.632 -16.432 1.00 94.69 327 ALA A N 1
ATOM 2616 C CA . ALA A 1 327 ? -2.640 11.728 -17.239 1.00 94.69 327 ALA A CA 1
ATOM 2617 C C . ALA A 1 327 ? -4.001 11.440 -16.607 1.00 94.69 327 ALA A C 1
ATOM 2619 O O . ALA A 1 327 ? -4.148 11.506 -15.385 1.00 94.69 327 ALA A O 1
ATOM 2620 N N . GLU A 1 328 ? -4.980 11.113 -17.441 1.00 95.81 328 GLU A N 1
ATOM 2621 C CA . GLU A 1 328 ? -6.345 10.802 -17.025 1.00 95.81 328 GLU A CA 1
ATOM 2622 C C . GLU A 1 328 ? -7.063 9.945 -18.075 1.00 95.81 328 GLU A C 1
ATOM 2624 O O . GLU A 1 328 ? -6.802 10.065 -19.273 1.00 95.81 328 GLU A O 1
ATOM 2629 N N . PHE A 1 329 ? -7.958 9.062 -17.635 1.00 95.06 329 PHE A N 1
ATOM 2630 C CA . PHE A 1 329 ? -8.910 8.400 -18.525 1.00 95.06 329 PHE A CA 1
ATOM 2631 C C . PHE A 1 329 ? -10.109 9.305 -18.805 1.00 95.06 329 PHE A C 1
ATOM 2633 O O . PHE A 1 329 ? -10.608 9.986 -17.910 1.00 95.06 329 PHE A O 1
ATOM 2640 N N . GLN A 1 330 ? -10.655 9.223 -20.019 1.00 92.75 330 GLN A N 1
ATOM 2641 C CA . GLN A 1 330 ? -11.960 9.822 -20.319 1.00 92.75 330 GLN A CA 1
ATOM 2642 C C . GLN A 1 330 ? -13.042 9.302 -19.357 1.00 92.75 330 GLN A C 1
ATOM 2644 O O . GLN A 1 330 ? -12.956 8.179 -18.855 1.00 92.75 330 GLN A O 1
ATOM 2649 N N . ALA A 1 331 ? -14.049 10.129 -19.073 1.00 88.94 331 ALA A N 1
ATOM 2650 C CA . ALA A 1 331 ? -15.054 9.869 -18.037 1.00 88.94 331 ALA A CA 1
ATOM 2651 C C . ALA A 1 331 ? -15.904 8.604 -18.277 1.00 88.94 331 ALA A C 1
ATOM 2653 O O . ALA A 1 331 ? -16.427 8.034 -17.326 1.00 88.94 331 ALA A O 1
ATOM 2654 N N . ASP A 1 332 ? -16.021 8.162 -19.525 1.00 90.50 332 ASP A N 1
ATOM 2655 C CA . ASP A 1 332 ? -16.786 6.997 -19.981 1.00 90.50 332 ASP A CA 1
ATOM 2656 C C . ASP A 1 332 ? -15.978 5.689 -20.013 1.00 90.50 332 ASP A C 1
ATOM 2658 O O . ASP A 1 332 ? -16.542 4.620 -20.225 1.00 90.50 332 ASP A O 1
ATOM 2662 N N . CYS A 1 333 ? -14.663 5.749 -19.800 1.00 90.31 333 CYS A N 1
ATOM 2663 C CA . CYS A 1 333 ? -13.820 4.558 -19.781 1.00 90.31 333 CYS A CA 1
ATOM 2664 C C . CYS A 1 333 ? -13.944 3.817 -18.442 1.00 90.31 333 CYS A C 1
ATOM 2666 O O . CYS A 1 333 ? -13.810 4.434 -17.395 1.00 90.31 333 CYS A O 1
ATOM 2668 N N . ASP A 1 334 ? -14.140 2.501 -18.437 1.00 90.56 334 ASP A N 1
ATOM 2669 C CA . ASP A 1 334 ? -14.188 1.707 -17.193 1.00 90.56 334 ASP A CA 1
ATOM 2670 C C . ASP A 1 334 ? -12.811 1.172 -16.749 1.00 90.56 334 ASP A C 1
ATOM 2672 O O . ASP A 1 334 ? -12.700 0.485 -15.729 1.00 90.56 334 ASP A O 1
ATOM 2676 N N . ASP A 1 335 ? -11.752 1.477 -17.504 1.00 93.50 335 ASP A N 1
ATOM 2677 C CA . ASP A 1 335 ? -10.385 1.057 -17.191 1.00 93.50 335 ASP A CA 1
ATOM 2678 C C . ASP A 1 335 ? -9.810 1.852 -16.002 1.00 93.50 335 ASP A C 1
ATOM 2680 O O . ASP A 1 335 ? -10.247 2.959 -15.669 1.00 93.50 335 ASP A O 1
ATOM 2684 N N . ARG A 1 336 ? -8.840 1.248 -15.316 1.00 94.25 336 ARG A N 1
ATOM 2685 C CA . ARG A 1 336 ? -8.218 1.763 -14.093 1.00 94.25 336 ARG A CA 1
ATOM 2686 C C . ARG A 1 336 ? -6.742 1.397 -14.071 1.00 94.25 336 ARG A C 1
ATOM 2688 O O . ARG A 1 336 ? -6.340 0.339 -14.554 1.00 94.25 336 ARG A O 1
ATOM 2695 N N . ILE A 1 337 ? -5.932 2.249 -13.460 1.00 94.50 337 ILE A N 1
ATOM 2696 C CA . ILE A 1 337 ? -4.523 1.962 -13.198 1.00 94.50 337 ILE A CA 1
ATOM 2697 C C . ILE A 1 337 ? -4.426 1.047 -11.977 1.00 94.50 337 ILE A C 1
ATOM 2699 O O . ILE A 1 337 ? -4.919 1.386 -10.904 1.00 94.50 337 ILE A O 1
ATOM 2703 N N . VAL A 1 338 ? -3.748 -0.087 -12.146 1.00 91.56 338 VAL A N 1
ATOM 2704 C CA . VAL A 1 338 ? -3.544 -1.118 -11.108 1.00 91.56 338 VAL A CA 1
ATOM 2705 C C . VAL A 1 338 ? -2.081 -1.275 -10.690 1.00 91.56 338 VAL A C 1
ATOM 2707 O O . VAL A 1 338 ? -1.758 -2.039 -9.787 1.00 91.56 338 VAL A O 1
ATOM 2710 N N . GLY A 1 339 ? -1.171 -0.606 -11.396 1.00 91.81 339 GLY A N 1
ATOM 2711 C CA . GLY A 1 339 ? 0.259 -0.741 -11.177 1.00 91.81 339 GLY A CA 1
ATOM 2712 C C . GLY A 1 339 ? 1.013 0.432 -11.776 1.00 91.81 339 GLY A C 1
ATOM 2713 O O . GLY A 1 339 ? 0.612 0.999 -12.792 1.00 91.81 339 GLY A O 1
ATOM 2714 N N . THR A 1 340 ? 2.106 0.819 -11.128 1.00 94.12 340 THR A N 1
ATOM 2715 C CA . THR A 1 340 ? 2.918 1.955 -11.562 1.00 94.12 340 THR A CA 1
ATOM 2716 C C . THR A 1 340 ? 4.396 1.731 -11.267 1.00 94.12 340 THR A C 1
ATOM 2718 O O . THR A 1 340 ? 4.771 1.102 -10.270 1.00 94.12 340 THR A O 1
ATOM 2721 N N . CYS A 1 341 ? 5.248 2.221 -12.164 1.00 93.75 341 CYS A N 1
ATOM 2722 C CA . CYS A 1 341 ? 6.694 2.135 -12.050 1.00 93.75 341 CYS A CA 1
ATOM 2723 C C . CYS A 1 341 ? 7.395 3.326 -12.710 1.00 93.75 341 CYS A C 1
ATOM 2725 O O . CYS A 1 341 ? 6.915 3.893 -13.683 1.00 93.75 341 CYS A O 1
ATOM 2727 N N . ALA A 1 342 ? 8.557 3.684 -12.180 1.00 92.25 342 ALA A N 1
ATOM 2728 C CA . ALA A 1 342 ? 9.443 4.691 -12.736 1.00 92.25 342 ALA A CA 1
ATOM 2729 C C . ALA A 1 342 ? 10.224 4.130 -13.929 1.00 92.25 342 ALA A C 1
ATOM 2731 O O . ALA A 1 342 ? 10.747 3.017 -13.838 1.00 92.25 342 ALA A O 1
ATOM 2732 N N . TRP A 1 343 ? 10.372 4.903 -15.006 1.00 92.00 343 TRP A N 1
ATOM 2733 C CA . TRP A 1 343 ? 11.284 4.565 -16.098 1.00 92.00 343 TRP A CA 1
ATOM 2734 C C . TRP A 1 343 ? 11.821 5.815 -16.794 1.00 92.00 343 TRP A C 1
ATOM 2736 O O . TRP A 1 343 ? 11.111 6.430 -17.586 1.00 92.00 343 TRP A O 1
ATOM 2746 N N . ASN A 1 344 ? 13.090 6.163 -16.556 1.00 88.62 344 ASN A N 1
ATOM 2747 C CA . ASN A 1 344 ? 13.697 7.388 -17.090 1.00 88.62 344 ASN A CA 1
ATOM 2748 C C . ASN A 1 344 ? 12.806 8.614 -16.777 1.00 88.62 344 ASN A C 1
ATOM 2750 O O . ASN A 1 344 ? 12.316 8.752 -15.659 1.00 88.62 344 ASN A O 1
ATOM 2754 N N . ASP A 1 345 ? 12.529 9.461 -17.770 1.00 89.25 345 ASP A N 1
ATOM 2755 C CA . ASP A 1 345 ? 11.597 10.591 -17.668 1.00 89.25 345 ASP A CA 1
ATOM 2756 C C . ASP A 1 345 ? 10.125 10.201 -17.891 1.00 89.25 345 ASP A C 1
ATOM 2758 O O . ASP A 1 345 ? 9.313 11.041 -18.284 1.00 89.25 345 ASP A O 1
ATOM 2762 N N . CYS A 1 346 ? 9.766 8.933 -17.702 1.00 92.31 346 CYS A N 1
ATOM 2763 C CA . CYS A 1 346 ? 8.413 8.414 -17.874 1.00 92.31 346 CYS A CA 1
ATOM 2764 C C . CYS A 1 346 ? 7.925 7.674 -16.624 1.00 92.31 346 CYS A C 1
ATOM 2766 O O . CYS A 1 346 ? 8.699 7.155 -15.816 1.00 92.31 346 CYS A O 1
ATOM 2768 N N . ILE A 1 347 ? 6.605 7.568 -16.513 1.00 93.50 347 ILE A N 1
ATOM 2769 C CA . ILE A 1 347 ? 5.932 6.677 -15.573 1.00 93.50 347 ILE A CA 1
ATOM 2770 C C . ILE A 1 347 ? 5.256 5.582 -16.386 1.00 93.50 347 ILE A C 1
ATOM 2772 O O . ILE A 1 347 ? 4.455 5.856 -17.280 1.00 93.50 347 ILE A O 1
ATOM 2776 N N . LEU A 1 348 ? 5.595 4.337 -16.082 1.00 95.50 348 LEU A N 1
ATOM 2777 C CA . LEU A 1 348 ? 4.908 3.173 -16.611 1.00 95.50 348 LEU A CA 1
ATOM 2778 C C . LEU A 1 348 ? 3.646 2.934 -15.794 1.00 95.50 348 LEU A C 1
ATOM 2780 O O . LEU A 1 348 ? 3.733 2.801 -14.576 1.00 95.50 348 LEU A O 1
ATOM 2784 N N . LEU A 1 349 ? 2.502 2.839 -16.459 1.00 95.88 349 LEU A N 1
ATOM 2785 C CA . LEU A 1 349 ? 1.209 2.556 -15.845 1.00 95.88 349 LEU A CA 1
ATOM 2786 C C . LEU A 1 349 ? 0.675 1.247 -16.409 1.00 95.88 349 LEU A C 1
ATOM 2788 O O . LEU A 1 349 ? 0.619 1.085 -17.628 1.00 95.88 349 LEU A O 1
ATOM 2792 N N . GLN A 1 350 ? 0.275 0.327 -15.537 1.00 96.44 350 GLN A N 1
ATOM 2793 C CA . GLN A 1 350 ? -0.452 -0.873 -15.926 1.00 96.44 350 GLN A CA 1
ATOM 2794 C C . GLN A 1 350 ? -1.954 -0.639 -15.766 1.00 96.44 350 GLN A C 1
ATOM 2796 O O . GLN A 1 350 ? -2.421 -0.275 -14.687 1.00 96.44 350 GLN A O 1
ATOM 2801 N N . LYS A 1 351 ? -2.697 -0.890 -16.839 1.00 95.44 351 LYS A N 1
ATOM 2802 C CA . LYS A 1 351 ? -4.159 -0.869 -16.893 1.00 95.44 351 LYS A CA 1
ATOM 2803 C C . LYS A 1 351 ? -4.771 -2.178 -16.388 1.00 95.44 351 LYS A C 1
ATOM 2805 O O . LYS A 1 351 ? -4.098 -3.214 -16.385 1.00 95.44 351 LYS A O 1
ATOM 2810 N N . CYS A 1 352 ? -6.061 -2.184 -16.050 1.00 93.19 352 CYS A N 1
ATOM 2811 C CA . CYS A 1 352 ? -6.764 -3.402 -15.623 1.00 93.19 352 CYS A CA 1
ATOM 2812 C C . CYS A 1 352 ? -6.898 -4.434 -16.763 1.00 93.19 352 CYS A C 1
ATOM 2814 O O . CYS A 1 352 ? -7.072 -5.630 -16.537 1.00 93.19 352 CYS A O 1
ATOM 2816 N N . THR A 1 353 ? -6.729 -3.990 -18.006 1.00 93.00 353 THR A N 1
ATOM 2817 C CA . THR A 1 353 ? -6.642 -4.826 -19.214 1.00 93.00 353 THR A CA 1
ATOM 2818 C C . THR A 1 353 ? -5.306 -5.578 -19.358 1.00 93.00 353 THR A C 1
ATOM 2820 O O . THR A 1 353 ? -5.178 -6.477 -20.204 1.00 93.00 353 THR A O 1
ATOM 2823 N N . GLY A 1 354 ? -4.314 -5.235 -18.527 1.00 94.12 354 GLY A N 1
ATOM 2824 C CA . GLY A 1 354 ? -2.942 -5.746 -18.564 1.00 94.12 354 GLY A CA 1
ATOM 2825 C C . GLY A 1 354 ? -1.999 -4.939 -19.461 1.00 94.12 354 GLY A C 1
ATOM 2826 O O . GLY A 1 354 ? -0.794 -5.205 -19.465 1.00 94.12 354 GLY A O 1
ATOM 2827 N N . ASP A 1 355 ? -2.517 -3.961 -20.206 1.00 95.19 355 ASP A N 1
ATOM 2828 C CA . ASP A 1 355 ? -1.709 -3.079 -21.046 1.00 95.19 355 ASP A CA 1
ATOM 2829 C C . ASP A 1 355 ? -0.822 -2.176 -20.186 1.00 95.19 355 ASP A C 1
ATOM 2831 O O . ASP A 1 355 ? -1.244 -1.661 -19.150 1.00 95.19 355 ASP A O 1
ATOM 2835 N N . VAL A 1 356 ? 0.416 -1.977 -20.629 1.00 95.62 356 VAL A N 1
ATOM 2836 C CA . VAL A 1 356 ? 1.388 -1.084 -20.002 1.00 95.62 356 VAL A CA 1
ATOM 2837 C C . VAL A 1 356 ? 1.624 0.095 -20.928 1.00 95.62 356 VAL A C 1
ATOM 2839 O O . VAL A 1 356 ? 1.946 -0.084 -22.104 1.00 95.62 356 VAL A O 1
ATOM 2842 N N . ILE A 1 357 ? 1.497 1.302 -20.393 1.00 94.94 357 ILE A N 1
ATOM 2843 C CA . ILE A 1 357 ? 1.723 2.555 -21.116 1.00 94.94 357 ILE A CA 1
ATOM 2844 C C . ILE A 1 357 ? 2.823 3.374 -20.444 1.00 94.94 357 ILE A C 1
ATOM 2846 O O . ILE A 1 357 ? 2.958 3.339 -19.225 1.00 94.94 357 ILE A O 1
ATOM 2850 N N . ALA A 1 358 ? 3.602 4.111 -21.229 1.00 93.62 358 ALA A N 1
ATOM 2851 C CA . ALA A 1 358 ? 4.647 5.008 -20.752 1.00 93.62 358 ALA A CA 1
ATOM 2852 C C . ALA A 1 358 ? 4.189 6.465 -20.877 1.00 93.62 358 ALA A C 1
ATOM 2854 O O . ALA A 1 358 ? 4.081 6.993 -21.982 1.00 93.62 358 ALA A O 1
ATOM 2855 N N . VAL A 1 359 ? 3.932 7.121 -19.747 1.00 93.25 359 VAL A N 1
ATOM 2856 C CA . VAL A 1 359 ? 3.512 8.526 -19.683 1.00 93.25 359 VAL A CA 1
ATOM 2857 C C . VAL A 1 359 ? 4.736 9.416 -19.456 1.00 93.25 359 VAL A C 1
ATOM 2859 O O . VAL A 1 359 ? 5.352 9.321 -18.392 1.00 93.25 359 VAL A O 1
ATOM 2862 N N . PRO A 1 360 ? 5.104 10.291 -20.410 1.00 91.62 360 PRO A N 1
ATOM 2863 C CA . PRO A 1 360 ? 6.223 11.209 -20.240 1.00 91.62 360 PRO A CA 1
ATOM 2864 C C . PRO A 1 360 ? 5.957 12.242 -19.145 1.00 91.62 360 PRO A C 1
ATOM 2866 O O . PRO A 1 360 ? 4.889 12.845 -19.080 1.00 91.62 360 PRO A O 1
ATOM 2869 N N . VAL A 1 361 ? 6.967 12.500 -18.323 1.00 88.81 361 VAL A N 1
ATOM 2870 C CA . VAL A 1 361 ? 6.935 13.503 -17.258 1.00 88.81 361 VAL A CA 1
ATOM 2871 C C . VAL A 1 361 ? 7.472 14.841 -17.767 1.00 88.81 361 VAL A C 1
ATOM 2873 O O . VAL A 1 361 ? 6.918 15.888 -17.455 1.00 88.81 361 VAL A O 1
ATOM 2876 N N . ALA A 1 362 ? 8.563 14.863 -18.529 1.00 75.62 362 ALA A N 1
ATOM 2877 C CA . ALA A 1 362 ? 9.316 16.101 -18.756 1.00 75.62 362 ALA A CA 1
ATOM 2878 C C . ALA A 1 362 ? 8.711 17.076 -19.791 1.00 75.62 362 ALA A C 1
ATOM 2880 O O . ALA A 1 362 ? 9.089 18.243 -19.801 1.00 75.62 362 ALA A O 1
ATOM 2881 N N . THR A 1 363 ? 7.808 16.635 -20.671 1.00 58.94 363 THR A N 1
ATOM 2882 C CA . THR A 1 363 ? 7.668 17.275 -21.996 1.00 58.94 363 THR A CA 1
ATOM 2883 C C . THR A 1 363 ? 6.312 17.888 -22.335 1.00 58.94 363 THR A C 1
ATOM 2885 O O . THR A 1 363 ? 6.196 18.464 -23.415 1.00 58.94 363 THR A O 1
ATOM 2888 N N . ARG A 1 364 ? 5.285 17.794 -21.481 1.00 61.69 364 ARG A N 1
ATOM 2889 C CA . ARG A 1 364 ? 3.940 18.290 -21.827 1.00 61.69 364 ARG A CA 1
ATOM 2890 C C . ARG A 1 364 ? 3.289 19.094 -20.708 1.00 61.69 364 ARG A C 1
ATOM 2892 O O . ARG A 1 364 ? 3.307 18.682 -19.550 1.00 61.69 364 ARG A O 1
ATOM 2899 N N . GLU A 1 365 ? 2.728 20.238 -21.095 1.00 71.00 365 GLU A N 1
ATOM 2900 C CA . GLU A 1 365 ? 1.707 20.954 -20.318 1.00 71.00 365 GLU A CA 1
ATOM 2901 C C . GLU A 1 365 ? 0.356 20.222 -20.407 1.00 71.00 365 GLU A C 1
ATOM 2903 O O . GLU A 1 365 ? -0.445 20.283 -19.481 1.00 71.00 365 GLU A O 1
ATOM 2908 N N . ASP A 1 366 ? 0.134 19.464 -21.486 1.00 84.19 366 ASP A N 1
ATOM 2909 C CA . ASP A 1 366 ? -1.114 18.743 -21.714 1.00 84.19 366 ASP A CA 1
ATOM 2910 C C . ASP A 1 366 ? -1.220 17.454 -20.889 1.00 84.19 366 ASP A C 1
ATOM 2912 O O . ASP A 1 366 ? -0.297 16.631 -20.850 1.00 84.19 366 ASP A O 1
ATOM 2916 N N . VAL A 1 367 ? -2.406 17.240 -20.319 1.00 90.12 367 VAL A N 1
ATOM 2917 C CA . VAL A 1 367 ? -2.802 15.985 -19.672 1.00 90.12 367 VAL A CA 1
ATOM 2918 C C . VAL A 1 367 ? -2.885 14.877 -20.725 1.00 90.12 367 VAL A C 1
ATOM 2920 O O . VAL A 1 367 ? -3.588 15.002 -21.728 1.00 90.12 367 VAL A O 1
ATOM 2923 N N . VAL A 1 368 ? -2.173 13.771 -20.504 1.00 91.69 368 VAL A N 1
ATOM 2924 C CA . VAL A 1 368 ? -2.199 12.612 -21.401 1.00 91.69 368 VAL A CA 1
ATOM 2925 C C . VAL A 1 368 ? -3.512 11.843 -21.241 1.00 91.69 368 VAL A C 1
ATOM 2927 O O . VAL A 1 368 ? -3.811 11.336 -20.163 1.00 91.69 368 VAL A O 1
ATOM 2930 N N . ASP A 1 369 ? -4.261 11.696 -22.334 1.00 92.56 369 ASP A N 1
ATOM 2931 C CA . ASP A 1 369 ? -5.410 10.789 -22.386 1.00 92.56 369 ASP A CA 1
ATOM 2932 C C . ASP A 1 369 ? -4.931 9.333 -22.368 1.00 92.56 369 ASP A C 1
ATOM 2934 O O . ASP A 1 369 ? -4.302 8.849 -23.317 1.00 92.56 369 ASP A O 1
ATOM 2938 N N . LEU A 1 370 ? -5.240 8.629 -21.283 1.00 91.06 370 LEU A N 1
ATOM 2939 C CA . LEU A 1 370 ? -4.831 7.246 -21.056 1.00 91.06 370 LEU A CA 1
ATOM 2940 C C . LEU A 1 370 ? -5.506 6.257 -22.017 1.00 91.06 370 LEU A C 1
ATOM 2942 O O . LEU A 1 370 ? -5.012 5.137 -22.171 1.00 91.06 370 LEU A O 1
ATOM 2946 N N . ASN A 1 371 ? -6.582 6.639 -22.710 1.00 90.44 371 ASN A N 1
ATOM 2947 C CA . ASN A 1 371 ? -7.180 5.817 -23.767 1.00 90.44 371 ASN A CA 1
ATOM 2948 C C . ASN A 1 371 ? -6.335 5.792 -25.047 1.00 90.44 371 ASN A C 1
ATOM 2950 O O . ASN A 1 371 ? -6.505 4.907 -25.886 1.00 90.44 371 ASN A O 1
ATOM 2954 N N . ASN A 1 372 ? -5.399 6.732 -25.200 1.00 86.69 372 ASN A N 1
ATOM 2955 C CA . ASN A 1 372 ? -4.568 6.830 -26.387 1.00 86.69 372 ASN A CA 1
ATOM 2956 C C . ASN A 1 372 ? -3.495 5.726 -26.426 1.00 86.69 372 ASN A C 1
ATOM 2958 O O . ASN A 1 372 ? -2.603 5.654 -25.579 1.00 86.69 372 ASN A O 1
ATOM 2962 N N . THR A 1 373 ? -3.533 4.891 -27.466 1.00 77.19 373 THR A N 1
ATOM 2963 C CA . THR A 1 373 ? -2.602 3.768 -27.665 1.00 77.19 373 THR A CA 1
ATOM 2964 C C . THR A 1 373 ? -1.190 4.191 -28.068 1.00 77.19 373 THR A C 1
ATOM 2966 O O . THR A 1 373 ? -0.286 3.358 -28.058 1.00 77.19 373 THR A O 1
ATOM 2969 N N . ASN A 1 374 ? -0.961 5.466 -28.397 1.00 83.81 374 ASN A N 1
ATOM 2970 C CA . ASN A 1 374 ? 0.357 5.968 -28.810 1.00 83.81 374 ASN A CA 1
ATOM 2971 C C . ASN A 1 374 ? 1.435 5.842 -27.720 1.00 83.81 374 ASN A C 1
ATOM 2973 O O . ASN A 1 374 ? 2.620 5.953 -28.020 1.00 83.81 374 ASN A O 1
ATOM 2977 N N . PHE A 1 375 ? 1.034 5.603 -26.470 1.00 81.25 375 PHE A N 1
ATOM 2978 C CA . PHE A 1 375 ? 1.932 5.434 -25.329 1.00 81.25 375 PHE A CA 1
ATOM 2979 C C . PHE A 1 375 ? 2.164 3.967 -24.944 1.00 81.25 375 PHE A C 1
ATOM 2981 O O . PHE A 1 375 ? 2.733 3.707 -23.887 1.00 81.25 375 PHE A O 1
ATOM 2988 N N . ALA A 1 376 ? 1.718 3.000 -25.751 1.00 87.00 376 ALA A N 1
ATOM 2989 C CA . ALA A 1 376 ? 1.856 1.581 -25.435 1.00 87.00 376 ALA A CA 1
ATOM 2990 C C . ALA A 1 376 ? 3.331 1.148 -25.334 1.00 87.00 376 ALA A C 1
ATOM 2992 O O . ALA A 1 376 ? 4.102 1.287 -26.282 1.00 87.00 376 ALA A O 1
ATOM 2993 N N . ALA A 1 377 ? 3.695 0.580 -24.184 1.00 88.50 377 ALA A N 1
ATOM 2994 C CA . ALA A 1 377 ? 4.995 -0.038 -23.916 1.00 88.50 377 ALA A CA 1
ATOM 2995 C C . ALA A 1 377 ? 4.945 -1.576 -24.016 1.00 88.50 377 ALA A C 1
ATOM 2997 O O . ALA A 1 377 ? 5.979 -2.232 -24.135 1.00 88.50 377 ALA A O 1
ATOM 2998 N N . GLY A 1 378 ? 3.750 -2.168 -23.948 1.00 94.06 378 GLY A N 1
ATOM 2999 C CA . GLY A 1 378 ? 3.525 -3.602 -24.109 1.00 94.06 378 GLY A CA 1
ATOM 3000 C C . GLY A 1 378 ? 2.347 -4.096 -23.279 1.00 94.06 378 GLY A C 1
ATOM 3001 O O . GLY A 1 378 ? 1.526 -3.304 -22.824 1.00 94.06 378 GLY A O 1
ATOM 3002 N N . ARG A 1 379 ? 2.259 -5.410 -23.076 1.00 95.38 379 ARG A N 1
ATOM 3003 C CA . ARG A 1 379 ? 1.179 -6.041 -22.308 1.00 95.38 379 ARG A CA 1
ATOM 3004 C C . ARG A 1 379 ? 1.706 -7.120 -21.378 1.00 95.38 379 ARG A C 1
ATOM 3006 O O . ARG A 1 379 ? 2.522 -7.950 -21.777 1.00 95.38 379 ARG A O 1
ATOM 3013 N N . ILE A 1 380 ? 1.202 -7.146 -20.153 1.00 96.19 380 ILE A N 1
ATOM 3014 C CA . ILE A 1 380 ? 1.440 -8.220 -19.187 1.00 96.19 380 ILE A CA 1
ATOM 3015 C C . ILE A 1 380 ? 0.146 -9.041 -19.088 1.00 96.19 380 ILE A C 1
ATOM 3017 O O . ILE A 1 380 ? -0.932 -8.460 -18.969 1.00 96.19 380 ILE A O 1
ATOM 3021 N N . PRO A 1 381 ? 0.203 -10.383 -19.129 1.00 94.31 381 PRO A N 1
ATOM 3022 C CA . PRO A 1 381 ? -0.998 -11.226 -19.183 1.00 94.31 381 PRO A CA 1
ATOM 3023 C C . PRO A 1 381 ? -1.791 -11.291 -17.862 1.00 94.31 381 PRO A C 1
ATOM 3025 O O . PRO A 1 381 ? -2.744 -12.060 -17.755 1.00 94.31 381 PRO A O 1
ATOM 3028 N N . CYS A 1 382 ? -1.398 -10.526 -16.843 1.00 91.81 382 CYS A N 1
ATOM 3029 C CA . CYS A 1 382 ? -2.063 -10.459 -15.548 1.00 91.81 382 CYS A CA 1
ATOM 3030 C C . CYS A 1 382 ? -1.798 -9.122 -14.852 1.00 91.81 382 CYS A C 1
ATOM 3032 O O . CYS A 1 382 ? -0.823 -8.438 -15.165 1.00 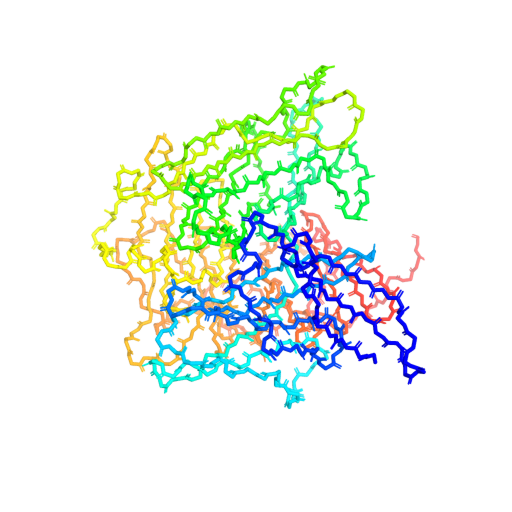91.81 382 CYS A O 1
ATOM 3034 N N . LEU A 1 383 ? -2.613 -8.803 -13.847 1.00 92.25 383 LEU A N 1
ATOM 3035 C CA . LEU A 1 383 ? -2.394 -7.655 -12.969 1.00 92.25 383 LEU A CA 1
ATOM 3036 C C . LEU A 1 383 ? -1.193 -7.914 -12.057 1.00 92.25 383 LEU A C 1
ATOM 3038 O O . LEU A 1 383 ? -1.070 -8.989 -11.453 1.00 92.25 383 LEU A O 1
ATOM 3042 N N . CYS A 1 384 ? -0.297 -6.938 -11.984 1.00 91.94 384 CYS A N 1
ATOM 3043 C CA . CYS A 1 384 ? 0.917 -7.012 -11.194 1.00 91.94 384 CYS A CA 1
ATOM 3044 C C . CYS A 1 384 ? 0.865 -5.997 -10.061 1.00 91.94 384 CYS A C 1
ATOM 3046 O O . CYS A 1 384 ? 0.582 -4.824 -10.262 1.00 91.94 384 CYS A O 1
ATOM 3048 N N . HIS A 1 385 ? 1.201 -6.468 -8.868 1.00 87.94 385 HIS A N 1
ATOM 3049 C CA . HIS A 1 385 ? 1.160 -5.670 -7.647 1.00 87.94 385 HIS A CA 1
ATOM 3050 C C . HIS A 1 385 ? 2.490 -4.954 -7.410 1.00 87.94 385 HIS A C 1
ATOM 3052 O O . HIS A 1 385 ? 2.555 -3.899 -6.783 1.00 87.94 385 HIS A O 1
ATOM 3058 N N . GLN A 1 386 ? 3.578 -5.526 -7.934 1.00 90.81 386 GLN A N 1
ATOM 3059 C CA . GLN A 1 386 ? 4.905 -4.933 -7.873 1.00 90.81 386 GLN A CA 1
ATOM 3060 C C . GLN A 1 386 ? 5.495 -4.855 -9.274 1.00 90.81 386 GLN A C 1
ATOM 3062 O O . GLN A 1 386 ? 5.593 -5.854 -9.984 1.00 90.81 386 GLN A O 1
ATOM 3067 N N . MET A 1 387 ? 5.910 -3.651 -9.654 1.00 93.88 387 MET A N 1
ATOM 3068 C CA . MET A 1 387 ? 6.525 -3.354 -10.941 1.00 93.88 387 MET A CA 1
ATOM 3069 C C . MET A 1 387 ? 7.839 -2.611 -10.715 1.00 93.88 387 MET A C 1
ATOM 3071 O O . MET A 1 387 ? 7.886 -1.627 -9.968 1.00 93.88 387 MET A O 1
ATOM 3075 N N . ARG A 1 388 ? 8.918 -3.074 -11.342 1.00 92.75 388 ARG A N 1
ATOM 3076 C CA . ARG A 1 388 ? 10.258 -2.482 -11.239 1.00 92.75 388 ARG A CA 1
ATOM 3077 C C . ARG A 1 388 ? 10.931 -2.488 -12.592 1.00 92.75 388 ARG A C 1
ATOM 3079 O O . ARG A 1 388 ? 10.976 -3.528 -13.237 1.00 92.75 388 ARG A O 1
ATOM 3086 N N . VAL A 1 389 ? 11.499 -1.361 -12.991 1.00 92.56 389 VAL A N 1
ATOM 3087 C CA . VAL A 1 389 ? 12.403 -1.338 -14.134 1.00 92.56 389 VAL A CA 1
ATOM 3088 C C . VAL A 1 389 ? 13.819 -1.608 -13.659 1.00 92.56 389 VAL A C 1
ATOM 3090 O O . VAL A 1 389 ? 14.273 -1.045 -12.665 1.00 92.56 389 VAL A O 1
ATOM 3093 N N . VAL A 1 390 ? 14.496 -2.498 -14.372 1.00 91.62 390 VAL A N 1
ATOM 3094 C CA . VAL A 1 390 ? 15.912 -2.804 -14.197 1.00 91.62 390 VAL A CA 1
ATOM 3095 C C . VAL A 1 390 ? 16.631 -2.620 -15.516 1.00 91.62 390 VAL A C 1
ATOM 3097 O O . VAL A 1 390 ? 16.080 -2.932 -16.569 1.00 91.62 390 VAL A O 1
ATOM 3100 N N . ASP A 1 391 ? 17.878 -2.173 -15.459 1.00 88.94 391 ASP A N 1
ATOM 3101 C CA . ASP A 1 391 ? 18.754 -2.212 -16.621 1.00 88.94 391 ASP A CA 1
ATOM 3102 C C . ASP A 1 391 ? 19.552 -3.513 -16.599 1.00 88.94 391 ASP A C 1
ATOM 3104 O O . ASP A 1 391 ? 20.300 -3.788 -15.657 1.00 88.94 391 ASP A O 1
ATOM 3108 N N . ILE A 1 392 ? 19.394 -4.314 -17.649 1.00 88.56 392 ILE A N 1
ATOM 3109 C CA . ILE A 1 392 ? 20.199 -5.512 -17.880 1.00 88.56 392 ILE A CA 1
ATOM 3110 C C . ILE A 1 392 ? 21.284 -5.220 -18.909 1.00 88.56 392 ILE A C 1
ATOM 3112 O O . ILE A 1 392 ? 21.102 -4.422 -19.833 1.00 88.56 392 ILE A O 1
ATOM 3116 N N . LEU A 1 393 ? 22.432 -5.872 -18.745 1.00 84.00 393 LEU A N 1
ATOM 3117 C CA . LEU A 1 393 ? 23.541 -5.761 -19.684 1.00 84.00 393 LEU A CA 1
ATOM 3118 C C . LEU A 1 393 ? 23.537 -6.970 -20.622 1.00 84.00 393 LEU A C 1
ATOM 3120 O O . LEU A 1 393 ? 23.837 -8.092 -20.213 1.00 84.00 393 LEU A O 1
ATOM 3124 N N . LEU A 1 394 ? 23.188 -6.725 -21.882 1.00 81.75 394 LEU A N 1
ATOM 3125 C CA . LEU A 1 394 ? 23.183 -7.736 -22.930 1.00 81.75 394 LEU A CA 1
ATOM 3126 C C . LEU A 1 394 ? 24.598 -7.992 -23.465 1.00 81.75 394 LEU A C 1
ATOM 3128 O O . LEU A 1 394 ? 25.514 -7.177 -23.301 1.00 81.75 394 LEU A O 1
ATOM 3132 N N . ALA A 1 395 ? 24.768 -9.119 -24.164 1.00 78.75 395 ALA A N 1
ATOM 3133 C CA . ALA A 1 395 ? 25.983 -9.400 -24.925 1.00 78.75 395 ALA A CA 1
ATOM 3134 C C . ALA A 1 395 ? 26.346 -8.208 -25.834 1.00 78.75 395 ALA A C 1
ATOM 3136 O O . ALA A 1 395 ? 25.499 -7.674 -26.546 1.00 78.75 395 ALA A O 1
ATOM 3137 N N . GLY A 1 396 ? 27.611 -7.778 -25.786 1.00 78.31 396 GLY A N 1
ATOM 3138 C CA . GLY A 1 396 ? 28.077 -6.581 -26.495 1.00 78.31 396 GLY A CA 1
ATOM 3139 C C . GLY A 1 396 ? 27.955 -5.268 -25.710 1.00 78.31 396 GLY A C 1
ATOM 3140 O O . GLY A 1 396 ? 28.066 -4.208 -26.316 1.00 78.31 396 GLY A O 1
ATOM 3141 N N . ASN A 1 397 ? 27.758 -5.317 -24.383 1.00 79.38 397 ASN A N 1
ATOM 3142 C CA . ASN A 1 397 ? 27.640 -4.145 -23.496 1.00 79.38 397 ASN A CA 1
ATOM 3143 C C . ASN A 1 397 ? 26.449 -3.224 -23.813 1.00 79.38 397 ASN A C 1
ATOM 3145 O O . ASN A 1 397 ? 26.449 -2.049 -23.444 1.00 79.38 397 ASN A O 1
ATOM 3149 N N . ILE A 1 398 ? 25.420 -3.753 -24.475 1.00 84.56 398 ILE A N 1
ATOM 3150 C CA . ILE A 1 398 ? 24.188 -3.013 -24.743 1.00 84.56 398 ILE A CA 1
ATOM 3151 C C . ILE A 1 398 ? 23.335 -3.055 -23.475 1.00 84.56 398 ILE A C 1
ATOM 3153 O O . ILE A 1 398 ? 22.988 -4.133 -22.994 1.00 84.56 398 ILE A O 1
ATOM 3157 N N . ARG A 1 399 ? 23.001 -1.888 -22.920 1.00 86.81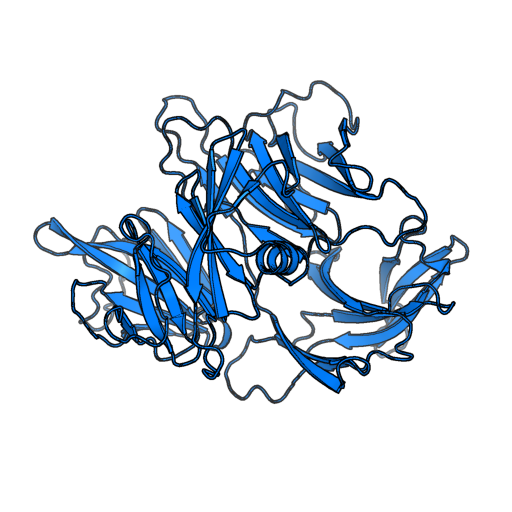 399 ARG A N 1
ATOM 3158 C CA . ARG A 1 399 ? 22.046 -1.791 -21.810 1.00 86.81 399 ARG A CA 1
ATOM 3159 C C . ARG A 1 399 ? 20.626 -1.833 -22.356 1.00 86.81 399 ARG A C 1
ATOM 3161 O O . ARG A 1 399 ? 20.300 -1.073 -23.266 1.00 86.81 399 ARG A O 1
ATOM 3168 N N . GLN A 1 400 ? 19.795 -2.694 -21.787 1.00 90.75 400 GLN A N 1
ATOM 3169 C CA . GLN A 1 400 ? 18.371 -2.759 -22.083 1.00 90.75 400 GLN A CA 1
ATOM 3170 C C . GLN A 1 400 ? 17.581 -2.608 -20.788 1.00 90.75 400 GLN A C 1
ATOM 3172 O O . GLN A 1 400 ? 17.801 -3.358 -19.839 1.00 90.75 400 GLN A O 1
ATOM 3177 N N . SER A 1 401 ? 16.639 -1.669 -20.760 1.00 92.44 401 SER A N 1
ATOM 3178 C CA . SER A 1 401 ? 15.689 -1.570 -19.657 1.00 92.44 401 SER A CA 1
ATOM 3179 C C . SER A 1 401 ? 14.622 -2.657 -19.795 1.00 92.44 401 SER A C 1
ATOM 3181 O O . SER A 1 401 ? 14.053 -2.870 -20.868 1.00 92.44 401 SER A O 1
ATOM 3183 N N . VAL A 1 402 ? 14.338 -3.353 -18.703 1.00 93.75 402 VAL A N 1
ATOM 3184 C CA . VAL A 1 402 ? 13.327 -4.406 -18.617 1.00 93.75 402 VAL A CA 1
ATOM 3185 C C . VAL A 1 402 ? 12.421 -4.104 -17.439 1.00 93.75 402 VAL A C 1
ATOM 3187 O O . VAL A 1 402 ? 12.881 -3.901 -16.318 1.00 93.75 402 VAL A O 1
ATOM 3190 N N . LEU A 1 403 ? 11.119 -4.105 -17.687 1.00 95.31 403 LEU A N 1
ATOM 3191 C CA . LEU A 1 403 ? 10.107 -4.063 -16.649 1.00 95.31 403 LEU A CA 1
ATOM 3192 C C . LEU A 1 403 ? 9.910 -5.469 -16.077 1.00 95.31 403 LEU A C 1
ATOM 3194 O O . LEU A 1 403 ? 9.379 -6.354 -16.745 1.00 95.31 403 LEU A O 1
ATOM 3198 N N . LEU A 1 404 ? 10.311 -5.660 -14.828 1.00 96.12 404 LEU A N 1
ATOM 3199 C CA . LEU A 1 404 ? 9.958 -6.811 -14.010 1.00 96.12 404 LEU A CA 1
ATOM 3200 C C . LEU A 1 404 ? 8.606 -6.561 -13.347 1.00 96.12 404 LEU A C 1
ATOM 3202 O O . LEU A 1 404 ? 8.408 -5.530 -12.700 1.00 96.12 404 LEU A O 1
ATOM 3206 N N . ALA A 1 405 ? 7.683 -7.505 -13.488 1.00 95.94 405 ALA A N 1
ATOM 3207 C CA . ALA A 1 405 ? 6.329 -7.380 -12.974 1.00 95.94 405 ALA A CA 1
ATOM 3208 C C . ALA A 1 405 ? 5.915 -8.653 -12.228 1.00 95.94 405 ALA A C 1
ATOM 3210 O O . ALA A 1 405 ? 5.838 -9.737 -12.809 1.00 95.94 405 ALA A O 1
ATOM 3211 N N . TYR A 1 406 ? 5.678 -8.524 -10.925 1.00 94.69 406 TYR A N 1
ATOM 3212 C CA . TYR A 1 406 ? 5.283 -9.615 -10.041 1.00 94.69 406 TYR A CA 1
ATOM 3213 C C . TYR A 1 406 ? 3.785 -9.549 -9.736 1.00 94.69 406 TYR A C 1
ATOM 3215 O O . TYR A 1 406 ? 3.253 -8.521 -9.307 1.00 94.69 406 TYR A O 1
ATOM 3223 N N . SER A 1 407 ? 3.107 -10.671 -9.959 1.00 92.69 407 SER A N 1
ATOM 3224 C CA . SER A 1 407 ? 1.711 -10.893 -9.601 1.00 92.69 407 SER A CA 1
ATOM 3225 C C . SER A 1 407 ? 1.655 -11.842 -8.406 1.00 92.69 407 SER A C 1
ATOM 3227 O O . SER A 1 407 ? 1.890 -13.041 -8.562 1.00 92.69 407 SER A O 1
ATOM 3229 N N . SER A 1 408 ? 1.363 -11.308 -7.218 1.00 87.62 408 SER A N 1
ATOM 3230 C CA . SER A 1 408 ? 1.196 -12.080 -5.979 1.00 87.62 408 SER A CA 1
ATOM 3231 C C . SER A 1 408 ? -0.022 -12.998 -6.036 1.00 87.62 408 SER A C 1
ATOM 3233 O O . SER A 1 408 ? 0.063 -14.151 -5.613 1.00 87.62 408 SER A O 1
ATOM 3235 N N . SER A 1 409 ? -1.114 -12.530 -6.649 1.00 85.31 409 SER A N 1
ATOM 3236 C CA . SER A 1 409 ? -2.324 -13.319 -6.890 1.00 85.31 409 SER A CA 1
ATOM 3237 C C . SER A 1 409 ? -2.015 -14.593 -7.672 1.00 85.31 409 SER A C 1
ATOM 3239 O O . SER A 1 409 ? -2.390 -15.687 -7.256 1.00 85.31 409 SER A O 1
ATOM 3241 N N . GLN A 1 410 ? -1.249 -14.480 -8.759 1.00 89.62 410 GLN A N 1
ATOM 3242 C CA . GLN A 1 410 ? -0.878 -15.619 -9.600 1.00 89.62 410 GLN A CA 1
ATOM 3243 C C . GLN A 1 410 ? 0.434 -16.304 -9.203 1.00 89.62 410 GLN A C 1
ATOM 3245 O O . GLN A 1 410 ? 0.768 -17.321 -9.809 1.00 89.62 410 GLN A O 1
ATOM 3250 N N . ALA A 1 411 ? 1.178 -15.764 -8.233 1.00 91.25 411 ALA A N 1
ATOM 3251 C CA . ALA A 1 411 ? 2.526 -16.201 -7.870 1.00 91.25 411 ALA A CA 1
ATOM 3252 C C . ALA A 1 411 ? 3.493 -16.261 -9.071 1.00 91.25 411 ALA A C 1
ATOM 3254 O O . ALA A 1 411 ? 4.242 -17.226 -9.236 1.00 91.25 411 ALA A O 1
ATOM 3255 N N . LYS A 1 412 ? 3.459 -15.255 -9.952 1.00 94.12 412 LYS A N 1
ATOM 3256 C CA . LYS A 1 412 ? 4.236 -15.236 -11.206 1.00 94.12 412 LYS A CA 1
ATOM 3257 C C . LYS A 1 412 ? 5.052 -13.965 -11.359 1.00 94.12 412 LYS A C 1
ATOM 3259 O O . LYS A 1 412 ? 4.571 -12.874 -11.052 1.00 94.12 412 LYS A O 1
ATOM 3264 N N . LEU A 1 413 ? 6.259 -14.113 -11.895 1.00 95.94 413 LEU A N 1
ATOM 3265 C CA . LEU A 1 413 ? 7.159 -13.020 -12.243 1.00 95.94 413 LEU A CA 1
ATOM 3266 C C . LEU A 1 413 ? 7.344 -12.952 -13.759 1.00 95.94 413 LEU A C 1
ATOM 3268 O O . LEU A 1 413 ? 7.781 -13.921 -14.382 1.00 95.94 413 LEU A O 1
ATOM 3272 N N . TYR A 1 414 ? 7.059 -11.792 -14.339 1.00 96.62 414 TYR A N 1
ATOM 3273 C CA . TYR A 1 414 ? 7.197 -11.513 -15.763 1.00 96.62 414 TYR A CA 1
ATOM 3274 C C . TYR A 1 414 ? 8.293 -10.480 -16.031 1.00 96.62 414 TYR A C 1
ATOM 3276 O O . TYR A 1 414 ? 8.590 -9.646 -15.178 1.00 96.62 414 TYR A O 1
ATOM 3284 N N . ALA A 1 415 ? 8.854 -10.515 -17.239 1.00 95.38 415 ALA A N 1
ATOM 3285 C CA . ALA A 1 415 ? 9.746 -9.501 -17.792 1.00 95.38 415 ALA A CA 1
ATOM 3286 C C . ALA A 1 415 ? 9.183 -8.965 -19.109 1.00 95.38 415 ALA A C 1
ATOM 3288 O O . ALA A 1 415 ? 8.897 -9.732 -20.033 1.00 95.38 415 ALA A O 1
ATOM 3289 N N . LEU A 1 416 ? 9.081 -7.646 -19.220 1.00 95.06 416 LEU A N 1
ATOM 3290 C CA . LEU A 1 416 ? 8.727 -6.937 -20.441 1.00 95.06 416 LEU A CA 1
ATOM 3291 C C . LEU A 1 416 ? 9.907 -6.051 -20.867 1.00 95.06 416 LEU A C 1
ATOM 3293 O O . LEU A 1 416 ? 10.217 -5.083 -20.171 1.00 95.06 416 LEU A O 1
ATOM 3297 N N . PRO A 1 417 ? 10.583 -6.356 -21.986 1.00 93.12 417 PRO A N 1
ATOM 3298 C CA . PRO A 1 417 ? 11.615 -5.480 -22.524 1.00 93.12 417 PRO A CA 1
ATOM 3299 C C . PRO A 1 417 ? 11.033 -4.123 -22.916 1.00 93.12 417 PRO A C 1
ATOM 3301 O O . PRO A 1 417 ? 10.058 -4.062 -23.665 1.00 93.12 417 PRO A O 1
ATOM 3304 N N . LEU A 1 418 ? 11.645 -3.043 -22.436 1.00 91.75 418 LEU A N 1
ATOM 3305 C CA . LEU A 1 418 ? 11.231 -1.680 -22.743 1.00 91.75 418 LEU A CA 1
ATOM 3306 C C . LEU A 1 418 ? 12.088 -1.163 -23.896 1.00 91.75 418 LEU A C 1
ATOM 3308 O O . LEU A 1 418 ? 13.263 -0.835 -23.734 1.00 91.75 418 LEU A O 1
ATOM 3312 N N . LEU A 1 419 ? 11.498 -1.134 -25.085 1.00 82.75 419 LEU A N 1
ATOM 3313 C CA . LEU A 1 419 ? 12.120 -0.619 -26.299 1.00 82.75 419 LEU A CA 1
ATOM 3314 C C . LEU A 1 419 ? 11.228 0.480 -26.872 1.00 82.75 419 LEU A C 1
ATOM 3316 O O . LEU A 1 419 ? 10.001 0.389 -26.809 1.00 82.75 419 LEU A O 1
ATOM 3320 N N . ALA A 1 420 ? 11.839 1.511 -27.455 1.00 68.44 420 ALA A N 1
ATOM 3321 C CA . ALA A 1 420 ? 11.086 2.540 -28.160 1.00 68.44 420 ALA A CA 1
ATOM 3322 C C . ALA A 1 420 ? 10.242 1.891 -29.274 1.00 68.44 420 ALA A C 1
ATOM 3324 O O . ALA A 1 420 ? 10.774 1.149 -30.100 1.00 68.44 420 ALA A O 1
ATOM 3325 N N . ASN A 1 421 ? 8.938 2.180 -29.291 1.00 67.19 421 ASN A N 1
ATOM 3326 C CA . ASN A 1 421 ? 7.965 1.695 -30.281 1.00 67.19 421 ASN A CA 1
ATOM 3327 C C . ASN A 1 421 ? 7.731 0.172 -30.308 1.00 67.19 421 ASN A C 1
ATOM 3329 O O . ASN A 1 421 ? 7.282 -0.359 -31.324 1.00 67.19 421 ASN A O 1
ATOM 3333 N N . TYR A 1 422 ? 8.022 -0.545 -29.220 1.00 70.00 422 TYR A N 1
ATOM 3334 C CA . TYR A 1 422 ? 7.768 -1.983 -29.138 1.00 70.00 422 TYR A CA 1
ATOM 3335 C C . TYR A 1 422 ? 6.465 -2.291 -28.396 1.00 70.00 422 TYR A C 1
ATOM 3337 O O . TYR A 1 422 ? 6.286 -1.909 -27.246 1.00 70.00 422 TYR A O 1
ATOM 3345 N N . SER A 1 423 ? 5.573 -3.041 -29.042 1.00 73.75 423 SER A N 1
ATOM 3346 C CA . SER A 1 423 ? 4.330 -3.564 -28.467 1.00 73.75 423 SER A CA 1
ATOM 3347 C C . SER A 1 423 ? 4.457 -5.068 -28.203 1.00 73.75 423 SER A C 1
ATOM 3349 O O . SER A 1 423 ? 3.825 -5.910 -28.839 1.00 73.75 423 SER A O 1
ATOM 3351 N N . GLY A 1 424 ? 5.338 -5.424 -27.270 1.00 87.06 424 GLY A N 1
ATOM 3352 C CA . GLY A 1 424 ? 5.556 -6.815 -26.875 1.00 87.06 424 GLY A CA 1
ATOM 3353 C C . GLY A 1 424 ? 4.581 -7.323 -25.823 1.00 87.06 424 GLY A C 1
ATOM 3354 O O . GLY A 1 424 ? 3.999 -6.556 -25.060 1.00 87.06 424 GLY A O 1
ATOM 3355 N N . THR A 1 425 ? 4.474 -8.647 -25.721 1.00 91.62 425 THR A N 1
ATOM 3356 C CA . THR A 1 425 ? 3.905 -9.302 -24.535 1.00 91.62 425 THR A CA 1
ATOM 3357 C C . THR A 1 425 ? 5.029 -9.694 -23.579 1.00 91.62 425 THR A C 1
ATOM 3359 O O . THR A 1 425 ? 6.089 -10.150 -24.013 1.00 91.62 425 THR A O 1
ATOM 3362 N N . ALA A 1 426 ? 4.804 -9.509 -22.282 1.00 94.88 426 ALA A N 1
ATOM 3363 C CA . ALA A 1 426 ? 5.750 -9.879 -21.243 1.00 94.88 426 ALA A CA 1
ATOM 3364 C C . ALA A 1 426 ? 5.991 -11.397 -21.230 1.00 94.88 426 ALA A C 1
ATOM 3366 O O . ALA A 1 426 ? 5.063 -12.195 -21.376 1.00 94.88 426 ALA A O 1
ATOM 3367 N N . LYS A 1 427 ? 7.243 -11.798 -21.017 1.00 94.62 427 LYS A N 1
ATOM 3368 C CA . LYS A 1 427 ? 7.652 -13.200 -20.898 1.00 94.62 427 LYS A CA 1
ATOM 3369 C C . LYS A 1 427 ? 7.618 -13.628 -19.437 1.00 94.62 427 LYS A C 1
ATOM 3371 O O . LYS A 1 427 ? 8.052 -12.882 -18.564 1.00 94.62 427 LYS A O 1
ATOM 3376 N N . LEU A 1 428 ? 7.114 -14.829 -19.168 1.00 95.56 428 LEU A N 1
ATOM 3377 C CA . LEU A 1 428 ? 7.154 -15.422 -17.832 1.00 95.56 428 LEU A CA 1
ATOM 3378 C C . LEU A 1 428 ? 8.599 -15.823 -17.501 1.00 95.56 428 LEU A C 1
ATOM 3380 O O . LEU A 1 428 ? 9.194 -16.609 -18.232 1.00 95.56 428 LEU A O 1
ATOM 3384 N N . ILE A 1 429 ? 9.147 -15.286 -16.412 1.00 93.88 429 ILE A N 1
ATOM 3385 C CA . ILE A 1 429 ? 10.489 -15.625 -15.914 1.00 93.88 429 ILE A CA 1
ATOM 3386 C C . ILE A 1 429 ? 10.405 -16.805 -14.951 1.00 93.88 429 ILE A C 1
ATOM 3388 O O . ILE A 1 429 ? 11.213 -17.728 -15.017 1.00 93.88 429 ILE A O 1
ATOM 3392 N N . MET A 1 430 ? 9.451 -16.745 -14.023 1.00 94.25 430 MET A N 1
ATOM 3393 C CA . MET A 1 430 ? 9.337 -17.712 -12.941 1.00 94.25 430 MET A CA 1
ATOM 3394 C C . MET A 1 430 ? 7.889 -17.824 -12.466 1.00 94.25 430 MET A C 1
ATOM 3396 O O . MET A 1 430 ? 7.154 -16.834 -12.405 1.00 94.25 430 MET A O 1
ATOM 3400 N N . ASP A 1 431 ? 7.493 -19.046 -12.140 1.00 94.12 431 ASP A N 1
ATOM 3401 C CA . ASP A 1 431 ? 6.249 -19.407 -11.479 1.00 94.12 431 ASP A CA 1
ATOM 3402 C C . ASP A 1 431 ? 6.492 -19.769 -10.007 1.00 94.12 431 ASP A C 1
ATOM 3404 O O . ASP A 1 431 ? 7.625 -19.934 -9.548 1.00 94.12 431 ASP A O 1
ATOM 3408 N N . PHE A 1 432 ? 5.404 -19.844 -9.240 1.00 92.44 432 PHE A N 1
ATOM 3409 C CA . PHE A 1 432 ? 5.429 -20.134 -7.806 1.00 92.44 432 PHE A CA 1
ATOM 3410 C C . PHE A 1 432 ? 6.314 -19.172 -6.993 1.00 92.44 432 PHE A C 1
ATOM 3412 O O . PHE A 1 432 ? 6.888 -19.558 -5.971 1.00 92.44 432 PHE A O 1
ATOM 3419 N N . CYS A 1 433 ? 6.416 -17.913 -7.425 1.00 92.19 433 CYS A N 1
ATOM 3420 C CA . CYS A 1 433 ? 7.100 -16.856 -6.687 1.00 92.19 433 CYS A CA 1
ATOM 3421 C C . CYS A 1 433 ? 6.277 -16.435 -5.464 1.00 92.19 433 CYS A C 1
ATOM 3423 O O . CYS A 1 433 ? 5.065 -16.254 -5.558 1.00 92.19 433 CYS A O 1
ATOM 3425 N N . THR A 1 434 ? 6.947 -16.236 -4.332 1.00 90.31 434 THR A N 1
ATOM 3426 C CA . THR A 1 434 ? 6.328 -15.756 -3.084 1.00 90.31 434 THR A CA 1
ATOM 3427 C C . THR A 1 434 ? 6.696 -14.312 -2.765 1.00 90.31 434 THR A C 1
ATOM 3429 O O . THR A 1 434 ? 5.882 -13.578 -2.209 1.00 90.31 434 THR A O 1
ATOM 3432 N N . SER A 1 435 ? 7.906 -13.883 -3.122 1.00 91.19 435 SER A N 1
ATOM 3433 C CA . SER A 1 435 ? 8.359 -12.501 -2.978 1.00 91.19 435 SER A CA 1
ATOM 3434 C C . SER A 1 435 ? 9.467 -12.198 -3.979 1.00 91.19 435 SER A C 1
ATOM 3436 O O . SER A 1 435 ? 10.180 -13.100 -4.431 1.00 91.19 435 SER A O 1
ATOM 3438 N N . VAL A 1 436 ? 9.594 -10.922 -4.332 1.00 92.12 436 VAL A N 1
ATOM 3439 C CA . VAL A 1 436 ? 10.602 -10.422 -5.263 1.00 92.12 436 VAL A CA 1
ATOM 3440 C C . VAL A 1 436 ? 11.234 -9.175 -4.662 1.00 92.12 436 VAL A C 1
ATOM 3442 O O . VAL A 1 436 ? 10.540 -8.321 -4.114 1.00 92.12 436 VAL A O 1
ATOM 3445 N N . ASN A 1 437 ? 12.553 -9.056 -4.770 1.00 90.56 437 ASN A N 1
ATOM 3446 C CA . ASN A 1 437 ? 13.272 -7.838 -4.428 1.00 90.56 437 ASN A CA 1
ATOM 3447 C C . ASN A 1 437 ? 14.335 -7.543 -5.491 1.00 90.56 437 ASN A C 1
ATOM 3449 O O . ASN A 1 437 ? 15.019 -8.445 -5.977 1.00 90.56 437 ASN A O 1
ATOM 3453 N N . VAL A 1 438 ? 14.452 -6.275 -5.867 1.00 87.56 438 VAL A N 1
ATOM 3454 C CA . VAL A 1 438 ? 15.374 -5.808 -6.898 1.00 87.56 438 VAL A CA 1
ATOM 3455 C C . VAL A 1 438 ? 16.472 -4.994 -6.233 1.00 87.56 438 VAL A C 1
ATOM 3457 O O . VAL A 1 438 ? 16.229 -3.924 -5.685 1.00 87.56 438 VAL A O 1
ATOM 3460 N N . HIS A 1 439 ? 17.695 -5.493 -6.333 1.00 85.31 439 HIS A N 1
ATOM 3461 C CA . HIS A 1 439 ? 18.918 -4.768 -6.031 1.00 85.31 439 HIS A CA 1
ATOM 3462 C C . HIS A 1 439 ? 19.544 -4.254 -7.337 1.00 85.31 439 HIS A C 1
ATOM 3464 O O . HIS A 1 439 ? 19.318 -4.822 -8.404 1.00 85.31 439 HIS A O 1
ATOM 3470 N N . LYS A 1 440 ? 20.408 -3.231 -7.263 1.00 79.69 440 LYS A N 1
ATOM 3471 C CA . LYS A 1 440 ? 21.105 -2.657 -8.437 1.00 79.69 440 LYS A CA 1
ATOM 3472 C C . LYS A 1 440 ? 21.845 -3.686 -9.310 1.00 79.69 440 LYS A C 1
ATOM 3474 O O . LYS A 1 440 ? 22.057 -3.462 -10.492 1.00 79.69 440 LYS A O 1
ATOM 3479 N N . GLU A 1 441 ? 22.268 -4.798 -8.717 1.00 83.81 441 GLU A N 1
ATOM 3480 C CA . GLU A 1 441 ? 23.085 -5.828 -9.373 1.00 83.81 441 GLU A CA 1
ATOM 3481 C C . GLU A 1 441 ? 22.391 -7.191 -9.457 1.00 83.81 441 GLU A C 1
ATOM 3483 O O . GLU A 1 441 ? 22.797 -8.036 -10.260 1.00 83.81 441 GLU A O 1
ATOM 3488 N N . PHE A 1 442 ? 21.359 -7.414 -8.640 1.00 88.69 442 PHE A N 1
ATOM 3489 C CA . PHE A 1 442 ? 20.745 -8.724 -8.462 1.00 88.69 442 PHE A CA 1
ATOM 3490 C C . PHE A 1 442 ? 19.231 -8.614 -8.332 1.00 88.69 442 PHE A C 1
ATOM 3492 O O . PHE A 1 442 ? 18.709 -7.706 -7.697 1.00 88.69 442 PHE A O 1
ATOM 3499 N N . LEU A 1 443 ? 18.536 -9.599 -8.871 1.00 91.38 443 LEU A N 1
ATOM 3500 C CA . LEU A 1 443 ? 17.135 -9.870 -8.610 1.00 91.38 443 LEU A CA 1
ATOM 3501 C C . LEU A 1 443 ? 17.062 -11.058 -7.648 1.00 91.38 443 LEU A C 1
ATOM 3503 O O . LEU A 1 443 ? 17.560 -12.142 -7.956 1.00 91.38 443 LEU A O 1
ATOM 3507 N N . LEU A 1 444 ? 16.448 -10.850 -6.489 1.00 93.69 444 LEU A N 1
ATOM 3508 C CA . LEU A 1 444 ? 16.206 -11.879 -5.485 1.00 93.69 444 LEU A CA 1
ATOM 3509 C C . LEU A 1 444 ? 14.751 -12.329 -5.575 1.00 93.69 444 LEU A C 1
ATOM 3511 O O . LEU A 1 444 ? 13.841 -11.499 -5.548 1.00 93.69 444 LEU A O 1
ATOM 3515 N N . VAL A 1 445 ? 14.532 -13.637 -5.675 1.00 94.88 445 VAL A N 1
ATOM 3516 C CA . VAL A 1 445 ? 13.192 -14.228 -5.768 1.00 94.88 445 VAL A CA 1
ATOM 3517 C C . VAL A 1 445 ? 13.090 -15.389 -4.796 1.00 94.88 445 VAL A C 1
ATOM 3519 O O . VAL A 1 445 ? 13.881 -16.330 -4.867 1.00 94.88 445 VAL A O 1
ATOM 3522 N N . SER A 1 446 ? 12.107 -15.344 -3.904 1.00 94.88 446 SER A N 1
ATOM 3523 C CA . SER A 1 446 ? 11.727 -16.502 -3.095 1.00 94.88 446 SER A CA 1
ATOM 3524 C C . SER A 1 446 ? 10.596 -17.275 -3.773 1.00 94.88 446 SER A C 1
ATOM 3526 O O . SER A 1 446 ? 9.772 -16.684 -4.477 1.00 94.88 446 SER A O 1
ATOM 3528 N N . SER A 1 447 ? 10.521 -18.585 -3.544 1.00 92.88 447 SER A N 1
ATOM 3529 C CA . SER A 1 447 ? 9.464 -19.436 -4.108 1.00 92.88 447 SER A CA 1
ATOM 3530 C C . SER A 1 447 ? 8.724 -20.267 -3.061 1.00 92.88 447 SER A C 1
ATOM 3532 O O . SER A 1 447 ? 9.182 -20.424 -1.927 1.00 92.88 447 SER A O 1
ATOM 3534 N N . PHE A 1 448 ? 7.584 -20.839 -3.455 1.00 89.81 448 PHE A N 1
ATOM 3535 C CA . PHE A 1 448 ? 6.855 -21.824 -2.647 1.00 89.81 448 PHE A CA 1
ATOM 3536 C C . PHE A 1 448 ? 7.618 -23.139 -2.459 1.00 89.81 448 PHE A C 1
ATOM 3538 O O . PHE A 1 448 ? 7.298 -23.896 -1.550 1.00 89.81 448 PHE A O 1
ATOM 3545 N N . ASN A 1 449 ? 8.664 -23.379 -3.251 1.00 92.06 449 ASN A N 1
ATOM 3546 C CA . ASN A 1 449 ? 9.541 -24.540 -3.107 1.00 92.06 449 ASN A CA 1
ATOM 3547 C C . ASN A 1 449 ? 10.627 -24.332 -2.037 1.00 92.06 449 ASN A C 1
ATOM 3549 O O . ASN A 1 449 ? 11.583 -25.097 -1.980 1.00 92.06 449 ASN A O 1
ATOM 3553 N N . HIS A 1 450 ? 10.500 -23.298 -1.196 1.00 93.06 450 HIS A N 1
ATOM 3554 C CA . HIS A 1 450 ? 11.473 -22.936 -0.160 1.00 93.06 450 HIS A CA 1
ATOM 3555 C C . HIS A 1 450 ? 12.867 -22.579 -0.703 1.00 93.06 450 HIS A C 1
ATOM 3557 O O . HIS A 1 450 ? 13.866 -22.688 0.004 1.00 93.06 450 HIS A O 1
ATOM 3563 N N . GLU A 1 451 ? 12.935 -22.107 -1.948 1.00 93.94 451 GLU A N 1
ATOM 3564 C CA . GLU A 1 451 ? 14.178 -21.655 -2.574 1.00 93.94 451 GLU A CA 1
ATOM 3565 C C . GLU A 1 451 ? 14.287 -20.128 -2.551 1.00 93.94 451 GLU A C 1
ATOM 3567 O O . GLU A 1 451 ? 13.301 -19.430 -2.804 1.00 93.94 451 GLU A O 1
ATOM 3572 N N . LEU A 1 452 ? 15.506 -19.624 -2.333 1.00 95.62 452 LEU A N 1
ATOM 3573 C CA . LEU A 1 452 ? 15.900 -18.248 -2.628 1.00 95.62 452 LEU A CA 1
ATOM 3574 C C . LEU A 1 452 ? 16.808 -18.260 -3.861 1.00 95.62 452 LEU A C 1
ATOM 3576 O O . LEU A 1 452 ? 17.938 -18.742 -3.802 1.00 95.62 452 LEU A O 1
ATOM 3580 N N . ARG A 1 453 ? 16.317 -17.723 -4.976 1.00 93.94 453 ARG A N 1
ATOM 3581 C CA . ARG A 1 453 ? 17.069 -17.596 -6.227 1.00 93.94 453 ARG A CA 1
ATOM 3582 C C . ARG A 1 453 ? 17.625 -16.185 -6.363 1.00 93.94 453 ARG A C 1
ATOM 3584 O O . ARG A 1 453 ? 16.944 -15.208 -6.058 1.00 93.94 453 ARG A O 1
ATOM 3591 N N . CYS A 1 454 ? 18.859 -16.091 -6.845 1.00 93.25 454 CYS A N 1
ATOM 3592 C CA . CYS A 1 454 ? 19.547 -14.835 -7.110 1.00 93.25 454 CYS A CA 1
ATOM 3593 C C . CYS A 1 454 ? 19.938 -14.780 -8.589 1.00 93.25 454 CYS A C 1
ATOM 3595 O O . CYS A 1 454 ? 20.727 -15.599 -9.058 1.00 93.25 454 CYS A O 1
ATOM 3597 N N . PHE A 1 455 ? 19.389 -13.816 -9.324 1.00 89.38 455 PHE A N 1
ATOM 3598 C CA . PHE A 1 455 ? 19.711 -13.583 -10.728 1.00 89.38 455 PHE A CA 1
ATOM 3599 C C . PHE A 1 455 ? 20.574 -12.334 -10.839 1.00 89.38 455 PHE A C 1
ATOM 3601 O O . PHE A 1 455 ? 20.166 -11.252 -10.428 1.00 89.38 455 PHE A O 1
ATOM 3608 N N . ARG A 1 456 ? 21.769 -12.455 -11.413 1.00 86.94 456 ARG A N 1
ATOM 3609 C CA . ARG A 1 456 ? 22.631 -11.298 -11.662 1.00 86.94 456 ARG A CA 1
ATOM 3610 C C . ARG A 1 456 ? 22.125 -10.519 -12.877 1.00 86.94 456 ARG A C 1
ATOM 3612 O O . ARG A 1 456 ? 22.006 -11.093 -13.951 1.00 86.94 456 ARG A O 1
ATOM 3619 N N . LEU A 1 457 ? 21.884 -9.219 -12.715 1.00 84.38 457 LEU A N 1
ATOM 3620 C CA . LEU A 1 457 ? 21.349 -8.339 -13.767 1.00 84.38 457 LEU A CA 1
ATOM 3621 C C . LEU A 1 457 ? 22.417 -7.910 -14.791 1.00 84.38 457 LEU A C 1
ATOM 3623 O O . LEU A 1 457 ? 22.119 -7.650 -15.953 1.00 84.38 457 LEU A O 1
ATOM 3627 N N . LEU A 1 458 ? 23.682 -7.858 -14.361 1.00 72.25 458 LEU A N 1
ATOM 3628 C CA . LEU A 1 458 ? 24.827 -7.431 -15.182 1.00 72.25 458 LEU A CA 1
ATOM 3629 C C . LEU A 1 458 ? 25.454 -8.553 -16.021 1.00 72.25 458 LEU A C 1
ATOM 3631 O O . LEU A 1 458 ? 26.433 -8.324 -16.728 1.00 72.25 458 LEU A O 1
ATOM 3635 N N . GLN A 1 459 ? 24.943 -9.773 -15.906 1.00 63.66 459 GLN A N 1
ATOM 3636 C CA . GLN A 1 459 ? 25.317 -10.882 -16.771 1.00 63.66 459 GLN A CA 1
ATOM 3637 C C . GLN A 1 459 ? 24.071 -11.288 -17.538 1.00 63.66 459 GLN A C 1
ATOM 3639 O O . GLN A 1 459 ? 22.971 -11.213 -16.999 1.00 63.66 459 GLN A O 1
ATOM 3644 N N . ASN A 1 460 ? 24.249 -11.733 -18.779 1.00 58.72 460 ASN A N 1
ATOM 3645 C CA . AS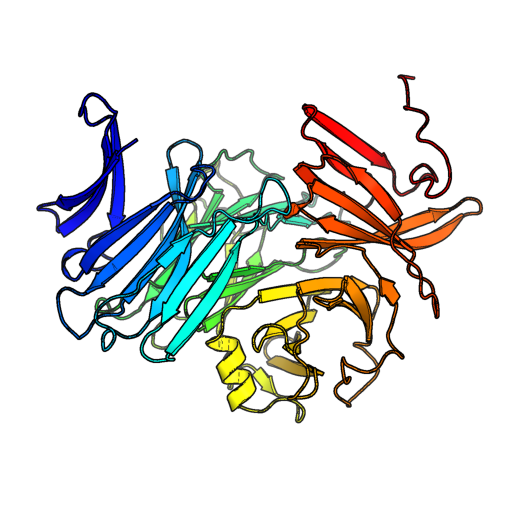N A 1 460 ? 23.186 -12.069 -19.726 1.00 58.72 460 ASN A CA 1
ATOM 3646 C C . ASN A 1 460 ? 22.309 -13.267 -19.275 1.00 58.72 460 ASN A C 1
ATOM 3648 O O . ASN A 1 460 ? 21.703 -13.914 -20.109 1.00 58.72 460 ASN A O 1
ATOM 3652 N N . ASN A 1 461 ? 22.277 -13.602 -17.980 1.00 54.16 461 ASN A N 1
ATOM 3653 C CA . ASN A 1 461 ? 21.705 -14.806 -17.379 1.00 54.16 461 ASN A CA 1
ATOM 3654 C C . ASN A 1 461 ? 20.184 -14.725 -17.189 1.00 54.16 461 ASN A C 1
ATOM 3656 O O . ASN A 1 461 ? 19.544 -15.753 -16.987 1.00 54.16 461 ASN A O 1
ATOM 3660 N N . LEU A 1 462 ? 19.581 -13.536 -17.294 1.00 60.62 462 LEU A N 1
ATOM 3661 C CA . LEU A 1 462 ? 18.147 -13.397 -17.569 1.00 60.62 462 LEU A CA 1
ATOM 3662 C C . LEU A 1 462 ? 17.919 -13.679 -19.061 1.00 60.62 462 LEU A C 1
ATOM 3664 O O . LEU A 1 462 ? 17.505 -12.802 -19.816 1.00 60.62 462 LEU A O 1
ATOM 3668 N N . ILE A 1 463 ? 18.269 -14.884 -19.523 1.00 54.75 463 ILE A N 1
ATOM 3669 C CA . ILE A 1 463 ? 18.081 -15.231 -20.929 1.00 54.75 463 ILE A CA 1
ATOM 3670 C C . ILE A 1 463 ? 16.582 -15.420 -21.146 1.00 54.75 463 ILE A C 1
ATOM 3672 O O . ILE A 1 463 ? 16.013 -16.467 -20.855 1.00 54.75 463 ILE A O 1
ATOM 3676 N N . LEU A 1 464 ? 15.940 -14.387 -21.686 1.00 54.91 464 LEU A N 1
ATOM 3677 C CA . LEU A 1 464 ? 14.525 -14.383 -22.056 1.00 54.91 464 LEU A CA 1
ATOM 3678 C C . LEU A 1 464 ? 14.197 -15.357 -23.208 1.00 54.91 464 LEU A C 1
ATOM 3680 O O . LEU A 1 464 ? 13.037 -15.450 -23.599 1.00 54.91 464 LEU A O 1
ATOM 3684 N N . ASP A 1 465 ? 15.188 -16.060 -23.765 1.00 45.56 465 ASP A N 1
ATOM 3685 C CA . ASP A 1 465 ? 15.060 -16.916 -24.954 1.00 45.56 465 ASP A CA 1
ATOM 3686 C C . ASP A 1 465 ? 15.728 -18.303 -24.854 1.00 45.56 465 ASP A C 1
ATOM 3688 O O . ASP A 1 465 ? 15.710 -19.053 -25.829 1.00 45.56 465 ASP A O 1
ATOM 3692 N N . SER A 1 466 ? 16.266 -18.718 -23.700 1.00 39.88 466 SER A N 1
ATOM 3693 C CA . SER A 1 466 ? 16.815 -20.075 -23.544 1.00 39.88 466 SER A CA 1
ATOM 3694 C C . SER A 1 466 ? 16.246 -20.769 -22.319 1.00 39.88 466 SER A C 1
ATOM 3696 O O . SER A 1 466 ? 16.104 -20.161 -21.260 1.00 39.88 466 SER A O 1
ATOM 3698 N N . LYS A 1 467 ? 15.947 -22.066 -22.463 1.00 39.94 467 LYS A N 1
ATOM 3699 C CA . LYS A 1 467 ? 15.578 -22.947 -21.349 1.00 39.94 467 LYS A CA 1
ATOM 3700 C C . LYS A 1 467 ? 16.531 -22.710 -20.166 1.00 39.94 467 LYS A C 1
ATOM 3702 O O . LYS A 1 467 ? 17.735 -22.615 -20.404 1.00 39.94 467 LYS A O 1
ATOM 3707 N N . PRO A 1 468 ? 16.021 -22.618 -18.927 1.00 38.50 468 PRO A N 1
ATOM 3708 C CA . PRO A 1 468 ? 16.862 -22.414 -17.761 1.00 38.50 468 PRO A CA 1
ATOM 3709 C C . PRO A 1 468 ? 17.740 -23.651 -17.574 1.00 38.50 468 PRO A C 1
ATOM 3711 O O . PRO A 1 468 ? 17.284 -24.680 -17.078 1.00 38.50 468 PRO A O 1
ATOM 3714 N N . GLU A 1 469 ? 19.000 -23.572 -17.992 1.00 37.97 469 GLU A N 1
ATOM 3715 C CA . GLU A 1 469 ? 20.018 -24.458 -17.451 1.00 37.97 469 GLU A CA 1
ATOM 3716 C C . GLU A 1 469 ? 20.226 -24.020 -16.004 1.00 37.97 469 GLU A C 1
ATOM 3718 O O . GLU A 1 469 ? 20.646 -22.895 -15.725 1.00 37.97 469 GLU A O 1
ATOM 3723 N N . ALA A 1 470 ? 19.822 -24.883 -15.073 1.00 37.41 470 ALA A N 1
ATOM 3724 C CA . ALA A 1 470 ? 20.106 -24.689 -13.666 1.00 37.41 470 ALA A CA 1
ATOM 3725 C C . ALA A 1 470 ? 21.617 -24.476 -13.516 1.00 37.41 470 ALA A C 1
ATOM 3727 O O . ALA A 1 470 ? 22.409 -25.315 -13.945 1.00 37.41 470 ALA A O 1
ATOM 3728 N N . LEU A 1 471 ? 22.007 -23.349 -12.919 1.00 38.81 471 LEU A N 1
ATOM 3729 C CA . LEU A 1 471 ? 23.357 -23.155 -12.406 1.00 38.81 471 LEU A CA 1
ATOM 3730 C C . LEU A 1 471 ? 23.572 -24.202 -11.307 1.00 38.81 471 LEU A C 1
ATOM 3732 O O . LEU A 1 471 ? 23.244 -23.972 -10.148 1.00 38.81 471 LEU A O 1
ATOM 3736 N N . THR A 1 472 ? 24.047 -25.385 -11.688 1.00 34.09 472 THR A N 1
ATOM 3737 C CA . THR A 1 472 ? 24.620 -26.356 -10.760 1.00 34.09 472 THR A CA 1
ATOM 3738 C C . THR A 1 472 ? 25.981 -25.837 -10.320 1.00 34.09 472 THR A C 1
ATOM 3740 O O . THR A 1 472 ? 26.781 -25.442 -11.173 1.00 34.09 472 THR A O 1
ATOM 3743 N N . ASP A 1 473 ? 26.193 -25.833 -9.006 1.00 36.19 473 ASP A N 1
ATOM 3744 C CA . ASP A 1 473 ? 27.359 -25.334 -8.273 1.00 36.19 473 ASP A CA 1
ATOM 3745 C C . ASP A 1 473 ? 28.695 -25.377 -9.040 1.00 36.19 473 ASP A C 1
ATOM 3747 O O . ASP A 1 473 ? 29.146 -26.429 -9.506 1.00 36.19 473 ASP A O 1
ATOM 3751 N N . ARG A 1 474 ? 29.359 -24.217 -9.101 1.00 32.97 474 ARG A N 1
ATOM 3752 C CA . ARG A 1 474 ? 30.807 -24.089 -9.291 1.00 32.97 474 ARG A CA 1
ATOM 3753 C C . ARG A 1 474 ? 31.397 -23.216 -8.203 1.00 32.97 474 ARG A C 1
ATOM 3755 O O . ARG A 1 474 ? 30.804 -22.144 -7.947 1.00 32.97 474 ARG A O 1
#

Organism: NCBI:txid1844966

Radius of gyration: 23.06 Å; chains: 1; bounding box: 61×54×64 Å

Secondary structure (DSSP, 8-state):
-EEEEEE-TTS-EEEEEE-TTS-EEEEEEEE-GGGTGGGEEEEEEEE-SSSSEEEEEEEESSTTSEEEEEEEEEETTEEEEEEEEEEETTSS---EEE-----S-TT-EEEEEEETTTTEEEEEEE----EEEEE---STTPPPEEEEEEEETTEEEEEETTT--PPTT--SEEEEEEESSTTSPPP-EEEEE--SEE--SS-SSEEEEEEETTEEEEEEEETT--B--S--PPEEEE-SSSEEEEEEE-S-SS-B--EEEEEEE--TTTEEE-TTS-HHHHHHHHHSPP-EEEEEETTEEEEEEGGGTEEEEEEEETTEEEEEEEEE--TT----EEEEEEETTEEEEEETTSEEEEEESSS-SSPEETT-GGGEEEE-SS--SEEEEEEEEETTTEEEEEEEEEETTTTEEEEEE--TT--EEPEEEESSEEEEEE-SSEEEEEETTS-EEEEETTSTTS-TTS--------